Protein AF-0000000074094309 (afdb_homodimer)

Solvent-accessible surface area (backbone atoms only — not comparable to full-atom values): 36232 Å² total; per-residue (Å²): 137,91,76,73,76,73,61,61,65,62,52,57,57,56,58,54,55,51,51,51,50,52,46,51,53,46,45,59,59,38,58,72,70,40,79,80,66,37,79,61,59,54,54,52,77,59,43,34,93,46,64,33,45,68,77,71,44,46,65,44,41,51,51,48,36,52,51,35,40,74,20,26,23,41,66,65,62,28,48,53,36,41,49,42,30,47,62,68,45,46,67,38,68,33,75,40,55,70,54,47,52,49,50,44,52,49,26,42,42,54,39,47,52,56,45,58,50,40,82,54,87,85,54,65,72,64,49,34,54,53,26,49,76,71,66,37,44,28,31,36,36,44,41,36,42,69,54,37,45,58,70,61,49,50,50,23,50,48,48,53,40,44,74,70,72,39,35,37,35,37,23,52,30,27,26,76,53,65,25,44,55,49,20,51,51,45,47,40,53,53,48,24,71,77,39,72,87,30,49,46,80,44,74,86,60,71,78,52,62,40,42,62,49,46,46,51,41,49,51,50,28,41,76,66,69,29,44,30,34,42,32,42,46,54,55,39,57,68,84,38,59,71,57,45,48,50,50,26,47,28,45,65,77,56,59,54,78,38,33,34,38,34,33,36,33,67,34,18,61,57,38,38,51,43,52,53,40,44,39,48,48,22,48,72,52,32,60,88,94,48,84,53,72,55,68,55,26,29,33,37,20,57,47,62,74,39,79,46,43,58,18,22,63,51,33,37,19,53,74,69,38,30,24,66,66,35,30,28,51,61,88,54,60,76,31,61,39,65,77,51,67,67,59,51,46,52,33,64,63,87,138,88,78,75,77,78,64,64,67,63,55,58,58,55,58,55,53,52,53,52,52,52,45,53,54,45,46,58,58,39,60,72,69,41,79,81,68,38,78,60,59,54,54,51,76,60,42,34,93,47,62,33,44,70,76,70,44,47,64,42,40,51,50,48,38,52,51,36,40,75,20,28,22,41,68,65,62,29,48,52,37,40,49,42,30,47,64,67,45,47,66,38,67,32,75,40,56,69,55,48,51,50,52,45,52,50,27,44,44,52,38,47,51,57,46,58,50,42,82,54,87,85,56,66,73,62,47,34,54,52,26,49,74,71,67,37,44,28,31,37,36,44,41,37,42,68,53,36,45,59,70,63,49,50,48,23,50,50,48,55,39,42,75,70,71,39,34,36,36,36,23,51,30,27,24,75,55,66,27,44,54,50,21,52,50,46,49,40,53,55,49,24,71,76,40,72,86,30,48,46,79,44,72,84,59,71,77,53,61,40,43,60,49,47,45,52,41,51,52,50,29,40,75,66,69,29,43,28,34,41,34,42,47,52,55,38,56,66,83,38,59,72,58,44,48,51,51,25,47,29,44,66,76,58,59,53,77,38,32,33,36,33,34,37,34,66,35,19,60,56,39,40,52,44,53,53,41,46,38,48,47,21,48,73,52,33,59,89,95,48,86,50,73,55,69,55,28,30,33,37,20,56,46,63,75,38,79,48,42,58,19,22,63,51,34,37,18,51,74,69,37,28,24,66,66,36,29,28,51,60,88,54,59,77,31,61,39,65,75,53,65,70,60,50,45,55,33,64,63,89

Organism: Heligmosomoides polygyrus (NCBI:txid6339)

InterPro domains:
  IPR000897 Signal recognition particle, SRP54 subunit, GTPase domain [PF00448] (138-349)
  IPR000897 Signal recognition particle, SRP54 subunit, GTPase domain [PS00300] (323-336)
  IPR000897 Signal recognition particle, SRP54 subunit, GTPase domain [SM00962] (137-350)
  IPR003593 AAA+ ATPase domain [SM00382] (136-282)
  IPR013822 Signal recognition particle SRP54, helical bundle [PF02881] (39-110)
  IPR013822 Signal recognition particle SRP54, helical bundle [SM00963] (31-116)
  IPR027417 P-loop containing nucleoside triphosphate hydrolase [G3DSA:3.40.50.300] (121-350)
  IPR027417 P-loop containing nucleoside triphosphate hydrolase [SSF52540] (135-349)
  IPR036225 SRP/SRP receptor, N-terminal [SSF47364] (35-118)
  IPR042101 Signal recognition particle SRP54, N-terminal domain superfamily [G3DSA:1.20.120.140] (30-119)

pLDDT: mean 84.47, std 19.83, range [22.03, 98.94]

Structure (mmCIF, N/CA/C/O backbone):
data_AF-0000000074094309-model_v1
#
loop_
_entity.id
_entity.type
_entity.pdbx_description
1 polymer 'SRP54 domain-containing protein'
#
loop_
_atom_site.group_PDB
_atom_site.id
_atom_site.type_symbol
_atom_site.label_atom_id
_atom_site.label_alt_id
_atom_site.label_comp_id
_atom_site.label_asym_id
_atom_site.label_entity_id
_atom_site.label_seq_id
_atom_site.pdbx_PDB_ins_code
_atom_site.Cartn_x
_atom_site.Cartn_y
_atom_site.Cartn_z
_atom_site.occupancy
_atom_site.B_iso_or_equiv
_atom_site.auth_seq_id
_atom_site.auth_comp_id
_atom_site.auth_asym_id
_atom_site.auth_atom_id
_atom_site.pdbx_PDB_model_num
ATOM 1 N N . MET A 1 1 ? 67 35.375 8.25 1 23.03 1 MET A N 1
ATOM 2 C CA . MET A 1 1 ? 65.75 35.719 8.914 1 23.03 1 MET A CA 1
ATOM 3 C C . MET A 1 1 ? 64.562 35 8.281 1 23.03 1 MET A C 1
ATOM 5 O O . MET A 1 1 ? 63.906 35.531 7.387 1 23.03 1 MET A O 1
ATOM 9 N N . PRO A 1 2 ? 64.625 33.719 7.801 1 25.72 2 PRO A N 1
ATOM 10 C CA . PRO A 1 2 ? 63.938 32.938 6.773 1 25.72 2 PRO A CA 1
ATOM 11 C C . PRO A 1 2 ? 62.562 32.406 7.242 1 25.72 2 PRO A C 1
ATOM 13 O O . PRO A 1 2 ? 62.5 31.359 7.887 1 25.72 2 PRO A O 1
ATOM 16 N N . ARG A 1 3 ? 61.656 33.344 7.789 1 24.88 3 ARG A N 1
ATOM 17 C CA . ARG A 1 3 ? 60.469 33.062 8.562 1 24.88 3 ARG A CA 1
ATOM 18 C C . ARG A 1 3 ? 59.469 32.25 7.73 1 24.88 3 ARG A C 1
ATOM 20 O O . ARG A 1 3 ? 59 31.188 8.172 1 24.88 3 ARG A O 1
ATOM 27 N N . PHE A 1 4 ? 58.594 32.875 6.879 1 24.98 4 PHE A N 1
ATOM 28 C CA . PHE A 1 4 ? 57.125 32.906 6.82 1 24.98 4 PHE A CA 1
ATOM 29 C C . PHE A 1 4 ? 56.594 31.922 5.801 1 24.98 4 PHE A C 1
ATOM 31 O O . PHE A 1 4 ? 55.438 31.969 5.41 1 24.98 4 PHE A O 1
ATOM 38 N N . LYS A 1 5 ? 57.469 31.156 5.098 1 31.53 5 LYS A N 1
ATOM 39 C CA . LYS A 1 5 ? 56.906 30.609 3.861 1 31.53 5 LYS A CA 1
ATOM 40 C C . LYS A 1 5 ? 55.844 29.578 4.152 1 31.53 5 LYS A C 1
ATOM 42 O O . LYS A 1 5 ? 55.344 28.906 3.238 1 31.53 5 LYS A O 1
ATOM 47 N N . GLU A 1 6 ? 55.75 29.172 5.43 1 28.45 6 GLU A N 1
ATOM 48 C CA . GLU A 1 6 ? 55 27.938 5.621 1 28.45 6 GLU A CA 1
ATOM 49 C C . GLU A 1 6 ? 53.5 28.172 5.457 1 28.45 6 GLU A C 1
ATOM 51 O O . GLU A 1 6 ? 52.688 27.266 5.656 1 28.45 6 GLU A O 1
ATOM 56 N N . SER A 1 7 ? 53.094 29.547 5.316 1 29.59 7 SER A N 1
ATOM 57 C CA . SER A 1 7 ? 51.688 29.891 5.52 1 29.59 7 SER A CA 1
ATOM 58 C C . SER A 1 7 ? 50.844 29.469 4.332 1 29.59 7 SER A C 1
ATOM 60 O O . SER A 1 7 ? 49.594 29.469 4.41 1 29.59 7 SER A O 1
ATOM 62 N N . ARG A 1 8 ? 51.5 29.453 3.152 1 30.61 8 ARG A N 1
ATOM 63 C CA . ARG A 1 8 ? 50.688 29.422 1.953 1 30.61 8 ARG A CA 1
ATOM 64 C C . ARG A 1 8 ? 50.031 28.062 1.774 1 30.61 8 ARG A C 1
ATOM 66 O O . ARG A 1 8 ? 49.125 27.891 0.938 1 30.61 8 ARG A O 1
ATOM 73 N N . THR A 1 9 ? 50.75 27.078 2.373 1 28.11 9 THR A N 1
ATOM 74 C CA . THR A 1 9 ? 50.312 25.75 1.971 1 28.11 9 THR A CA 1
ATOM 75 C C . THR A 1 9 ? 48.969 25.406 2.578 1 28.11 9 THR A C 1
ATOM 77 O O . THR A 1 9 ? 48.25 24.531 2.08 1 28.11 9 THR A O 1
ATOM 80 N N . TRP A 1 10 ? 48.719 26.125 3.791 1 26.81 10 TRP A N 1
ATOM 81 C CA . TRP A 1 10 ? 47.469 25.781 4.488 1 26.81 10 TRP A CA 1
ATOM 82 C C . TRP A 1 10 ? 46.281 26.359 3.77 1 26.81 10 TRP A C 1
ATOM 84 O O . TRP A 1 10 ? 45.156 25.875 3.943 1 26.81 10 TRP A O 1
ATOM 94 N N . LEU A 1 11 ? 46.531 27.516 3.023 1 28.94 11 LEU A N 1
ATOM 95 C CA . LEU A 1 11 ? 45.406 28.203 2.365 1 28.94 11 LEU A CA 1
ATOM 96 C C . LEU A 1 11 ? 44.844 27.359 1.232 1 28.94 11 LEU A C 1
ATOM 98 O O . LEU A 1 11 ? 43.625 27.391 0.982 1 28.94 11 LEU A O 1
ATOM 102 N N . GLN A 1 12 ? 45.781 26.703 0.515 1 25.52 12 GLN A N 1
ATOM 103 C CA . GLN A 1 12 ? 45.312 26.016 -0.686 1 25.52 12 GLN A CA 1
ATOM 104 C C . GLN A 1 12 ? 44.406 24.859 -0.33 1 25.52 12 GLN A C 1
ATOM 106 O O . GLN A 1 12 ? 43.625 24.391 -1.165 1 25.52 12 GLN A O 1
ATOM 111 N N . ILE A 1 13 ? 44.688 24.281 0.863 1 27.73 13 ILE A N 1
ATOM 112 C CA . ILE A 1 13 ? 43.906 23.078 1.185 1 27.73 13 ILE A CA 1
ATOM 113 C C . ILE A 1 13 ? 42.469 23.484 1.535 1 27.73 13 ILE A C 1
ATOM 115 O O . ILE A 1 13 ? 41.531 22.719 1.317 1 27.73 13 ILE A O 1
ATOM 119 N N . ILE A 1 14 ? 42.312 24.734 2.104 1 28.55 14 ILE A N 1
ATOM 120 C CA . ILE A 1 14 ? 40.969 25.219 2.479 1 28.55 14 ILE A CA 1
ATOM 121 C C . ILE A 1 14 ? 40.156 25.516 1.221 1 28.55 14 ILE A C 1
ATOM 123 O O . ILE A 1 14 ? 38.938 25.312 1.209 1 28.55 14 ILE A O 1
ATOM 127 N N . LEU A 1 15 ? 40.844 26.078 0.176 1 29.69 15 LEU A N 1
ATOM 128 C CA . LEU A 1 15 ? 40.094 26.469 -1.008 1 29.69 15 LEU A CA 1
ATOM 129 C C . LEU A 1 15 ? 39.531 25.234 -1.733 1 29.69 15 LEU A C 1
ATOM 131 O O . LEU A 1 15 ? 38.594 25.328 -2.521 1 29.69 15 LEU A O 1
ATOM 135 N N . PHE A 1 16 ? 40.344 24.125 -1.685 1 28.86 16 PHE A N 1
ATOM 136 C CA . PHE A 1 16 ? 39.906 22.953 -2.424 1 28.86 16 PHE A CA 1
ATOM 137 C C . PHE A 1 16 ? 38.719 22.312 -1.753 1 28.86 16 PHE A C 1
ATOM 139 O O . PHE A 1 16 ? 37.875 21.688 -2.418 1 28.86 16 PHE A O 1
ATOM 146 N N . SER A 1 17 ? 38.594 22.391 -0.418 1 29.39 17 SER A N 1
ATOM 147 C CA . SER A 1 17 ? 37.5 21.75 0.289 1 29.39 17 SER A CA 1
ATOM 148 C C . SER A 1 17 ? 36.188 22.484 0.048 1 29.39 17 SER A C 1
ATOM 150 O O . SER A 1 17 ? 35.094 21.906 0.203 1 29.39 17 SER A O 1
ATOM 152 N N . ALA A 1 18 ? 36.25 23.812 -0.126 1 29.28 18 ALA A N 1
ATOM 153 C CA . ALA A 1 18 ? 35.062 24.594 -0.417 1 29.28 18 ALA A CA 1
ATOM 154 C C . ALA A 1 18 ? 34.5 24.25 -1.8 1 29.28 18 ALA A C 1
ATOM 156 O O . ALA A 1 18 ? 33.312 24.359 -2.037 1 29.28 18 ALA A O 1
ATOM 157 N N . ARG A 1 19 ? 35.406 24.047 -2.816 1 29.3 19 ARG A N 1
ATOM 158 C CA . ARG A 1 19 ? 34.906 23.734 -4.156 1 29.3 19 ARG A CA 1
ATOM 159 C C . ARG A 1 19 ? 34.219 22.375 -4.176 1 29.3 19 ARG A C 1
ATOM 161 O O . ARG A 1 19 ? 33.344 22.141 -5.008 1 29.3 19 ARG A O 1
ATOM 168 N N . PHE A 1 20 ? 34.75 21.453 -3.326 1 29.48 20 PHE A N 1
ATOM 169 C CA . PHE A 1 20 ? 34.094 20.141 -3.355 1 29.48 20 PHE A CA 1
ATOM 170 C C . PHE A 1 20 ? 32.75 20.188 -2.666 1 29.48 20 PHE A C 1
ATOM 172 O O . PHE A 1 20 ? 31.859 19.375 -2.969 1 29.48 20 PHE A O 1
ATOM 179 N N . ILE A 1 21 ? 32.594 21.062 -1.606 1 29.83 21 ILE A N 1
ATOM 180 C CA . ILE A 1 21 ? 31.281 21.156 -0.964 1 29.83 21 ILE A CA 1
ATOM 181 C C . ILE A 1 21 ? 30.281 21.812 -1.918 1 29.83 21 ILE A C 1
ATOM 183 O O . ILE A 1 21 ? 29.125 21.406 -1.993 1 29.83 21 ILE A O 1
ATOM 187 N N . TYR A 1 22 ? 30.719 22.969 -2.615 1 29 22 TYR A N 1
ATOM 188 C CA . TYR A 1 22 ? 29.859 23.578 -3.639 1 29 22 TYR A CA 1
ATOM 189 C C . TYR A 1 22 ? 29.609 22.594 -4.777 1 29 22 TYR A C 1
ATOM 191 O O . TYR A 1 22 ? 28.594 22.703 -5.477 1 29 22 TYR A O 1
ATOM 199 N N . PHE A 1 23 ? 30.656 21.781 -5.141 1 28.58 23 PHE A N 1
ATOM 200 C CA . PHE A 1 23 ? 30.453 20.797 -6.203 1 28.58 23 PHE A CA 1
ATOM 201 C C . PHE A 1 23 ? 29.469 19.719 -5.758 1 28.58 23 PHE A C 1
ATOM 203 O O . PHE A 1 23 ? 28.625 19.266 -6.539 1 28.58 23 PHE A O 1
ATOM 210 N N . TYR A 1 24 ? 29.531 19.266 -4.469 1 28.69 24 TYR A N 1
ATOM 211 C CA . TYR A 1 24 ? 28.578 18.219 -4.078 1 28.69 24 TYR A CA 1
ATOM 212 C C . TYR A 1 24 ? 27.188 18.797 -3.881 1 28.69 24 TYR A C 1
ATOM 214 O O . TYR A 1 24 ? 26.188 18.094 -4.047 1 28.69 24 TYR A O 1
ATOM 222 N N . CYS A 1 25 ? 27.016 20.031 -3.256 1 29.22 25 CYS A N 1
ATOM 223 C CA . CYS A 1 25 ? 25.734 20.703 -3.225 1 29.22 25 CYS A CA 1
ATOM 224 C C . CYS A 1 25 ? 25.234 21.016 -4.637 1 29.22 25 CYS A C 1
ATOM 226 O O . CYS A 1 25 ? 24.047 20.953 -4.906 1 29.22 25 CYS A O 1
ATOM 228 N N . PHE A 1 26 ? 26.094 21.609 -5.57 1 29.81 26 PHE A N 1
ATOM 229 C CA . PHE A 1 26 ? 25.781 21.781 -6.984 1 29.81 26 PHE A CA 1
ATOM 230 C C . PHE A 1 26 ? 25.453 20.438 -7.633 1 29.81 26 PHE A C 1
ATOM 232 O O . PHE A 1 26 ? 24.625 20.375 -8.547 1 29.81 26 PHE A O 1
ATOM 239 N N . LEU A 1 27 ? 26.078 19.359 -7.246 1 29.34 27 LEU A N 1
ATOM 240 C CA . LEU A 1 27 ? 25.688 18.062 -7.812 1 29.34 27 LEU A CA 1
ATOM 241 C C . LEU A 1 27 ? 24.297 17.672 -7.352 1 29.34 27 LEU A C 1
ATOM 243 O O . LEU A 1 27 ? 23.516 17.094 -8.117 1 29.34 27 LEU A O 1
ATOM 247 N N . ASN A 1 28 ? 23.875 17.891 -6.113 1 30 28 ASN A N 1
ATOM 248 C CA . ASN A 1 28 ? 22.516 17.562 -5.699 1 30 28 ASN A CA 1
ATOM 249 C C . ASN A 1 28 ? 21.5 18.469 -6.387 1 30 28 ASN A C 1
ATOM 251 O O . ASN A 1 28 ? 20.359 18.047 -6.645 1 30 28 ASN A O 1
ATOM 255 N N . LEU A 1 29 ? 21.625 19.844 -6.453 1 30.06 29 LEU A N 1
ATOM 256 C CA . LEU A 1 29 ? 20.828 20.734 -7.293 1 30.06 29 LEU A CA 1
ATOM 257 C C . LEU A 1 29 ? 20.938 20.328 -8.758 1 30.06 29 LEU A C 1
ATOM 259 O O . LEU A 1 29 ? 20.016 20.578 -9.539 1 30.06 29 LEU A O 1
ATOM 263 N N . ILE A 1 30 ? 22.156 20.078 -9.289 1 29.52 30 ILE A N 1
ATOM 264 C CA . ILE A 1 30 ? 22.375 19.547 -10.633 1 29.52 30 ILE A CA 1
ATOM 265 C C . ILE A 1 30 ? 21.656 18.219 -10.797 1 29.52 30 ILE A C 1
ATOM 267 O O . ILE A 1 30 ? 21.219 17.859 -11.891 1 29.52 30 ILE A O 1
ATOM 271 N N . VAL A 1 31 ? 21.406 17.469 -9.773 1 31.34 31 VAL A N 1
ATOM 272 C CA . VAL A 1 31 ? 20.672 16.234 -10.023 1 31.34 31 VAL A CA 1
ATOM 273 C C . VAL A 1 31 ? 19.219 16.578 -10.352 1 31.34 31 VAL A C 1
ATOM 275 O O . VAL A 1 31 ? 18.578 15.898 -11.172 1 31.34 31 VAL A O 1
ATOM 278 N N . ALA A 1 32 ? 18.578 17.609 -9.805 1 30.95 32 ALA A N 1
ATOM 279 C CA . ALA A 1 32 ? 17.219 17.828 -10.32 1 30.95 32 ALA A CA 1
ATOM 280 C C . ALA A 1 32 ? 17.281 18.375 -11.75 1 30.95 32 ALA A C 1
ATOM 282 O O . ALA A 1 32 ? 16.469 17.984 -12.594 1 30.95 32 ALA A O 1
ATOM 283 N N . ALA A 1 33 ? 17.766 19.703 -12.016 1 31.03 33 ALA A N 1
ATOM 284 C CA . ALA A 1 33 ? 17.703 20.359 -13.32 1 31.03 33 ALA A CA 1
ATOM 285 C C . ALA A 1 33 ? 18.719 19.75 -14.281 1 31.03 33 ALA A C 1
ATOM 287 O O . ALA A 1 33 ? 18.875 20.219 -15.414 1 31.03 33 ALA A O 1
ATOM 288 N N . GLN A 1 34 ? 19.969 19.484 -13.938 1 32.31 34 GLN A N 1
ATOM 289 C CA . GLN A 1 34 ? 20.766 19.078 -15.094 1 32.31 34 GLN A CA 1
ATOM 290 C C . GLN A 1 34 ? 20.016 18.047 -15.938 1 32.31 34 GLN A C 1
ATOM 292 O O . GLN A 1 34 ? 19.266 17.234 -15.398 1 32.31 34 GLN A O 1
ATOM 297 N N . ALA A 1 35 ? 20 18.109 -17.156 1 34.97 35 ALA A N 1
ATOM 298 C CA . ALA A 1 35 ? 19.641 17.109 -18.156 1 34.97 35 ALA A CA 1
ATOM 299 C C . ALA A 1 35 ? 19.859 15.695 -17.609 1 34.97 35 ALA A C 1
ATOM 301 O O . ALA A 1 35 ? 20.953 15.375 -17.109 1 34.97 35 ALA A O 1
ATOM 302 N N . LYS A 1 36 ? 18.906 14.898 -17.016 1 43.47 36 LYS A N 1
ATOM 303 C CA . LYS A 1 36 ? 18.812 13.523 -16.531 1 43.47 36 LYS A CA 1
ATOM 304 C C . LYS A 1 36 ? 19.953 12.672 -17.062 1 43.47 36 LYS A C 1
ATOM 306 O O . LYS A 1 36 ? 19.812 11.992 -18.078 1 43.47 36 LYS A O 1
ATOM 311 N N . SER A 1 37 ? 21.047 13.125 -17.172 1 48.12 37 SER A N 1
ATOM 312 C CA . SER A 1 37 ? 22.062 12.195 -17.609 1 48.12 37 SER A CA 1
ATOM 313 C C . SER A 1 37 ? 22.047 10.906 -16.797 1 48.12 37 SER A C 1
ATOM 315 O O . SER A 1 37 ? 22.094 10.953 -15.562 1 48.12 37 SER A O 1
ATOM 317 N N . SER A 1 38 ? 21.516 9.797 -17.328 1 63.38 38 SER A N 1
ATOM 318 C CA . SER A 1 38 ? 21.453 8.414 -16.875 1 63.38 38 SER A CA 1
ATOM 319 C C . SER A 1 38 ? 22.719 8 -16.156 1 63.38 38 SER A C 1
ATOM 321 O O . SER A 1 38 ? 23.828 8.375 -16.562 1 63.38 38 SER A O 1
ATOM 323 N N . TRP A 1 39 ? 22.625 7.777 -14.742 1 74.12 39 TRP A N 1
ATOM 324 C CA . TRP A 1 39 ? 23.766 7.18 -14.078 1 74.12 39 TRP A CA 1
ATOM 325 C C . TRP A 1 39 ? 24.594 6.344 -15.062 1 74.12 39 TRP A C 1
ATOM 327 O O . TRP A 1 39 ? 25.781 6.125 -14.859 1 74.12 39 TRP A O 1
ATOM 337 N N . PHE A 1 40 ? 24 6.117 -16.156 1 76.81 40 PHE A N 1
ATOM 338 C CA . PHE A 1 40 ? 24.656 5.312 -17.188 1 76.81 40 PHE A CA 1
ATOM 339 C C . PHE A 1 40 ? 25.75 6.109 -17.875 1 76.81 40 PHE A C 1
ATOM 341 O O . PHE A 1 40 ? 26.703 5.531 -18.391 1 76.81 40 PHE A O 1
ATOM 348 N N . GLY A 1 41 ? 25.656 7.414 -17.797 1 78.88 41 GLY A N 1
ATOM 349 C CA . GLY A 1 41 ? 26.688 8.273 -18.375 1 78.88 41 GLY A CA 1
ATOM 350 C C . GLY A 1 41 ? 28.031 8.148 -17.688 1 78.88 41 GLY A C 1
ATOM 351 O O . GLY A 1 41 ? 29.062 8.477 -18.266 1 78.88 41 GLY A O 1
ATOM 352 N N . ALA A 1 42 ? 28.031 7.645 -16.484 1 80.62 42 ALA A N 1
ATOM 353 C CA . ALA A 1 42 ? 29.266 7.461 -15.742 1 80.62 42 ALA A CA 1
ATOM 354 C C . ALA A 1 42 ? 30.188 6.461 -16.438 1 80.62 42 ALA A C 1
ATOM 356 O O . ALA A 1 42 ? 31.406 6.492 -16.25 1 80.62 42 ALA A O 1
ATOM 357 N N . PHE A 1 43 ? 29.703 5.652 -17.266 1 87.31 43 PHE A N 1
ATOM 358 C CA . PHE A 1 43 ? 30.484 4.629 -17.938 1 87.31 43 PHE A CA 1
ATOM 359 C C . PHE A 1 43 ? 31.281 5.23 -19.094 1 87.31 43 PHE A C 1
ATOM 361 O O . PHE A 1 43 ? 32.188 4.594 -19.625 1 87.31 43 PHE A O 1
ATOM 368 N N . LYS A 1 44 ? 30.969 6.422 -19.484 1 86.31 44 LYS A N 1
ATOM 369 C CA . LYS A 1 44 ? 31.719 7.109 -20.531 1 86.31 44 LYS A CA 1
ATOM 370 C C . LYS A 1 44 ? 33.188 7.246 -20.156 1 86.31 44 LYS A C 1
ATOM 372 O O . LYS A 1 44 ? 34.062 7.25 -21.031 1 86.31 44 LYS A O 1
ATOM 377 N N . ASN A 1 45 ? 33.438 7.242 -18.891 1 84.56 45 ASN A N 1
ATOM 378 C CA . ASN A 1 45 ? 34.781 7.422 -18.391 1 84.56 45 ASN A CA 1
ATOM 379 C C . ASN A 1 45 ? 35.656 6.18 -18.641 1 84.56 45 ASN A C 1
ATOM 381 O O . ASN A 1 45 ? 36.875 6.227 -18.5 1 84.56 45 ASN A O 1
ATOM 385 N N . LEU A 1 46 ? 35.062 5.133 -19.062 1 87.88 46 LEU A N 1
ATOM 386 C CA . LEU A 1 46 ? 35.781 3.885 -19.281 1 87.88 46 LEU A CA 1
ATOM 387 C C . LEU A 1 46 ? 36.188 3.729 -20.75 1 87.88 46 LEU A C 1
ATOM 389 O O . LEU A 1 46 ? 36.938 2.812 -21.094 1 87.88 46 LEU A O 1
ATOM 393 N N . VAL A 1 47 ? 35.656 4.613 -21.5 1 87.31 47 VAL A N 1
ATOM 394 C CA . VAL A 1 47 ? 35.938 4.543 -22.938 1 87.31 47 VAL A CA 1
ATOM 395 C C . VAL A 1 47 ? 37.406 4.922 -23.172 1 87.31 47 VAL A C 1
ATOM 397 O O . VAL A 1 47 ? 37.906 5.934 -22.656 1 87.31 47 VAL A O 1
ATOM 400 N N . GLY A 1 48 ? 38.094 4.148 -23.891 1 84.38 48 GLY A N 1
ATOM 401 C CA . GLY A 1 48 ? 39.469 4.414 -24.234 1 84.38 48 GLY A CA 1
ATOM 402 C C . GLY A 1 48 ? 40.156 3.254 -24.938 1 84.38 48 GLY A C 1
ATOM 403 O O . GLY A 1 48 ? 39.5 2.275 -25.297 1 84.38 48 GLY A O 1
ATOM 404 N N . ASN A 1 49 ? 41.469 3.443 -25.109 1 84.88 49 ASN A N 1
ATOM 405 C CA . ASN A 1 49 ? 42.25 2.438 -25.844 1 84.88 49 ASN A CA 1
ATOM 406 C C . ASN A 1 49 ? 43.031 1.538 -24.891 1 84.88 49 ASN A C 1
ATOM 408 O O . ASN A 1 49 ? 43.844 0.742 -25.328 1 84.88 49 ASN A O 1
ATOM 412 N N . LYS A 1 50 ? 42.719 1.682 -23.625 1 86.81 50 LYS A N 1
ATOM 413 C CA . LYS A 1 50 ? 43.406 0.862 -22.641 1 86.81 50 LYS A CA 1
ATOM 414 C C . LYS A 1 50 ? 42.438 -0.148 -22 1 86.81 50 LYS A C 1
ATOM 416 O O . LYS A 1 50 ? 41.219 0.031 -22.047 1 86.81 50 LYS A O 1
ATOM 421 N N . ARG A 1 51 ? 43.094 -1.192 -21.484 1 92 51 ARG A N 1
ATOM 422 C CA . ARG A 1 51 ? 42.312 -2.191 -20.75 1 92 51 ARG A CA 1
ATOM 423 C C . ARG A 1 51 ? 41.719 -1.6 -19.484 1 92 51 ARG A C 1
ATOM 425 O O . ARG A 1 51 ? 42.406 -0.894 -18.734 1 92 51 ARG A O 1
ATOM 432 N N . ILE A 1 52 ? 40.469 -1.816 -19.312 1 91.81 52 ILE A N 1
ATOM 433 C CA . ILE A 1 52 ? 39.781 -1.31 -18.141 1 91.81 52 ILE A CA 1
ATOM 434 C C . ILE A 1 52 ? 40.219 -2.061 -16.891 1 91.81 52 ILE A C 1
ATOM 436 O O . ILE A 1 52 ? 40.188 -3.291 -16.844 1 91.81 52 ILE A O 1
ATOM 440 N N . SER A 1 53 ? 40.688 -1.387 -15.883 1 91.94 53 SER A N 1
ATOM 441 C CA . SER A 1 53 ? 41.094 -2 -14.633 1 91.94 53 SER A CA 1
ATOM 442 C C . SER A 1 53 ? 39.969 -1.986 -13.602 1 91.94 53 SER A C 1
ATOM 444 O O . SER A 1 53 ? 38.969 -1.304 -13.789 1 91.94 53 SER A O 1
ATOM 446 N N . ALA A 1 54 ? 40.25 -2.697 -12.547 1 91.75 54 ALA A N 1
ATOM 447 C CA . ALA A 1 54 ? 39.281 -2.727 -11.438 1 91.75 54 ALA A CA 1
ATOM 448 C C . ALA A 1 54 ? 39.125 -1.344 -10.812 1 91.75 54 ALA A C 1
ATOM 450 O O . ALA A 1 54 ? 38.031 -0.958 -10.406 1 91.75 54 ALA A O 1
ATOM 451 N N . GLU A 1 55 ? 40.156 -0.674 -10.773 1 90.56 55 GLU A N 1
ATOM 452 C CA . GLU A 1 55 ? 40.156 0.66 -10.18 1 90.56 55 GLU A CA 1
ATOM 453 C C . GLU A 1 55 ? 39.344 1.639 -11.031 1 90.56 55 GLU A C 1
ATOM 455 O O . GLU A 1 55 ? 38.719 2.551 -10.5 1 90.56 55 GLU A O 1
ATOM 460 N N . ASP A 1 56 ? 39.406 1.431 -12.336 1 88.75 56 ASP A N 1
ATOM 461 C CA . ASP A 1 56 ? 38.656 2.289 -13.258 1 88.75 56 ASP A CA 1
ATOM 462 C C . ASP A 1 56 ? 37.156 2.1 -13.094 1 88.75 56 ASP A C 1
ATOM 464 O O . ASP A 1 56 ? 36.375 3.043 -13.281 1 88.75 56 ASP A O 1
ATOM 468 N N . ILE A 1 57 ? 36.75 0.911 -12.758 1 91.75 57 ILE A N 1
ATOM 469 C CA . ILE A 1 57 ? 35.344 0.536 -12.789 1 91.75 57 ILE A CA 1
ATOM 470 C C . ILE A 1 57 ? 34.688 0.872 -11.453 1 91.75 57 ILE A C 1
ATOM 472 O O . ILE A 1 57 ? 33.469 1.126 -11.398 1 91.75 57 ILE A O 1
ATOM 476 N N . GLU A 1 58 ? 35.406 0.919 -10.414 1 90.62 58 GLU A N 1
ATOM 477 C CA . GLU A 1 58 ? 34.875 0.98 -9.047 1 90.62 58 GLU A CA 1
ATOM 478 C C . GLU A 1 58 ? 33.969 2.182 -8.852 1 90.62 58 GLU A C 1
ATOM 480 O O . GLU A 1 58 ? 32.844 2.041 -8.344 1 90.62 58 GLU A O 1
ATOM 485 N N . PRO A 1 59 ? 34.406 3.348 -9.289 1 87.06 59 PRO A N 1
ATOM 486 C CA . PRO A 1 59 ? 33.531 4.492 -9.078 1 87.06 59 PRO A CA 1
ATOM 487 C C . PRO A 1 59 ? 32.188 4.367 -9.852 1 87.06 59 PRO A C 1
ATOM 489 O O . PRO A 1 59 ? 31.156 4.824 -9.375 1 87.06 59 PRO A O 1
ATOM 492 N N . VAL A 1 60 ? 32.281 3.83 -10.984 1 88.44 60 VAL A N 1
ATOM 493 C CA . VAL A 1 60 ? 31.094 3.668 -11.82 1 88.44 60 VAL A CA 1
ATOM 494 C C . VAL A 1 60 ? 30.141 2.641 -11.195 1 88.44 60 VAL A C 1
ATOM 496 O O . VAL A 1 60 ? 28.922 2.832 -11.18 1 88.44 60 VAL A O 1
ATOM 499 N N . LEU A 1 61 ? 30.75 1.648 -10.648 1 92 61 LEU A N 1
ATOM 500 C CA . LEU A 1 61 ? 29.953 0.612 -10 1 92 61 LEU A CA 1
ATOM 501 C C . LEU A 1 61 ? 29.281 1.146 -8.734 1 92 61 LEU A C 1
ATOM 503 O O . LEU A 1 61 ? 28.172 0.754 -8.406 1 92 61 LEU A O 1
ATOM 507 N N . GLU A 1 62 ? 29.938 1.968 -8.094 1 87.25 62 GLU A N 1
ATOM 508 C CA . GLU A 1 62 ? 29.359 2.586 -6.91 1 87.25 62 GLU A CA 1
ATOM 509 C C . GLU A 1 62 ? 28.141 3.438 -7.273 1 87.25 62 GLU A C 1
ATOM 511 O O . GLU A 1 62 ? 27.125 3.406 -6.578 1 87.25 62 GLU A O 1
ATOM 516 N N . THR A 1 63 ? 28.297 4.125 -8.297 1 85.94 63 THR A N 1
ATOM 517 C CA . THR A 1 63 ? 27.188 4.926 -8.797 1 85.94 63 THR A CA 1
ATOM 518 C C . THR A 1 63 ? 26.031 4.039 -9.227 1 85.94 63 THR A C 1
ATOM 520 O O . THR A 1 63 ? 24.875 4.336 -8.938 1 85.94 63 THR A O 1
ATOM 523 N N . MET A 1 64 ? 26.391 3.01 -9.867 1 89.81 64 MET A N 1
ATOM 524 C CA . MET A 1 64 ? 25.375 2.051 -10.297 1 89.81 64 MET A CA 1
ATOM 525 C C . MET A 1 64 ? 24.656 1.442 -9.094 1 89.81 64 MET A C 1
ATOM 527 O O . MET A 1 64 ? 23.422 1.357 -9.078 1 89.81 64 MET A O 1
ATOM 531 N N . ARG A 1 65 ? 25.391 1.077 -8.164 1 89.88 65 ARG A N 1
ATOM 532 C CA . ARG A 1 65 ? 24.828 0.472 -6.957 1 89.88 65 ARG A CA 1
ATOM 533 C C . ARG A 1 65 ? 23.844 1.415 -6.27 1 89.88 65 ARG A C 1
ATOM 535 O O . ARG A 1 65 ? 22.766 1.003 -5.875 1 89.88 65 ARG A O 1
ATOM 542 N N . GLU A 1 66 ? 24.234 2.6 -6.164 1 83.88 66 GLU A N 1
ATOM 543 C CA . GLU A 1 66 ? 23.375 3.607 -5.551 1 83.88 66 GLU A CA 1
ATOM 544 C C . GLU A 1 66 ? 22.078 3.773 -6.332 1 83.88 66 GLU A C 1
ATOM 546 O O . GLU A 1 66 ? 21 3.895 -5.742 1 83.88 66 GLU A O 1
ATOM 551 N N . ASN A 1 67 ? 22.234 3.746 -7.574 1 85.5 67 ASN A N 1
ATOM 552 C CA . ASN A 1 67 ? 21.047 3.902 -8.414 1 85.5 67 ASN A CA 1
ATOM 553 C C . ASN A 1 67 ? 20.125 2.691 -8.305 1 85.5 67 ASN A C 1
ATOM 555 O O . ASN A 1 67 ? 18.906 2.834 -8.32 1 85.5 67 ASN A O 1
ATOM 559 N N . LEU A 1 68 ? 20.719 1.563 -8.25 1 88.69 68 LEU A N 1
ATOM 560 C CA . LEU A 1 68 ? 19.922 0.355 -8.07 1 88.69 68 LEU A CA 1
ATOM 561 C C . LEU A 1 68 ? 19.156 0.401 -6.758 1 88.69 68 LEU A C 1
ATOM 563 O O . LEU A 1 68 ? 17.969 0.051 -6.719 1 88.69 68 LEU A O 1
ATOM 567 N N . ILE A 1 69 ? 19.781 0.902 -5.773 1 82.88 69 ILE A N 1
ATOM 568 C CA . ILE A 1 69 ? 19.156 0.988 -4.457 1 82.88 69 ILE A CA 1
ATOM 569 C C . ILE A 1 69 ? 18.031 2.029 -4.484 1 82.88 69 ILE A C 1
ATOM 571 O O . ILE A 1 69 ? 16.953 1.804 -3.932 1 82.88 69 ILE A O 1
ATOM 575 N N . LEU A 1 70 ? 18.281 3.07 -5.168 1 77.44 70 LEU A N 1
ATOM 576 C CA . LEU A 1 70 ? 17.266 4.105 -5.324 1 77.44 70 LEU A CA 1
ATOM 577 C C . LEU A 1 70 ? 16.047 3.561 -6.043 1 77.44 70 LEU A C 1
ATOM 579 O O . LEU A 1 70 ? 14.922 4.047 -5.84 1 77.44 70 LEU A O 1
ATOM 583 N N . LYS A 1 71 ? 16.297 2.559 -6.816 1 83.25 71 LYS A N 1
ATOM 584 C CA . LYS A 1 71 ? 15.195 1.934 -7.555 1 83.25 71 LYS A CA 1
ATOM 585 C C . LYS A 1 71 ? 14.656 0.715 -6.809 1 83.25 71 LYS A C 1
ATOM 587 O O . LYS A 1 71 ? 14.07 -0.182 -7.418 1 83.25 71 LYS A O 1
ATOM 592 N N . ASN A 1 72 ? 14.969 0.547 -5.562 1 81.5 72 ASN A N 1
ATOM 593 C CA . ASN A 1 72 ? 14.406 -0.394 -4.602 1 81.5 72 ASN A CA 1
ATOM 594 C C . ASN A 1 72 ? 15.031 -1.779 -4.742 1 81.5 72 ASN A C 1
ATOM 596 O O . ASN A 1 72 ? 14.391 -2.787 -4.422 1 81.5 72 ASN A O 1
ATOM 600 N N . VAL A 1 73 ? 16.188 -1.777 -5.316 1 88.19 73 VAL A N 1
ATOM 601 C CA . VAL A 1 73 ? 16.953 -3.023 -5.234 1 88.19 73 VAL A CA 1
ATOM 602 C C . VAL A 1 73 ? 17.656 -3.113 -3.881 1 88.19 73 VAL A C 1
ATOM 604 O O . VAL A 1 73 ? 18.312 -2.164 -3.455 1 88.19 73 VAL A O 1
ATOM 607 N N . ALA A 1 74 ? 17.391 -4.242 -3.268 1 84.19 74 ALA A N 1
ATOM 608 C CA . ALA A 1 74 ? 18.062 -4.438 -1.983 1 84.19 74 ALA A CA 1
ATOM 609 C C . ALA A 1 74 ? 19.578 -4.469 -2.154 1 84.19 74 ALA A C 1
ATOM 611 O O . ALA A 1 74 ? 20.078 -4.703 -3.256 1 84.19 74 ALA A O 1
ATOM 612 N N . ALA A 1 75 ? 20.25 -4.273 -1.099 1 83.12 75 ALA A N 1
ATOM 613 C CA . ALA A 1 75 ? 21.703 -4.086 -1.122 1 83.12 75 ALA A CA 1
ATOM 614 C C . ALA A 1 75 ? 22.406 -5.316 -1.678 1 83.12 75 ALA A C 1
ATOM 616 O O . ALA A 1 75 ? 23.25 -5.211 -2.572 1 83.12 75 ALA A O 1
ATOM 617 N N . GLU A 1 76 ? 22.078 -6.398 -1.243 1 87 76 GLU A N 1
ATOM 618 C CA . GLU A 1 76 ? 22.781 -7.609 -1.628 1 87 76 GLU A CA 1
ATOM 619 C C . GLU A 1 76 ? 22.594 -7.922 -3.109 1 87 76 GLU A C 1
ATOM 621 O O . GLU A 1 76 ? 23.562 -8.086 -3.848 1 87 76 GLU A O 1
ATOM 626 N N . PRO A 1 77 ? 21.344 -7.98 -3.533 1 91.31 77 PRO A N 1
ATOM 627 C CA . PRO A 1 77 ? 21.219 -8.188 -4.977 1 91.31 77 PRO A CA 1
ATOM 628 C C . PRO A 1 77 ? 21.844 -7.062 -5.793 1 91.31 77 PRO A C 1
ATOM 630 O O . PRO A 1 77 ? 22.359 -7.301 -6.895 1 91.31 77 PRO A O 1
ATOM 633 N N . ALA A 1 78 ? 21.797 -5.895 -5.332 1 92.44 78 ALA A N 1
ATOM 634 C CA . ALA A 1 78 ? 22.469 -4.797 -6.023 1 92.44 78 ALA A CA 1
ATOM 635 C C . ALA A 1 78 ? 23.953 -5.078 -6.172 1 92.44 78 ALA A C 1
ATOM 637 O O . ALA A 1 78 ? 24.531 -4.875 -7.246 1 92.44 78 ALA A O 1
ATOM 638 N N . ASP A 1 79 ? 24.531 -5.535 -5.172 1 92.44 79 ASP A N 1
ATOM 639 C CA . ASP A 1 79 ? 25.953 -5.883 -5.191 1 92.44 79 ASP A CA 1
ATOM 640 C C . ASP A 1 79 ? 26.234 -6.977 -6.219 1 92.44 79 ASP A C 1
ATOM 642 O O . ASP A 1 79 ? 27.219 -6.906 -6.957 1 92.44 79 ASP A O 1
ATOM 646 N N . LYS A 1 80 ? 25.453 -7.906 -6.234 1 91.81 80 LYS A N 1
ATOM 647 C CA . LYS A 1 80 ? 25.625 -9.008 -7.172 1 91.81 80 LYS A CA 1
ATOM 648 C C . LYS A 1 80 ? 25.562 -8.523 -8.617 1 91.81 80 LYS A C 1
ATOM 650 O O . LYS A 1 80 ? 26.359 -8.945 -9.461 1 91.81 80 LYS A O 1
ATOM 655 N N . ILE A 1 81 ? 24.625 -7.707 -8.844 1 93.19 81 ILE A N 1
ATOM 656 C CA . ILE A 1 81 ? 24.484 -7.148 -10.18 1 93.19 81 ILE A CA 1
ATOM 657 C C . ILE A 1 81 ? 25.75 -6.363 -10.539 1 93.19 81 ILE A C 1
ATOM 659 O O . ILE A 1 81 ? 26.297 -6.539 -11.625 1 93.19 81 ILE A O 1
ATOM 663 N N . CYS A 1 82 ? 26.172 -5.543 -9.664 1 94.19 82 CYS A N 1
ATOM 664 C CA . CYS A 1 82 ? 27.359 -4.723 -9.906 1 94.19 82 CYS A CA 1
ATOM 665 C C . CYS A 1 82 ? 28.594 -5.594 -10.117 1 94.19 82 CYS A C 1
ATOM 667 O O . CYS A 1 82 ? 29.406 -5.312 -10.992 1 94.19 82 CYS A O 1
ATOM 669 N N . GLN A 1 83 ? 28.703 -6.582 -9.305 1 93.5 83 GLN A N 1
ATOM 670 C CA . GLN A 1 83 ? 29.828 -7.504 -9.453 1 93.5 83 GLN A CA 1
ATOM 671 C C . GLN A 1 83 ? 29.828 -8.148 -10.836 1 93.5 83 GLN A C 1
ATOM 673 O O . GLN A 1 83 ? 30.891 -8.289 -11.453 1 93.5 83 GLN A O 1
ATOM 678 N N . SER A 1 84 ? 28.719 -8.562 -11.227 1 92.25 84 SER A N 1
ATOM 679 C CA . SER A 1 84 ? 28.609 -9.164 -12.555 1 92.25 84 SER A CA 1
ATOM 680 C C . SER A 1 84 ? 29.047 -8.188 -13.641 1 92.25 84 SER A C 1
ATOM 682 O O . SER A 1 84 ? 29.766 -8.57 -14.57 1 92.25 84 SER A O 1
ATOM 684 N N . VAL A 1 85 ? 28.641 -7.008 -13.555 1 92 85 VAL A N 1
ATOM 685 C CA . VAL A 1 85 ? 29.016 -5.977 -14.516 1 92 85 VAL A CA 1
ATOM 686 C C . VAL A 1 85 ? 30.516 -5.738 -14.461 1 92 85 VAL A C 1
ATOM 688 O O . VAL A 1 85 ? 31.172 -5.656 -15.492 1 92 85 VAL A O 1
ATOM 691 N N . GLY A 1 86 ? 31.047 -5.59 -13.305 1 93.25 86 GLY A N 1
ATOM 692 C CA . GLY A 1 86 ? 32.5 -5.402 -13.148 1 93.25 86 GLY A CA 1
ATOM 693 C C . GLY A 1 86 ? 33.312 -6.508 -13.789 1 93.25 86 GLY A C 1
ATOM 694 O O . GLY A 1 86 ? 34.281 -6.238 -14.5 1 93.25 86 GLY A O 1
ATOM 695 N N . ARG A 1 87 ? 32.906 -7.672 -13.492 1 92.69 87 ARG A N 1
ATOM 696 C CA . ARG A 1 87 ? 33.594 -8.828 -14.055 1 92.69 87 ARG A CA 1
ATOM 697 C C . ARG A 1 87 ? 33.562 -8.812 -15.578 1 92.69 87 ARG A C 1
ATOM 699 O O . ARG A 1 87 ? 34.531 -9.18 -16.234 1 92.69 87 ARG A O 1
ATOM 706 N N . LYS A 1 88 ? 32.469 -8.445 -16.125 1 90.25 88 LYS A N 1
ATOM 707 C CA . LYS A 1 88 ? 32.281 -8.414 -17.578 1 90.25 88 LYS A CA 1
ATOM 708 C C . LYS A 1 88 ? 33.156 -7.348 -18.219 1 90.25 88 LYS A C 1
ATOM 710 O O . LYS A 1 88 ? 33.625 -7.52 -19.344 1 90.25 88 LYS A O 1
ATOM 715 N N . LEU A 1 89 ? 33.375 -6.293 -17.547 1 90.94 89 LEU A N 1
ATOM 716 C CA . LEU A 1 89 ? 34.062 -5.148 -18.141 1 90.94 89 LEU A CA 1
ATOM 717 C C . LEU A 1 89 ? 35.562 -5.234 -17.875 1 90.94 89 LEU A C 1
ATOM 719 O O . LEU A 1 89 ? 36.375 -4.746 -18.672 1 90.94 89 LEU A O 1
ATOM 723 N N . GLU A 1 90 ? 35.875 -5.762 -16.766 1 93.38 90 GLU A N 1
ATOM 724 C CA . GLU A 1 90 ? 37.281 -5.777 -16.375 1 93.38 90 GLU A CA 1
ATOM 725 C C . GLU A 1 90 ? 38.156 -6.477 -17.422 1 93.38 90 GLU A C 1
ATOM 727 O O . GLU A 1 90 ? 37.812 -7.57 -17.875 1 93.38 90 GLU A O 1
ATOM 732 N N . GLY A 1 91 ? 39.25 -5.793 -17.812 1 91.62 91 GLY A N 1
ATOM 733 C CA . GLY A 1 91 ? 40.219 -6.359 -18.75 1 91.62 91 GLY A CA 1
ATOM 734 C C . GLY A 1 91 ? 39.844 -6.113 -20.203 1 91.62 91 GLY A C 1
ATOM 735 O O . GLY A 1 91 ? 40.625 -6.391 -21.109 1 91.62 91 GLY A O 1
ATOM 736 N N . LYS A 1 92 ? 38.688 -5.602 -20.469 1 91.06 92 LYS A N 1
ATOM 737 C CA . LYS A 1 92 ? 38.25 -5.348 -21.844 1 91.06 92 LYS A CA 1
ATOM 738 C C . LYS A 1 92 ? 38.75 -3.992 -22.328 1 91.06 92 LYS A C 1
ATOM 740 O O . LYS A 1 92 ? 39.031 -3.104 -21.531 1 91.06 92 LYS A O 1
ATOM 745 N N . VAL A 1 93 ? 39 -3.918 -23.578 1 89.44 93 VAL A N 1
ATOM 746 C CA . VAL A 1 93 ? 39.219 -2.654 -24.266 1 89.44 93 VAL A CA 1
ATOM 747 C C . VAL A 1 93 ? 37.969 -2.225 -25 1 89.44 93 VAL A C 1
ATOM 749 O O . VAL A 1 93 ? 37.469 -2.941 -25.875 1 89.44 93 VAL A O 1
ATOM 752 N N . VAL A 1 94 ? 37.438 -1.152 -24.547 1 85.44 94 VAL A N 1
ATOM 753 C CA . VAL A 1 94 ? 36.188 -0.676 -25.156 1 85.44 94 VAL A CA 1
ATOM 754 C C . VAL A 1 94 ? 36.406 0.72 -25.75 1 85.44 94 VAL A C 1
ATOM 756 O O . VAL A 1 94 ? 36.531 1.698 -25 1 85.44 94 VAL A O 1
ATOM 759 N N . GLY A 1 95 ? 36.312 0.864 -27 1 85.62 95 GLY A N 1
ATOM 760 C CA . GLY A 1 95 ? 36.719 2.082 -27.688 1 85.62 95 GLY A CA 1
ATOM 761 C C . GLY A 1 95 ? 35.594 3.082 -27.828 1 85.62 95 GLY A C 1
ATOM 762 O O . GLY A 1 95 ? 35.812 4.242 -28.188 1 85.62 95 GLY A O 1
ATOM 763 N N . THR A 1 96 ? 34.375 2.602 -27.719 1 89.06 96 THR A N 1
ATOM 764 C CA . THR A 1 96 ? 33.25 3.518 -27.875 1 89.06 96 THR A CA 1
ATOM 765 C C . THR A 1 96 ? 32.281 3.387 -26.688 1 89.06 96 THR A C 1
ATOM 767 O O . THR A 1 96 ? 32.219 2.34 -26.047 1 89.06 96 THR A O 1
ATOM 770 N N . PHE A 1 97 ? 31.531 4.395 -26.5 1 87 97 PHE A N 1
ATOM 771 C CA . PHE A 1 97 ? 30.531 4.383 -25.453 1 87 97 PHE A CA 1
ATOM 772 C C . PHE A 1 97 ? 29.406 3.406 -25.781 1 87 97 PHE A C 1
ATOM 774 O O . PHE A 1 97 ? 28.859 2.756 -24.891 1 87 97 PHE A O 1
ATOM 781 N N . SER A 1 98 ? 29.125 3.336 -27.047 1 88 98 SER A N 1
ATOM 782 C CA . SER A 1 98 ? 28.094 2.404 -27.469 1 88 98 SER A CA 1
ATOM 783 C C . SER A 1 98 ? 28.438 0.968 -27.109 1 88 98 SER A C 1
ATOM 785 O O . SER A 1 98 ? 27.578 0.191 -26.703 1 88 98 SER A O 1
ATOM 787 N N . ARG A 1 99 ? 29.656 0.643 -27.219 1 86.75 99 ARG A N 1
ATOM 788 C CA . ARG A 1 99 ? 30.109 -0.703 -26.875 1 86.75 99 ARG A CA 1
ATOM 789 C C . ARG A 1 99 ? 30.078 -0.923 -25.359 1 86.75 99 ARG A C 1
ATOM 791 O O . ARG A 1 99 ? 29.672 -1.991 -24.891 1 86.75 99 ARG A O 1
ATOM 798 N N . VAL A 1 100 ? 30.484 0.038 -24.594 1 86.38 100 VAL A N 1
ATOM 799 C CA . VAL A 1 100 ? 30.422 -0.061 -23.141 1 86.38 100 VAL A CA 1
ATOM 800 C C . VAL A 1 100 ? 28.969 -0.235 -22.688 1 86.38 100 VAL A C 1
ATOM 802 O O . VAL A 1 100 ? 28.672 -1.099 -21.859 1 86.38 100 VAL A O 1
ATOM 805 N N . SER A 1 101 ? 28.125 0.568 -23.266 1 87.31 101 SER A N 1
ATOM 806 C CA . SER A 1 101 ? 26.703 0.512 -22.938 1 87.31 101 SER A CA 1
ATOM 807 C C . SER A 1 101 ? 26.125 -0.871 -23.219 1 87.31 101 SER A C 1
ATOM 809 O O . SER A 1 101 ? 25.391 -1.418 -22.406 1 87.31 101 SER A O 1
ATOM 811 N N . SER A 1 102 ? 26.516 -1.365 -24.359 1 90 102 SER A N 1
ATOM 812 C CA . SER A 1 102 ? 26.016 -2.684 -24.734 1 90 102 SER A CA 1
ATOM 813 C C . SER A 1 102 ? 26.516 -3.76 -23.766 1 90 102 SER A C 1
ATOM 815 O O . SER A 1 102 ? 25.75 -4.648 -23.375 1 90 102 SER A O 1
ATOM 817 N N . GLU A 1 103 ? 27.75 -3.684 -23.438 1 87.94 103 GLU A N 1
ATOM 818 C CA . GLU A 1 103 ? 28.328 -4.664 -22.516 1 87.94 103 GLU A CA 1
ATOM 819 C C . GLU A 1 103 ? 27.688 -4.586 -21.141 1 87.94 103 GLU A C 1
ATOM 821 O O . GLU A 1 103 ? 27.422 -5.613 -20.516 1 87.94 103 GLU A O 1
ATOM 826 N N . VAL A 1 104 ? 27.469 -3.428 -20.672 1 88.31 104 VAL A N 1
ATOM 827 C CA . VAL A 1 104 ? 26.844 -3.221 -19.375 1 88.31 104 VAL A CA 1
ATOM 828 C C . VAL A 1 104 ? 25.422 -3.768 -19.406 1 88.31 104 VAL A C 1
ATOM 830 O O . VAL A 1 104 ? 25.016 -4.5 -18.5 1 88.31 104 VAL A O 1
ATOM 833 N N . LYS A 1 105 ? 24.688 -3.414 -20.438 1 89.31 105 LYS A N 1
ATOM 834 C CA . LYS A 1 105 ? 23.312 -3.896 -20.562 1 89.31 105 LYS A CA 1
ATOM 835 C C . LYS A 1 105 ? 23.266 -5.422 -20.594 1 89.31 105 LYS A C 1
ATOM 837 O O . LYS A 1 105 ? 22.406 -6.027 -19.938 1 89.31 105 LYS A O 1
ATOM 842 N N . GLU A 1 106 ? 24.172 -5.977 -21.312 1 90.5 106 GLU A N 1
ATOM 843 C CA . GLU A 1 106 ? 24.234 -7.43 -21.391 1 90.5 106 GLU A CA 1
ATOM 844 C C . GLU A 1 106 ? 24.578 -8.047 -20.031 1 90.5 106 GLU A C 1
ATOM 846 O O . GLU A 1 106 ? 24.016 -9.07 -19.656 1 90.5 106 GLU A O 1
ATOM 851 N N . ALA A 1 107 ? 25.531 -7.465 -19.391 1 89.94 107 ALA A N 1
ATOM 852 C CA . ALA A 1 107 ? 25.922 -7.973 -18.078 1 89.94 107 ALA A CA 1
ATOM 853 C C . ALA A 1 107 ? 24.781 -7.875 -17.078 1 89.94 107 ALA A C 1
ATOM 855 O O . ALA A 1 107 ? 24.547 -8.805 -16.297 1 89.94 107 ALA A O 1
ATOM 856 N N . VAL A 1 108 ? 24.109 -6.762 -17.078 1 89.81 108 VAL A N 1
ATOM 857 C CA . VAL A 1 108 ? 22.969 -6.57 -16.203 1 89.81 108 VAL A CA 1
ATOM 858 C C . VAL A 1 108 ? 21.875 -7.586 -16.531 1 89.81 108 VAL A C 1
ATOM 860 O O . VAL A 1 108 ? 21.312 -8.211 -15.633 1 89.81 108 VAL A O 1
ATOM 863 N N . ARG A 1 109 ? 21.594 -7.773 -17.781 1 90.5 109 ARG A N 1
ATOM 864 C CA . ARG A 1 109 ? 20.594 -8.734 -18.219 1 90.5 109 ARG A CA 1
ATOM 865 C C . ARG A 1 109 ? 20.938 -10.141 -17.75 1 90.5 109 ARG A C 1
ATOM 867 O O . ARG A 1 109 ? 20.078 -10.852 -17.203 1 90.5 109 ARG A O 1
ATOM 874 N N . GLU A 1 110 ? 22.141 -10.508 -17.938 1 90.75 110 GLU A N 1
ATOM 875 C CA . GLU A 1 110 ? 22.578 -11.836 -17.531 1 90.75 110 GLU A CA 1
ATOM 876 C C . GLU A 1 110 ? 22.438 -12.016 -16.016 1 90.75 110 GLU A C 1
ATOM 878 O O . GLU A 1 110 ? 21.953 -13.055 -15.547 1 90.75 110 GLU A O 1
ATOM 883 N N . SER A 1 111 ? 22.859 -11.023 -15.336 1 90.12 111 SER A N 1
ATOM 884 C CA . SER A 1 111 ? 22.781 -11.086 -13.875 1 90.12 111 SER A CA 1
ATOM 885 C C . SER A 1 111 ? 21.328 -11.164 -13.406 1 90.12 111 SER A C 1
ATOM 887 O O . SER A 1 111 ? 21 -11.984 -12.539 1 90.12 111 SER A O 1
ATOM 889 N N . LEU A 1 112 ? 20.5 -10.344 -14.008 1 89.38 112 LEU A N 1
ATOM 890 C CA . LEU A 1 112 ? 19.094 -10.312 -13.633 1 89.38 112 LEU A CA 1
ATOM 891 C C . LEU A 1 112 ? 18.406 -11.633 -13.984 1 89.38 112 LEU A C 1
ATOM 893 O O . LEU A 1 112 ? 17.547 -12.109 -13.234 1 89.38 112 LEU A O 1
ATOM 897 N N . THR A 1 113 ? 18.75 -12.172 -15.125 1 87.56 113 THR A N 1
ATOM 898 C CA . THR A 1 113 ? 18.203 -13.469 -15.516 1 87.56 113 THR A CA 1
ATOM 899 C C . THR A 1 113 ? 18.531 -14.531 -14.469 1 87.56 113 THR A C 1
ATOM 901 O O . THR A 1 113 ? 17.672 -15.32 -14.086 1 87.56 113 THR A O 1
ATOM 904 N N . GLN A 1 114 ? 19.719 -14.477 -14.023 1 86.75 114 GLN A N 1
ATOM 905 C CA . GLN A 1 114 ? 20.141 -15.438 -13 1 86.75 114 GLN A CA 1
ATOM 906 C C . GLN A 1 114 ? 19.406 -15.188 -11.688 1 86.75 114 GLN A C 1
ATOM 908 O O . GLN A 1 114 ? 18.938 -16.141 -11.039 1 86.75 114 GLN A O 1
ATOM 913 N N . LEU A 1 115 ? 19.375 -13.984 -11.328 1 86.25 115 LEU A N 1
ATOM 914 C CA . LEU A 1 115 ? 18.766 -13.617 -10.047 1 86.25 115 LEU A CA 1
ATOM 915 C C . LEU A 1 115 ? 17.266 -13.906 -10.055 1 86.25 115 LEU A C 1
ATOM 917 O O . LEU A 1 115 ? 16.688 -14.219 -9.008 1 86.25 115 LEU A O 1
ATOM 921 N N . LEU A 1 116 ? 16.625 -13.789 -11.242 1 85.19 116 LEU A N 1
ATOM 922 C CA . LEU A 1 116 ? 15.18 -13.938 -11.344 1 85.19 116 LEU A CA 1
ATOM 923 C C . LEU A 1 116 ? 14.797 -15.367 -11.703 1 85.19 116 LEU A C 1
ATOM 925 O O . LEU A 1 116 ? 13.617 -15.695 -11.781 1 85.19 116 LEU A O 1
ATOM 929 N N . THR A 1 117 ? 15.836 -16.125 -12 1 81.88 117 THR A N 1
ATOM 930 C CA . THR A 1 117 ? 15.562 -17.531 -12.219 1 81.88 117 THR A CA 1
ATOM 931 C C . THR A 1 117 ? 15.273 -18.25 -10.898 1 81.88 117 THR A C 1
ATOM 933 O O . THR A 1 117 ? 16.141 -18.328 -10.039 1 81.88 117 THR A O 1
ATOM 936 N N . PRO A 1 118 ? 14.094 -18.625 -10.781 1 77.5 118 PRO A N 1
ATOM 937 C CA . PRO A 1 118 ? 13.742 -19.234 -9.5 1 77.5 118 PRO A CA 1
ATOM 938 C C . PRO A 1 118 ? 14.359 -20.625 -9.32 1 77.5 118 PRO A C 1
ATOM 940 O O . PRO A 1 118 ? 14.734 -21.266 -10.305 1 77.5 118 PRO A O 1
ATOM 943 N N . LYS A 1 119 ? 14.586 -20.953 -8.086 1 77.94 119 LYS A N 1
ATOM 944 C CA . LYS A 1 119 ? 15.055 -22.281 -7.75 1 77.94 119 LYS A CA 1
ATOM 945 C C . LYS A 1 119 ? 14.008 -23.344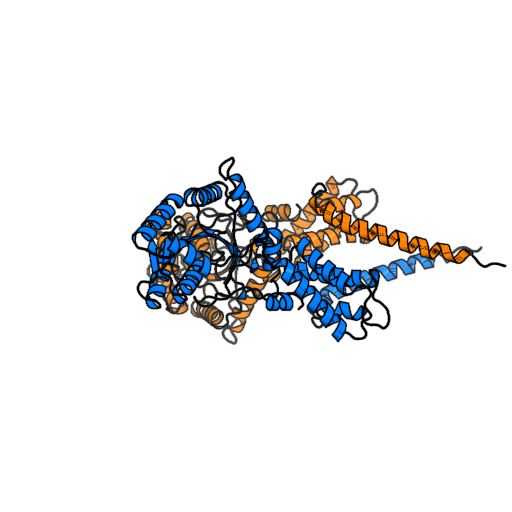 -8.094 1 77.94 119 LYS A C 1
ATOM 947 O O . LYS A 1 119 ? 14.352 -24.453 -8.5 1 77.94 119 LYS A O 1
ATOM 952 N N . ARG A 1 120 ? 12.781 -22.984 -7.922 1 78.44 120 ARG A N 1
ATOM 953 C CA . ARG A 1 120 ? 11.664 -23.859 -8.227 1 78.44 120 ARG A CA 1
ATOM 954 C C . ARG A 1 120 ? 10.742 -23.234 -9.273 1 78.44 120 ARG A C 1
ATOM 956 O O . ARG A 1 120 ? 10.469 -22.031 -9.234 1 78.44 120 ARG A O 1
ATOM 963 N N . ARG A 1 121 ? 10.438 -24.109 -10.25 1 81.62 121 ARG A N 1
ATOM 964 C CA . ARG A 1 121 ? 9.531 -23.641 -11.289 1 81.62 121 ARG A CA 1
ATOM 965 C C . ARG A 1 121 ? 8.078 -23.906 -10.906 1 81.62 121 ARG A C 1
ATOM 967 O O . ARG A 1 121 ? 7.75 -24.969 -10.383 1 81.62 121 ARG A O 1
ATOM 974 N N . VAL A 1 122 ? 7.297 -22.922 -10.984 1 90.31 122 VAL A N 1
ATOM 975 C CA . VAL A 1 122 ? 5.859 -23.047 -10.766 1 90.31 122 VAL A CA 1
ATOM 976 C C . VAL A 1 122 ? 5.133 -23.047 -12.109 1 90.31 122 VAL A C 1
ATOM 978 O O . VAL A 1 122 ? 5.211 -22.078 -12.867 1 90.31 122 VAL A O 1
ATOM 981 N N . ASP A 1 123 ? 4.602 -24.172 -12.477 1 94.06 123 ASP A N 1
ATOM 982 C CA . ASP A 1 123 ? 3.75 -24.297 -13.656 1 94.06 123 ASP A CA 1
ATOM 983 C C . ASP A 1 123 ? 2.326 -24.688 -13.266 1 94.06 123 ASP A C 1
ATOM 985 O O . ASP A 1 123 ? 1.999 -25.875 -13.188 1 94.06 123 ASP A O 1
ATOM 989 N N . ILE A 1 124 ? 1.508 -23.734 -13.164 1 97.31 124 ILE A N 1
ATOM 990 C CA . ILE A 1 124 ? 0.185 -23.906 -12.57 1 97.31 124 ILE A CA 1
ATOM 991 C C . ILE A 1 124 ? -0.682 -24.781 -13.469 1 97.31 124 ILE A C 1
ATOM 993 O O . ILE A 1 124 ? -1.32 -25.719 -13 1 97.31 124 ILE A O 1
ATOM 997 N N . LEU A 1 125 ? -0.725 -24.562 -14.773 1 97.44 125 LEU A N 1
ATOM 998 C CA . LEU A 1 125 ? -1.588 -25.297 -15.695 1 97.44 125 LEU A CA 1
ATOM 999 C C . LEU A 1 125 ? -1.213 -26.781 -15.734 1 97.44 125 LEU A C 1
ATOM 1001 O O . LEU A 1 125 ? -2.09 -27.641 -15.711 1 97.44 125 LEU A O 1
ATOM 1005 N N . ARG A 1 126 ? 0.097 -27 -15.766 1 96.75 126 ARG A N 1
ATOM 1006 C CA . ARG A 1 126 ? 0.561 -28.375 -15.734 1 96.75 126 ARG A CA 1
ATOM 1007 C C . ARG A 1 126 ? 0.187 -29.047 -14.414 1 96.75 126 ARG A C 1
ATOM 1009 O O . ARG A 1 126 ? -0.249 -30.203 -14.406 1 96.75 126 ARG A O 1
ATOM 1016 N N . ASP A 1 127 ? 0.344 -28.344 -13.352 1 97.88 127 ASP A N 1
ATOM 1017 C CA . ASP A 1 127 ? 0.087 -28.906 -12.023 1 97.88 127 ASP A CA 1
ATOM 1018 C C . ASP A 1 127 ? -1.4 -29.188 -11.828 1 97.88 127 ASP A C 1
ATOM 1020 O O . ASP A 1 127 ? -1.771 -30.141 -11.133 1 97.88 127 ASP A O 1
ATOM 1024 N N . ILE A 1 128 ? -2.223 -28.391 -12.414 1 98.56 128 ILE A N 1
ATOM 1025 C CA . ILE A 1 128 ? -3.662 -28.609 -12.344 1 98.56 128 ILE A CA 1
ATOM 1026 C C . ILE A 1 128 ? -4.016 -29.953 -13.008 1 98.56 128 ILE A C 1
ATOM 1028 O O . ILE A 1 128 ? -4.816 -30.719 -12.477 1 98.56 128 ILE A O 1
ATOM 1032 N N . VAL A 1 129 ? -3.414 -30.234 -14.141 1 97.75 129 VAL A N 1
ATOM 1033 C CA . VAL A 1 129 ? -3.643 -31.5 -14.844 1 97.75 129 VAL A CA 1
ATOM 1034 C C . VAL A 1 129 ? -3.225 -32.656 -13.953 1 97.75 129 VAL A C 1
ATOM 1036 O O . VAL A 1 129 ? -3.922 -33.688 -13.883 1 97.75 129 VAL A O 1
ATOM 1039 N N . GLY A 1 130 ? -2.113 -32.469 -13.328 1 97.69 130 GLY A N 1
ATOM 1040 C CA . GLY A 1 130 ? -1.663 -33.5 -12.406 1 97.69 130 GLY A CA 1
ATOM 1041 C C . GLY A 1 130 ? -2.645 -33.75 -11.281 1 97.69 130 GLY A C 1
ATOM 1042 O O . GLY A 1 130 ? -2.949 -34.906 -10.969 1 97.69 130 GLY A O 1
ATOM 1043 N N . ALA A 1 131 ? -3.131 -32.75 -10.656 1 98.31 131 ALA A N 1
ATOM 1044 C CA . ALA A 1 131 ? -4.105 -32.875 -9.578 1 98.31 131 ALA A CA 1
ATOM 1045 C C . ALA A 1 131 ? -5.379 -33.531 -10.062 1 98.31 131 ALA A C 1
ATOM 1047 O O . ALA A 1 131 ? -5.945 -34.406 -9.367 1 98.31 131 ALA A O 1
ATOM 1048 N N . LYS A 1 132 ? -5.816 -33.219 -11.195 1 96.88 132 LYS A N 1
ATOM 1049 C CA . LYS A 1 132 ? -7.008 -33.812 -11.789 1 96.88 132 LYS A CA 1
ATOM 1050 C C . LYS A 1 132 ? -6.828 -35.312 -11.984 1 96.88 132 LYS A C 1
ATOM 1052 O O . LYS A 1 132 ? -7.758 -36.094 -11.742 1 96.88 132 LYS A O 1
ATOM 1057 N N . GLN A 1 133 ? -5.641 -35.688 -12.43 1 97.31 133 GLN A N 1
ATOM 1058 C CA . GLN A 1 133 ? -5.34 -37.094 -12.625 1 97.31 133 GLN A CA 1
ATOM 1059 C C . GLN A 1 133 ? -5.383 -37.875 -11.305 1 97.31 133 GLN A C 1
ATOM 1061 O O . GLN A 1 133 ? -5.699 -39.062 -11.273 1 97.31 133 GLN A O 1
ATOM 1066 N N . GLU A 1 134 ? -5.125 -37.125 -10.242 1 97.62 134 GLU A N 1
ATOM 1067 C CA . GLU A 1 134 ? -5.18 -37.719 -8.914 1 97.62 134 GLU A CA 1
ATOM 1068 C C . GLU A 1 134 ? -6.602 -37.719 -8.352 1 97.62 134 GLU A C 1
ATOM 1070 O O . GLU A 1 134 ? -6.852 -38.188 -7.254 1 97.62 134 GLU A O 1
ATOM 1075 N N . GLY A 1 135 ? -7.496 -37.125 -9.039 1 96.62 135 GLY A N 1
ATOM 1076 C CA . GLY A 1 135 ? -8.891 -37.062 -8.633 1 96.62 135 GLY A CA 1
ATOM 1077 C C . GLY A 1 135 ? -9.172 -36.031 -7.57 1 96.62 135 GLY A C 1
ATOM 1078 O O . GLY A 1 135 ? -10.094 -36.188 -6.762 1 96.62 135 GLY A O 1
ATOM 1079 N N . ARG A 1 136 ? -8.391 -35 -7.586 1 98.06 136 ARG A N 1
ATOM 1080 C CA . ARG A 1 136 ? -8.562 -33.938 -6.594 1 98.06 136 ARG A CA 1
ATOM 1081 C C . ARG A 1 136 ? -8.414 -32.562 -7.234 1 98.06 136 ARG A C 1
ATOM 1083 O O . ARG A 1 136 ? -7.816 -32.438 -8.305 1 98.06 136 ARG A O 1
ATOM 1090 N N . PRO A 1 137 ? -8.938 -31.547 -6.59 1 98.81 137 PRO A N 1
ATOM 1091 C CA . PRO A 1 137 ? -8.711 -30.188 -7.098 1 98.81 137 PRO A CA 1
ATOM 1092 C C . PRO A 1 137 ? -7.305 -29.672 -6.785 1 98.81 137 PRO A C 1
ATOM 1094 O O . PRO A 1 137 ? -6.668 -30.125 -5.836 1 98.81 137 PRO A O 1
ATOM 1097 N N . TYR A 1 138 ? -6.816 -28.812 -7.664 1 98.88 138 TYR A N 1
ATOM 1098 C CA . TYR A 1 138 ? -5.613 -28.031 -7.387 1 98.88 138 TYR A CA 1
ATOM 1099 C C . TYR A 1 138 ? -5.922 -26.859 -6.457 1 98.88 138 TYR A C 1
ATOM 1101 O O . TYR A 1 138 ? -6.801 -26.047 -6.746 1 98.88 138 TYR A O 1
ATOM 1109 N N . VAL A 1 139 ? -5.23 -26.75 -5.289 1 98.94 139 VAL A N 1
ATOM 1110 C CA . VAL A 1 139 ? -5.594 -25.797 -4.25 1 98.94 139 VAL A CA 1
ATOM 1111 C C . VAL A 1 139 ? -4.516 -24.719 -4.141 1 98.94 139 VAL A C 1
ATOM 1113 O O . VAL A 1 139 ? -3.338 -25.031 -3.953 1 98.94 139 VAL A O 1
ATOM 1116 N N . VAL A 1 140 ? -4.926 -23.453 -4.238 1 98.88 140 VAL A N 1
ATOM 1117 C CA . VAL A 1 140 ? -4.027 -22.297 -4.113 1 98.88 140 VAL A CA 1
ATOM 1118 C C . VAL A 1 140 ? -4.48 -21.406 -2.959 1 98.88 140 VAL A C 1
ATOM 1120 O O . VAL A 1 140 ? -5.656 -21.047 -2.869 1 98.88 140 VAL A O 1
ATOM 1123 N N . VAL A 1 141 ? -3.568 -21.047 -2.123 1 98.69 141 VAL A N 1
ATOM 1124 C CA . VAL A 1 141 ? -3.846 -20.109 -1.037 1 98.69 141 VAL A CA 1
ATOM 1125 C C . VAL A 1 141 ? -3.172 -18.766 -1.322 1 98.69 141 VAL A C 1
ATOM 1127 O O . VAL A 1 141 ? -1.993 -18.719 -1.681 1 98.69 141 VAL A O 1
ATOM 1130 N N . PHE A 1 142 ? -3.971 -17.734 -1.174 1 98.44 142 PHE A N 1
ATOM 1131 C CA . PHE A 1 142 ? -3.455 -16.391 -1.313 1 98.44 142 PHE A CA 1
ATOM 1132 C C . PHE A 1 142 ? -3.248 -15.742 0.052 1 98.44 142 PHE A C 1
ATOM 1134 O O . PHE A 1 142 ? -4.168 -15.703 0.874 1 98.44 142 PHE A O 1
ATOM 1141 N N . CYS A 1 143 ? -2.041 -15.234 0.292 1 97.25 143 CYS A N 1
ATOM 1142 C CA . CYS A 1 143 ? -1.784 -14.531 1.546 1 97.25 143 CYS A CA 1
ATOM 1143 C C . CYS A 1 143 ? -0.997 -13.25 1.304 1 97.25 143 CYS A C 1
ATOM 1145 O O . CYS A 1 143 ? -0.472 -13.031 0.209 1 97.25 143 CYS A O 1
ATOM 1147 N N . GLY A 1 144 ? -0.976 -12.359 2.252 1 94.81 144 GLY A N 1
ATOM 1148 C CA . GLY A 1 144 ? -0.344 -11.047 2.182 1 94.81 144 GLY A CA 1
ATOM 1149 C C . GLY A 1 144 ? -0.962 -10.039 3.129 1 94.81 144 GLY A C 1
ATOM 1150 O O . GLY A 1 144 ? -1.918 -10.352 3.842 1 94.81 144 GLY A O 1
ATOM 1151 N N . VAL A 1 145 ? -0.455 -8.852 3.055 1 89.81 145 VAL A N 1
ATOM 1152 C CA . VAL A 1 145 ? -0.887 -7.828 4.004 1 89.81 145 VAL A CA 1
ATOM 1153 C C . VAL A 1 145 ? -2.16 -7.156 3.494 1 89.81 145 VAL A C 1
ATOM 1155 O O . VAL A 1 145 ? -2.594 -7.406 2.367 1 89.81 145 VAL A O 1
ATOM 1158 N N . ASN A 1 146 ? -2.766 -6.336 4.324 1 86 146 ASN A N 1
ATOM 1159 C CA . ASN A 1 146 ? -3.996 -5.641 3.967 1 86 146 ASN A CA 1
ATOM 1160 C C . ASN A 1 146 ? -3.771 -4.66 2.816 1 86 146 ASN A C 1
ATOM 1162 O O . ASN A 1 146 ? -2.746 -3.982 2.768 1 86 146 ASN A O 1
ATOM 1166 N N . GLY A 1 147 ? -4.684 -4.691 1.831 1 86 147 GLY A N 1
ATOM 1167 C CA . GLY A 1 147 ? -4.742 -3.641 0.828 1 86 147 GLY A CA 1
ATOM 1168 C C . GLY A 1 147 ? -3.791 -3.871 -0.333 1 86 147 GLY A C 1
ATOM 1169 O O . GLY A 1 147 ? -3.701 -3.043 -1.241 1 86 147 GLY A O 1
ATOM 1170 N N . VAL A 1 148 ? -3.146 -5.008 -0.427 1 90.38 148 VAL A N 1
ATOM 1171 C CA . VAL A 1 148 ? -2.129 -5.211 -1.453 1 90.38 148 VAL A CA 1
ATOM 1172 C C . VAL A 1 148 ? -2.783 -5.723 -2.734 1 90.38 148 VAL A C 1
ATOM 1174 O O . VAL A 1 148 ? -2.131 -5.82 -3.775 1 90.38 148 VAL A O 1
ATOM 1177 N N . GLY A 1 149 ? -4.086 -6.098 -2.664 1 92 149 GLY A N 1
ATOM 1178 C CA . GLY A 1 149 ? -4.793 -6.512 -3.867 1 92 149 GLY A CA 1
ATOM 1179 C C . GLY A 1 149 ? -5.016 -8.008 -3.941 1 92 149 GLY A C 1
ATOM 1180 O O . GLY A 1 149 ? -5.113 -8.578 -5.031 1 92 149 GLY A O 1
ATOM 1181 N N . LYS A 1 150 ? -5.098 -8.703 -2.846 1 95.5 150 LYS A N 1
ATOM 1182 C CA . LYS A 1 150 ? -5.266 -10.148 -2.814 1 95.5 150 LYS A CA 1
ATOM 1183 C C . LYS A 1 150 ? -6.523 -10.57 -3.568 1 95.5 150 LYS A C 1
ATOM 1185 O O . LYS A 1 150 ? -6.445 -11.312 -4.551 1 95.5 150 LYS A O 1
ATOM 1190 N N . SER A 1 151 ? -7.672 -10.039 -3.195 1 96.06 151 SER A N 1
ATOM 1191 C CA . SER A 1 151 ? -8.93 -10.461 -3.795 1 96.06 151 SER A CA 1
ATOM 1192 C C . SER A 1 151 ? -9.016 -10.047 -5.262 1 96.06 151 SER A C 1
ATOM 1194 O O . SER A 1 151 ? -9.531 -10.797 -6.094 1 96.06 151 SER A O 1
ATOM 1196 N N . THR A 1 152 ? -8.508 -8.891 -5.574 1 94.12 152 THR A N 1
ATOM 1197 C CA . THR A 1 152 ? -8.531 -8.398 -6.949 1 94.12 152 THR A CA 1
ATOM 1198 C C . THR A 1 152 ? -7.68 -9.281 -7.855 1 94.12 152 THR A C 1
ATOM 1200 O O . THR A 1 152 ? -8.109 -9.656 -8.945 1 94.12 152 THR A O 1
ATOM 1203 N N . ASN A 1 153 ? -6.527 -9.609 -7.414 1 97 153 ASN A N 1
ATOM 1204 C CA . ASN A 1 153 ? -5.652 -10.414 -8.266 1 97 153 ASN A CA 1
ATOM 1205 C C . ASN A 1 153 ? -6.051 -11.891 -8.25 1 97 153 ASN A C 1
ATOM 1207 O O . ASN A 1 153 ? -5.855 -12.602 -9.234 1 97 153 ASN A O 1
ATOM 1211 N N . LEU A 1 154 ? -6.629 -12.32 -7.125 1 98.5 154 LEU A N 1
ATOM 1212 C CA . LEU A 1 154 ? -7.262 -13.641 -7.152 1 98.5 154 LEU A CA 1
ATOM 1213 C C . LEU A 1 154 ? -8.312 -13.711 -8.258 1 98.5 154 LEU A C 1
ATOM 1215 O O . LEU A 1 154 ? -8.375 -14.695 -8.992 1 98.5 154 LEU A O 1
ATOM 1219 N N . ALA A 1 155 ? -9.117 -12.711 -8.438 1 98.25 155 ALA A N 1
ATOM 1220 C CA . ALA A 1 155 ? -10.133 -12.664 -9.492 1 98.25 155 ALA A CA 1
ATOM 1221 C C . ALA A 1 155 ? -9.492 -12.672 -10.875 1 98.25 155 ALA A C 1
ATOM 1223 O O . ALA A 1 155 ? -9.992 -13.328 -11.789 1 98.25 155 ALA A O 1
ATOM 1224 N N . LYS A 1 156 ? -8.406 -11.922 -11.039 1 98.25 156 LYS A N 1
ATOM 1225 C CA . LYS A 1 156 ? -7.695 -11.922 -12.312 1 98.25 156 LYS A CA 1
ATOM 1226 C C . LYS A 1 156 ? -7.18 -13.32 -12.648 1 98.25 156 LYS A C 1
ATOM 1228 O O . LYS A 1 156 ? -7.266 -13.766 -13.797 1 98.25 156 LYS A O 1
ATOM 1233 N N . ILE A 1 157 ? -6.637 -13.953 -11.656 1 98.69 157 ILE A N 1
ATOM 1234 C CA . ILE A 1 157 ? -6.105 -15.297 -11.859 1 98.69 157 ILE A CA 1
ATOM 1235 C C . ILE A 1 157 ? -7.246 -16.266 -12.148 1 98.69 157 ILE A C 1
ATOM 1237 O O . ILE A 1 157 ? -7.102 -17.172 -12.969 1 98.69 157 ILE A O 1
ATOM 1241 N N . THR A 1 158 ? -8.406 -16.094 -11.5 1 98.88 158 THR A N 1
ATOM 1242 C CA . THR A 1 158 ? -9.594 -16.891 -11.82 1 98.88 158 THR A CA 1
ATOM 1243 C C . THR A 1 158 ? -9.961 -16.734 -13.289 1 98.88 158 THR A C 1
ATOM 1245 O O . THR A 1 158 ? -10.203 -17.719 -13.984 1 98.88 158 THR A O 1
ATOM 1248 N N . PHE A 1 159 ? -9.977 -15.508 -13.812 1 98.75 159 PHE A N 1
ATOM 1249 C CA . PHE A 1 159 ? -10.258 -15.234 -15.211 1 98.75 159 PHE A CA 1
ATOM 1250 C C . PHE A 1 159 ? -9.273 -15.961 -16.125 1 98.75 159 PHE A C 1
ATOM 1252 O O . PHE A 1 159 ? -9.672 -16.594 -17.094 1 98.75 159 PHE A O 1
ATOM 1259 N N . TRP A 1 160 ? -7.992 -15.875 -15.773 1 98.62 160 TRP A N 1
ATOM 1260 C CA . TRP A 1 160 ? -6.934 -16.547 -16.531 1 98.62 160 TRP A CA 1
ATOM 1261 C C . TRP A 1 160 ? -7.156 -18.047 -16.562 1 98.62 160 TRP A C 1
ATOM 1263 O O . TRP A 1 160 ? -7 -18.688 -17.609 1 98.62 160 TRP A O 1
ATOM 1273 N N . LEU A 1 161 ? -7.531 -18.594 -15.453 1 98.75 161 LEU A N 1
ATOM 1274 C CA . LEU A 1 161 ? -7.816 -20.031 -15.383 1 98.75 161 LEU A CA 1
ATOM 1275 C C . LEU A 1 161 ? -9.023 -20.391 -16.25 1 98.75 161 LEU A C 1
ATOM 1277 O O . LEU A 1 161 ? -9.016 -21.406 -16.938 1 98.75 161 LEU A O 1
ATOM 1281 N N . ASN A 1 162 ? -10.086 -19.547 -16.156 1 98.69 162 ASN A N 1
ATOM 1282 C CA . ASN A 1 162 ? -11.266 -19.766 -17 1 98.69 162 ASN A CA 1
ATOM 1283 C C . ASN A 1 162 ? -10.914 -19.703 -18.484 1 98.69 162 ASN A C 1
ATOM 1285 O O . ASN A 1 162 ? -11.406 -20.516 -19.266 1 98.69 162 ASN A O 1
ATOM 1289 N N . GLU A 1 163 ? -10.086 -18.766 -18.812 1 98.12 163 GLU A N 1
ATOM 1290 C CA . GLU A 1 163 ? -9.641 -18.641 -20.203 1 98.12 163 GLU A CA 1
ATOM 1291 C C . GLU A 1 163 ? -8.891 -19.875 -20.656 1 98.12 163 GLU A C 1
ATOM 1293 O O . GLU A 1 163 ? -8.828 -20.172 -21.859 1 98.12 163 GLU A O 1
ATOM 1298 N N . ASN A 1 164 ? -8.375 -20.594 -19.75 1 97.88 164 ASN A N 1
ATOM 1299 C CA . ASN A 1 164 ? -7.641 -21.812 -20.062 1 97.88 164 ASN A CA 1
ATOM 1300 C C . ASN A 1 164 ? -8.5 -23.047 -19.844 1 97.88 164 ASN A C 1
ATOM 1302 O O . ASN A 1 164 ? -7.988 -24.172 -19.781 1 97.88 164 ASN A O 1
ATOM 1306 N N . GLY A 1 165 ? -9.758 -22.875 -19.531 1 97.75 165 GLY A N 1
ATOM 1307 C CA . GLY A 1 165 ? -10.727 -23.953 -19.594 1 97.75 165 GLY A CA 1
ATOM 1308 C C . GLY A 1 165 ? -10.922 -24.641 -18.25 1 97.75 165 GLY A C 1
ATOM 1309 O O . GLY A 1 165 ? -11.438 -25.766 -18.188 1 97.75 165 GLY A O 1
ATOM 1310 N N . HIS A 1 166 ? -10.562 -23.984 -17.203 1 98.62 166 HIS A N 1
ATOM 1311 C CA . HIS A 1 166 ? -10.688 -24.625 -15.891 1 98.62 166 HIS A CA 1
ATOM 1312 C C . HIS A 1 166 ? -11.844 -24.031 -15.094 1 98.62 166 HIS A C 1
ATOM 1314 O O . HIS A 1 166 ? -12.055 -22.812 -15.125 1 98.62 166 HIS A O 1
ATOM 1320 N N . ARG A 1 167 ? -12.539 -24.906 -14.438 1 98.69 167 ARG A N 1
ATOM 1321 C CA . ARG A 1 167 ? -13.555 -24.469 -13.477 1 98.69 167 ARG A CA 1
ATOM 1322 C C . ARG A 1 167 ? -12.93 -24.172 -12.117 1 98.69 167 ARG A C 1
ATOM 1324 O O . ARG A 1 167 ? -12.031 -24.891 -11.672 1 98.69 167 ARG A O 1
ATOM 1331 N N . VAL A 1 168 ? -13.461 -23.094 -11.461 1 98.94 168 VAL A N 1
ATOM 1332 C CA . VAL A 1 168 ? -12.805 -22.609 -10.25 1 98.94 168 VAL A CA 1
ATOM 1333 C C . VAL A 1 168 ? -13.836 -22.453 -9.133 1 98.94 168 VAL A C 1
ATOM 1335 O O . VAL A 1 168 ? -14.945 -21.984 -9.367 1 98.94 168 VAL A O 1
ATOM 1338 N N . LEU A 1 169 ? -13.492 -22.938 -7.977 1 98.94 169 LEU A N 1
ATOM 1339 C CA . LEU A 1 169 ? -14.211 -22.609 -6.75 1 98.94 169 LEU A CA 1
ATOM 1340 C C . LEU A 1 169 ? -13.391 -21.641 -5.891 1 98.94 169 LEU A C 1
ATOM 1342 O O . LEU A 1 169 ? -12.242 -21.922 -5.547 1 98.94 169 LEU A O 1
ATOM 1346 N N . ILE A 1 170 ? -13.992 -20.469 -5.566 1 98.88 170 ILE A N 1
ATOM 1347 C CA . ILE A 1 170 ? -13.352 -19.484 -4.695 1 98.88 170 ILE A CA 1
ATOM 1348 C C . ILE A 1 170 ? -13.836 -19.688 -3.262 1 98.88 170 ILE A C 1
ATOM 1350 O O . ILE A 1 170 ? -15.047 -19.734 -3.01 1 98.88 170 ILE A O 1
ATOM 1354 N N . ALA A 1 171 ? -12.922 -19.891 -2.375 1 98.69 171 ALA A N 1
ATOM 1355 C CA . ALA A 1 171 ? -13.227 -19.938 -0.947 1 98.69 171 ALA A CA 1
ATOM 1356 C C . ALA A 1 171 ? -13 -18.578 -0.287 1 98.69 171 ALA A C 1
ATOM 1358 O O . ALA A 1 171 ? -11.867 -18.094 -0.24 1 98.69 171 ALA A O 1
ATOM 1359 N N . ALA A 1 172 ? -14.023 -17.969 0.242 1 97.5 172 ALA A N 1
ATOM 1360 C CA . ALA A 1 172 ? -13.953 -16.641 0.854 1 97.5 172 ALA A CA 1
ATOM 1361 C C . ALA A 1 172 ? -13.445 -16.734 2.289 1 97.5 172 ALA A C 1
ATOM 1363 O O . ALA A 1 172 ? -14.219 -16.609 3.24 1 97.5 172 ALA A O 1
ATOM 1364 N N . GLY A 1 173 ? -12.148 -16.812 2.404 1 95.75 173 GLY A N 1
ATOM 1365 C CA . GLY A 1 173 ? -11.555 -17.047 3.711 1 95.75 173 GLY A CA 1
ATOM 1366 C C . GLY A 1 173 ? -11.234 -15.766 4.457 1 95.75 173 GLY A C 1
ATOM 1367 O O . GLY A 1 173 ? -10.742 -15.797 5.586 1 95.75 173 GLY A O 1
ATOM 1368 N N . ASP A 1 174 ? -11.398 -14.609 3.822 1 93.31 174 ASP A N 1
ATOM 1369 C CA . ASP A 1 174 ? -11.383 -13.359 4.57 1 93.31 174 ASP A CA 1
ATOM 1370 C C . ASP A 1 174 ? -12.719 -13.109 5.266 1 93.31 174 ASP A C 1
ATOM 1372 O O . ASP A 1 174 ? -13.602 -12.461 4.711 1 93.31 174 ASP A O 1
ATOM 1376 N N . THR A 1 175 ? -12.781 -13.492 6.48 1 88.88 175 THR A N 1
ATOM 1377 C CA . THR A 1 175 ? -14.062 -13.5 7.18 1 88.88 175 THR A CA 1
ATOM 1378 C C . THR A 1 175 ? -14.141 -12.344 8.172 1 88.88 175 THR A C 1
ATOM 1380 O O . THR A 1 175 ? -15.031 -12.305 9.023 1 88.88 175 THR A O 1
ATOM 1383 N N . PHE A 1 176 ? -13.195 -11.406 8.039 1 82.19 176 PHE A N 1
ATOM 1384 C CA . PHE A 1 176 ? -13.172 -10.336 9.023 1 82.19 176 PHE A CA 1
ATOM 1385 C C . PHE A 1 176 ? -13.391 -8.977 8.359 1 82.19 176 PHE A C 1
ATOM 1387 O O . PHE A 1 176 ? -13.992 -8.078 8.953 1 82.19 176 PHE A O 1
ATOM 1394 N N . ARG A 1 177 ? -12.93 -8.867 7.23 1 83.94 177 ARG A N 1
ATOM 1395 C CA . ARG A 1 177 ? -13.016 -7.574 6.559 1 83.94 177 ARG A CA 1
ATOM 1396 C C . ARG A 1 177 ? -14.422 -7.32 6.031 1 83.94 177 ARG A C 1
ATOM 1398 O O . ARG A 1 177 ? -14.969 -8.141 5.293 1 83.94 177 ARG A O 1
ATOM 1405 N N . ALA A 1 178 ? -14.859 -6.172 6.359 1 84.56 178 ALA A N 1
ATOM 1406 C CA . ALA A 1 178 ? -16.156 -5.746 5.848 1 84.56 178 ALA A CA 1
ATOM 1407 C C . ALA A 1 178 ? -16.156 -5.699 4.324 1 84.56 178 ALA A C 1
ATOM 1409 O O . ALA A 1 178 ? -15.242 -5.152 3.711 1 84.56 178 ALA A O 1
ATOM 1410 N N . GLY A 1 179 ? -17.172 -6.352 3.705 1 88.25 179 GLY A N 1
ATOM 1411 C CA . GLY A 1 179 ? -17.359 -6.281 2.264 1 88.25 179 GLY A CA 1
ATOM 1412 C C . GLY A 1 179 ? -16.5 -7.277 1.505 1 88.25 179 GLY A C 1
ATOM 1413 O O . GLY A 1 179 ? -16.625 -7.402 0.284 1 88.25 179 GLY A O 1
ATOM 1414 N N . ALA A 1 180 ? -15.648 -7.992 2.236 1 91.5 180 ALA A N 1
ATOM 1415 C CA . ALA A 1 180 ? -14.711 -8.891 1.562 1 91.5 180 ALA A CA 1
ATOM 1416 C C . ALA A 1 180 ? -15.453 -9.984 0.806 1 91.5 180 ALA A C 1
ATOM 1418 O O . ALA A 1 180 ? -15.164 -10.258 -0.362 1 91.5 180 ALA A O 1
ATOM 1419 N N . VAL A 1 181 ? -16.469 -10.594 1.439 1 93.88 181 VAL A N 1
ATOM 1420 C CA . VAL A 1 181 ? -17.234 -11.672 0.82 1 93.88 181 VAL A CA 1
ATOM 1421 C C . VAL A 1 181 ? -18.047 -11.125 -0.354 1 93.88 181 VAL A C 1
ATOM 1423 O O . VAL A 1 181 ? -18.094 -11.734 -1.423 1 93.88 181 VAL A O 1
ATOM 1426 N N . GLU A 1 182 ? -18.594 -9.984 -0.181 1 92.69 182 GLU A N 1
ATOM 1427 C CA . GLU A 1 182 ? -19.391 -9.359 -1.23 1 92.69 182 GLU A CA 1
ATOM 1428 C C . GLU A 1 182 ? -18.531 -8.992 -2.434 1 92.69 182 GLU A C 1
ATOM 1430 O O . GLU A 1 182 ? -19 -9.062 -3.576 1 92.69 182 GLU A O 1
ATOM 1435 N N . GLN A 1 183 ? -17.375 -8.562 -2.148 1 93.75 183 GLN A N 1
ATOM 1436 C CA . GLN A 1 183 ? -16.453 -8.281 -3.244 1 93.75 183 GLN A CA 1
ATOM 1437 C C . GLN A 1 183 ? -16.219 -9.516 -4.109 1 93.75 183 GLN A C 1
ATOM 1439 O O . GLN A 1 183 ? -16.328 -9.453 -5.336 1 93.75 183 GLN A O 1
ATOM 1444 N N . LEU A 1 184 ? -15.977 -10.617 -3.473 1 97.06 184 LEU A N 1
ATOM 1445 C CA . LEU A 1 184 ? -15.766 -11.867 -4.203 1 97.06 184 LEU A CA 1
ATOM 1446 C C . LEU A 1 184 ? -17.047 -12.297 -4.918 1 97.06 184 LEU A C 1
ATOM 1448 O O . LEU A 1 184 ? -16.984 -12.828 -6.027 1 97.06 184 LEU A O 1
ATOM 1452 N N . ARG A 1 185 ? -18.172 -12.109 -4.305 1 95.62 185 ARG A N 1
ATOM 1453 C CA . ARG A 1 185 ? -19.453 -12.422 -4.938 1 95.62 185 ARG A CA 1
ATOM 1454 C C . ARG A 1 185 ? -19.641 -11.633 -6.23 1 95.62 185 ARG A C 1
ATOM 1456 O O . ARG A 1 185 ? -20.078 -12.18 -7.238 1 95.62 185 ARG A O 1
ATOM 1463 N N . THR A 1 186 ? -19.312 -10.422 -6.172 1 93.81 186 THR A N 1
ATOM 1464 C CA . THR A 1 186 ? -19.406 -9.578 -7.355 1 93.81 186 THR A CA 1
ATOM 1465 C C . THR A 1 186 ? -18.469 -10.07 -8.453 1 93.81 186 THR A C 1
ATOM 1467 O O . THR A 1 186 ? -18.859 -10.148 -9.617 1 93.81 186 THR A O 1
ATOM 1470 N N . HIS A 1 187 ? -17.25 -10.367 -8.109 1 96.5 187 HIS A N 1
ATOM 1471 C CA . HIS A 1 187 ? -16.312 -10.914 -9.086 1 96.5 187 HIS A CA 1
ATOM 1472 C C . HIS A 1 187 ? -16.844 -12.211 -9.688 1 96.5 187 HIS A C 1
ATOM 1474 O O . HIS A 1 187 ? -16.75 -12.414 -10.906 1 96.5 187 HIS A O 1
ATOM 1480 N N . THR A 1 188 ? -17.359 -13.055 -8.828 1 98.25 188 THR A N 1
ATOM 1481 C CA . THR A 1 188 ? -17.891 -14.328 -9.297 1 98.25 188 THR A CA 1
ATOM 1482 C C . THR A 1 188 ? -19 -14.102 -10.328 1 98.25 188 THR A C 1
ATOM 1484 O O . THR A 1 188 ? -19.016 -14.742 -11.383 1 98.25 188 THR A O 1
ATOM 1487 N N . LYS A 1 189 ? -19.875 -13.18 -10.031 1 96.62 189 LYS A N 1
ATOM 1488 C CA . LYS A 1 189 ? -20.953 -12.852 -10.953 1 96.62 189 LYS A CA 1
ATOM 1489 C C . LYS A 1 189 ? -20.406 -12.352 -12.289 1 96.62 189 LYS A C 1
ATOM 1491 O O . LYS A 1 189 ? -20.844 -12.805 -13.344 1 96.62 189 LYS A O 1
ATOM 1496 N N . HIS A 1 190 ? -19.484 -11.5 -12.25 1 95.44 190 HIS A N 1
ATOM 1497 C CA . HIS A 1 190 ? -18.922 -10.93 -13.469 1 95.44 190 HIS A CA 1
ATOM 1498 C C . HIS A 1 190 ? -18.156 -11.984 -14.273 1 95.44 190 HIS A C 1
ATOM 1500 O O . HIS A 1 190 ? -18.266 -12.016 -15.5 1 95.44 190 HIS A O 1
ATOM 1506 N N . LEU A 1 191 ? -17.406 -12.75 -13.602 1 97.88 191 LEU A N 1
ATOM 1507 C CA . LEU A 1 191 ? -16.641 -13.789 -14.273 1 97.88 191 LEU A CA 1
ATOM 1508 C C . LEU A 1 191 ? -17.547 -14.812 -14.938 1 97.88 191 LEU A C 1
ATOM 1510 O O . LEU A 1 191 ? -17.281 -15.266 -16.047 1 97.88 191 LEU A O 1
ATOM 1514 N N . ASN A 1 192 ? -18.656 -15.18 -14.273 1 98.19 192 ASN A N 1
ATOM 1515 C CA . ASN A 1 192 ? -19.609 -16.109 -14.852 1 98.19 192 ASN A CA 1
ATOM 1516 C C . ASN A 1 192 ? -20.359 -15.5 -16.031 1 98.19 192 ASN A C 1
ATOM 1518 O O . ASN A 1 192 ? -20.859 -16.219 -16.906 1 98.19 192 ASN A O 1
ATOM 1522 N N . ALA A 1 193 ? -20.469 -14.172 -16.031 1 96.75 193 ALA A N 1
ATOM 1523 C CA . ALA A 1 193 ? -21.031 -13.516 -17.203 1 96.75 193 ALA A CA 1
ATOM 1524 C C . ALA A 1 193 ? -20.109 -13.672 -18.406 1 96.75 193 ALA A C 1
ATOM 1526 O O . ALA A 1 193 ? -20.594 -13.766 -19.547 1 96.75 193 ALA A O 1
ATOM 1527 N N . LEU A 1 194 ? -18.875 -13.727 -18.234 1 96.31 194 LEU A N 1
ATOM 1528 C CA . LEU A 1 194 ? -17.875 -13.891 -19.297 1 96.31 194 LEU A CA 1
ATOM 1529 C C . LEU A 1 194 ? -17.719 -15.359 -19.672 1 96.31 194 LEU A C 1
ATOM 1531 O O . LEU A 1 194 ? -17.562 -15.695 -20.844 1 96.31 194 LEU A O 1
ATOM 1535 N N . HIS A 1 195 ? -17.703 -16.234 -18.688 1 97.38 195 HIS A N 1
ATOM 1536 C CA . HIS A 1 195 ? -17.594 -17.688 -18.828 1 97.38 195 HIS A CA 1
ATOM 1537 C C . HIS A 1 195 ? -18.672 -18.406 -18.016 1 97.38 195 HIS A C 1
ATOM 1539 O O . HIS A 1 195 ? -18.453 -18.734 -16.859 1 97.38 195 HIS A O 1
ATOM 1545 N N . PRO A 1 196 ? -19.734 -18.75 -18.562 1 96.94 196 PRO A N 1
ATOM 1546 C CA . PRO A 1 196 ? -20.875 -19.297 -17.828 1 96.94 196 PRO A CA 1
ATOM 1547 C C . PRO A 1 196 ? -20.531 -20.547 -17.047 1 96.94 196 PRO A C 1
ATOM 1549 O O . PRO A 1 196 ? -19.875 -21.453 -17.562 1 96.94 196 PRO A O 1
ATOM 1552 N N . ASN A 1 197 ? -20.906 -20.562 -15.758 1 95.56 197 ASN A N 1
ATOM 1553 C CA . ASN A 1 197 ? -20.812 -21.703 -14.844 1 95.56 197 ASN A CA 1
ATOM 1554 C C . ASN A 1 197 ? -19.359 -22.109 -14.617 1 95.56 197 ASN A C 1
ATOM 1556 O O . ASN A 1 197 ? -19.062 -23.281 -14.406 1 95.56 197 ASN A O 1
ATOM 1560 N N . SER A 1 198 ? -18.484 -21.172 -14.711 1 98.19 198 SER A N 1
ATOM 1561 C CA . SER A 1 198 ? -17.078 -21.5 -14.617 1 98.19 198 SER A CA 1
ATOM 1562 C C . SER A 1 198 ? -16.516 -21.188 -13.234 1 98.19 198 SER A C 1
ATOM 1564 O O . SER A 1 198 ? -15.43 -21.656 -12.875 1 98.19 198 SER A O 1
ATOM 1566 N N . VAL A 1 199 ? -17.25 -20.375 -12.492 1 98.75 199 VAL A N 1
ATOM 1567 C CA . VAL A 1 199 ? -16.75 -19.953 -11.188 1 98.75 199 VAL A CA 1
ATOM 1568 C C . VAL A 1 199 ? -17.859 -20.109 -10.141 1 98.75 199 VAL A C 1
ATOM 1570 O O . VAL A 1 199 ? -19.016 -19.766 -10.391 1 98.75 199 VAL A O 1
ATOM 1573 N N . GLN A 1 200 ? -17.562 -20.672 -9.031 1 98.69 200 GLN A N 1
ATOM 1574 C CA . GLN A 1 200 ? -18.438 -20.766 -7.867 1 98.69 200 GLN A CA 1
ATOM 1575 C C . GLN A 1 200 ? -17.781 -20.125 -6.645 1 98.69 200 GLN A C 1
ATOM 1577 O O . GLN A 1 200 ? -16.562 -20.047 -6.551 1 98.69 200 GLN A O 1
ATOM 1582 N N . LEU A 1 201 ? -18.625 -19.609 -5.77 1 98.44 201 LEU A N 1
ATOM 1583 C CA . LEU A 1 201 ? -18.172 -19.016 -4.516 1 98.44 201 LEU A CA 1
ATOM 1584 C C . LEU A 1 201 ? -18.656 -19.828 -3.32 1 98.44 201 LEU A C 1
ATOM 1586 O O . LEU A 1 201 ? -19.828 -20.219 -3.254 1 98.44 201 LEU A O 1
ATOM 1590 N N . PHE A 1 202 ? -17.75 -20.234 -2.465 1 98.31 202 PHE A N 1
ATOM 1591 C CA . PHE A 1 202 ? -18.109 -20.812 -1.178 1 98.31 202 PHE A CA 1
ATOM 1592 C C . PHE A 1 202 ? -17.844 -19.844 -0.041 1 98.31 202 PHE A C 1
ATOM 1594 O O . PHE A 1 202 ? -16.719 -19.344 0.101 1 98.31 202 PHE A O 1
ATOM 1601 N N . GLU A 1 203 ? -18.766 -19.5 0.725 1 96 203 GLU A N 1
ATOM 1602 C CA . GLU A 1 203 ? -18.688 -18.594 1.861 1 96 203 GLU A CA 1
ATOM 1603 C C . GLU A 1 203 ? -19.531 -19.109 3.037 1 96 203 GLU A C 1
ATOM 1605 O O . GLU A 1 203 ? -20.531 -19.797 2.842 1 96 203 GLU A O 1
ATOM 1610 N N . GLN A 1 204 ? -19.109 -18.859 4.254 1 91.25 204 GLN A N 1
ATOM 1611 C CA . GLN A 1 204 ? -19.828 -19.281 5.453 1 91.25 204 GLN A CA 1
ATOM 1612 C C . GLN A 1 204 ? -20.141 -18.078 6.352 1 91.25 204 GLN A C 1
ATOM 1614 O O . GLN A 1 204 ? -20.547 -18.25 7.5 1 91.25 204 GLN A O 1
ATOM 1619 N N . GLY A 1 205 ? -19.938 -16.938 5.883 1 81 205 GLY A N 1
ATOM 1620 C CA . GLY A 1 205 ? -20.219 -15.758 6.688 1 81 205 GLY A CA 1
ATOM 1621 C C . GLY A 1 205 ? -19.016 -15.227 7.43 1 81 205 GLY A C 1
ATOM 1622 O O . GLY A 1 205 ? -17.922 -15.797 7.336 1 81 205 GLY A O 1
ATOM 1623 N N . TYR A 1 206 ? -19.188 -14.188 8.219 1 80.06 206 TYR A N 1
ATOM 1624 C CA . TYR A 1 206 ? -18.109 -13.5 8.906 1 80.06 206 TYR A CA 1
ATOM 1625 C C . TYR A 1 206 ? -17.844 -14.125 10.273 1 80.06 206 TYR A C 1
ATOM 1627 O O . TYR A 1 206 ? -18.734 -14.703 10.891 1 80.06 206 TYR A O 1
ATOM 1635 N N . GLY A 1 207 ? -16.531 -14.094 10.711 1 80.94 207 GLY A N 1
ATOM 1636 C CA . GLY A 1 207 ? -16.125 -14.555 12.023 1 80.94 207 GLY A CA 1
ATOM 1637 C C . GLY A 1 207 ? -15.82 -16.047 12.062 1 80.94 207 GLY A C 1
ATOM 1638 O O . GLY A 1 207 ? -15.43 -16.578 13.102 1 80.94 207 GLY A O 1
ATOM 1639 N N . LYS A 1 208 ? -15.945 -16.734 10.977 1 83.94 208 LYS A N 1
ATOM 1640 C CA . LYS A 1 208 ? -15.711 -18.172 10.922 1 83.94 208 LYS A CA 1
ATOM 1641 C C . LYS A 1 208 ? -14.227 -18.469 10.727 1 83.94 208 LYS A C 1
ATOM 1643 O O . LYS A 1 208 ? -13.477 -17.625 10.234 1 83.94 208 LYS A O 1
ATOM 1648 N N . ASP A 1 209 ? -13.922 -19.656 11.141 1 91.12 209 ASP A N 1
ATOM 1649 C CA . ASP A 1 209 ? -12.555 -20.172 11 1 91.12 209 ASP A CA 1
ATOM 1650 C C . ASP A 1 209 ? -12.211 -20.406 9.539 1 91.12 209 ASP A C 1
ATOM 1652 O O . ASP A 1 209 ? -12.82 -21.25 8.875 1 91.12 209 ASP A O 1
ATOM 1656 N N . SER A 1 210 ? -11.18 -19.75 9.109 1 94.56 210 SER A N 1
ATOM 1657 C CA . SER A 1 210 ? -10.852 -19.797 7.684 1 94.56 210 SER A CA 1
ATOM 1658 C C . SER A 1 210 ? -10.297 -21.156 7.289 1 94.56 210 SER A C 1
ATOM 1660 O O . SER A 1 210 ? -10.469 -21.594 6.148 1 94.56 210 SER A O 1
ATOM 1662 N N . ALA A 1 211 ? -9.633 -21.875 8.234 1 96.38 211 ALA A N 1
ATOM 1663 C CA . ALA A 1 211 ? -9.094 -23.203 7.934 1 96.38 211 ALA A CA 1
ATOM 1664 C C . ALA A 1 211 ? -10.211 -24.203 7.641 1 96.38 211 ALA A C 1
ATOM 1666 O O . ALA A 1 211 ? -10.141 -24.953 6.668 1 96.38 211 ALA A O 1
ATOM 1667 N N . SER A 1 212 ? -11.18 -24.188 8.461 1 97.12 212 SER A N 1
ATOM 1668 C CA . SER A 1 212 ? -12.32 -25.078 8.266 1 97.12 212 SER A CA 1
ATOM 1669 C C . SER A 1 212 ? -13.102 -24.719 7.012 1 97.12 212 SER A C 1
ATOM 1671 O O . SER A 1 212 ? -13.609 -25.594 6.316 1 97.12 212 SER A O 1
ATOM 1673 N N . LEU A 1 213 ? -13.234 -23.484 6.797 1 97.25 213 LEU A N 1
ATOM 1674 C CA . LEU A 1 213 ? -13.898 -23.016 5.586 1 97.25 213 LEU A CA 1
ATOM 1675 C C . LEU A 1 213 ? -13.18 -23.516 4.34 1 97.25 213 LEU A C 1
ATOM 1677 O O . LEU A 1 213 ? -13.82 -24.016 3.408 1 97.25 213 LEU A O 1
ATOM 1681 N N . ALA A 1 214 ? -11.875 -23.391 4.312 1 98.19 214 ALA A N 1
ATOM 1682 C CA . ALA A 1 214 ? -11.078 -23.875 3.186 1 98.19 214 ALA A CA 1
ATOM 1683 C C . ALA A 1 214 ? -11.242 -25.391 3.008 1 98.19 214 ALA A C 1
ATOM 1685 O O . ALA A 1 214 ? -11.398 -25.875 1.886 1 98.19 214 ALA A O 1
ATOM 1686 N N . ALA A 1 215 ? -11.242 -26.062 4.113 1 98.38 215 ALA A N 1
ATOM 1687 C CA . ALA A 1 215 ? -11.422 -27.516 4.062 1 98.38 215 ALA A CA 1
ATOM 1688 C C . ALA A 1 215 ? -12.766 -27.875 3.439 1 98.38 215 ALA A C 1
ATOM 1690 O O . ALA A 1 215 ? -12.852 -28.781 2.602 1 98.38 215 ALA A O 1
ATOM 1691 N N . ALA A 1 216 ? -13.75 -27.219 3.891 1 98.19 216 ALA A N 1
ATOM 1692 C CA . ALA A 1 216 ? -15.086 -27.469 3.354 1 98.19 216 ALA A CA 1
ATOM 1693 C C . ALA A 1 216 ? -15.141 -27.172 1.859 1 98.19 216 ALA A C 1
ATOM 1695 O O . ALA A 1 216 ? -15.742 -27.922 1.09 1 98.19 216 ALA A O 1
ATOM 1696 N N . ALA A 1 217 ? -14.523 -26.094 1.455 1 98.62 217 ALA A N 1
ATOM 1697 C CA . ALA A 1 217 ? -14.492 -25.719 0.047 1 98.62 217 ALA A CA 1
ATOM 1698 C C . ALA A 1 217 ? -13.789 -26.766 -0.798 1 98.62 217 ALA A C 1
ATOM 1700 O O . ALA A 1 217 ? -14.242 -27.109 -1.894 1 98.62 217 ALA A O 1
ATOM 1701 N N . ILE A 1 218 ? -12.719 -27.281 -0.309 1 98.75 218 ILE A N 1
ATOM 1702 C CA . ILE A 1 218 ? -11.961 -28.312 -1.011 1 98.75 218 ILE A CA 1
ATOM 1703 C C . ILE A 1 218 ? -12.812 -29.578 -1.151 1 98.75 218 ILE A C 1
ATOM 1705 O O . ILE A 1 218 ? -12.844 -30.188 -2.217 1 98.75 218 ILE A O 1
ATOM 1709 N N . GLY A 1 219 ? -13.484 -29.938 -0.083 1 98.44 219 GLY A N 1
ATOM 1710 C CA . GLY A 1 219 ? -14.398 -31.062 -0.148 1 98.44 219 GLY A CA 1
ATOM 1711 C C . GLY A 1 219 ? -15.477 -30.891 -1.203 1 98.44 219 GLY A C 1
ATOM 1712 O O . GLY A 1 219 ? -15.727 -31.812 -1.99 1 98.44 219 GLY A O 1
ATOM 1713 N N . ILE A 1 220 ? -16.047 -29.766 -1.278 1 98.5 220 ILE A N 1
ATOM 1714 C CA . ILE A 1 220 ? -17.109 -29.453 -2.238 1 98.5 220 ILE A CA 1
ATOM 1715 C C . ILE A 1 220 ? -16.547 -29.516 -3.658 1 98.5 220 ILE A C 1
ATOM 1717 O O . ILE A 1 220 ? -17.188 -30.062 -4.559 1 98.5 220 ILE A O 1
ATOM 1721 N N . ALA A 1 221 ? -15.414 -28.984 -3.842 1 98.75 221 ALA A N 1
ATOM 1722 C CA . ALA A 1 221 ? -14.781 -29 -5.16 1 98.75 221 ALA A CA 1
ATOM 1723 C C . ALA A 1 221 ? -14.523 -30.422 -5.629 1 98.75 221 ALA A C 1
ATOM 1725 O O . ALA A 1 221 ? -14.711 -30.75 -6.805 1 98.75 221 ALA A O 1
ATOM 1726 N N . SER A 1 222 ? -14.039 -31.188 -4.754 1 98.31 222 SER A N 1
ATOM 1727 C CA . SER A 1 222 ? -13.82 -32.594 -5.074 1 98.31 222 SER A CA 1
ATOM 1728 C C . SER A 1 222 ? -15.125 -33.281 -5.469 1 98.31 222 SER A C 1
ATOM 1730 O O . SER A 1 222 ? -15.18 -34 -6.469 1 98.31 222 SER A O 1
ATOM 1732 N N . GLU A 1 223 ? -16.141 -33.062 -4.715 1 97.94 223 GLU A N 1
ATOM 1733 C CA . GLU A 1 223 ? -17.438 -33.656 -4.953 1 97.94 223 GLU A CA 1
ATOM 1734 C C . GLU A 1 223 ? -18.016 -33.219 -6.301 1 97.94 223 GLU A C 1
ATOM 1736 O O . GLU A 1 223 ? -18.641 -34 -7 1 97.94 223 GLU A O 1
ATOM 1741 N N . ARG A 1 224 ? -17.75 -32.031 -6.625 1 97.56 224 ARG A N 1
ATOM 1742 C CA . ARG A 1 224 ? -18.359 -31.453 -7.812 1 97.56 224 ARG A CA 1
ATOM 1743 C C . ARG A 1 224 ? -17.406 -31.5 -9 1 97.56 224 ARG A C 1
ATOM 1745 O O . ARG A 1 224 ? -17.688 -30.906 -10.047 1 97.56 224 ARG A O 1
ATOM 1752 N N . ALA A 1 225 ? -16.25 -32.062 -8.828 1 97.25 225 ALA A N 1
ATOM 1753 C CA . ALA A 1 225 ? -15.234 -32.219 -9.875 1 97.25 225 ALA A CA 1
ATOM 1754 C C . ALA A 1 225 ? -14.805 -30.844 -10.406 1 97.25 225 ALA A C 1
ATOM 1756 O O . ALA A 1 225 ? -14.75 -30.641 -11.625 1 97.25 225 ALA A O 1
ATOM 1757 N N . ILE A 1 226 ? -14.68 -29.938 -9.523 1 98.69 226 ILE A N 1
ATOM 1758 C CA . ILE A 1 226 ? -14.125 -28.641 -9.859 1 98.69 226 ILE A CA 1
ATOM 1759 C C . ILE A 1 226 ? -12.602 -28.719 -9.898 1 98.69 226 ILE A C 1
ATOM 1761 O O . ILE A 1 226 ? -11.984 -29.375 -9.047 1 98.69 226 ILE A O 1
ATOM 1765 N N . ASP A 1 227 ? -12 -28.031 -10.812 1 98.75 227 ASP A N 1
ATOM 1766 C CA . ASP A 1 227 ? -10.594 -28.234 -11.125 1 98.75 227 ASP A CA 1
ATOM 1767 C C . ASP A 1 227 ? -9.695 -27.547 -10.102 1 98.75 227 ASP A C 1
ATOM 1769 O O . ASP A 1 227 ? -8.641 -28.078 -9.734 1 98.75 227 ASP A O 1
ATOM 1773 N N . VAL A 1 228 ? -10.07 -26.344 -9.703 1 98.94 228 VAL A N 1
ATOM 1774 C CA . VAL A 1 228 ? -9.172 -25.516 -8.906 1 98.94 228 VAL A CA 1
ATOM 1775 C C . VAL A 1 228 ? -9.945 -24.875 -7.75 1 98.94 228 VAL A C 1
ATOM 1777 O O . VAL A 1 228 ? -11.086 -24.453 -7.922 1 98.94 228 VAL A O 1
ATOM 1780 N N . VAL A 1 229 ? -9.359 -24.828 -6.566 1 98.94 229 VAL A N 1
ATOM 1781 C CA . VAL A 1 229 ? -9.852 -24.062 -5.43 1 98.94 229 VAL A CA 1
ATOM 1782 C C . VAL A 1 229 ? -8.883 -22.922 -5.117 1 98.94 229 VAL A C 1
ATOM 1784 O O . VAL A 1 229 ? -7.691 -23.141 -4.914 1 98.94 229 VAL A O 1
ATOM 1787 N N . LEU A 1 230 ? -9.352 -21.734 -5.172 1 98.94 230 LEU A N 1
ATOM 1788 C CA . LEU A 1 230 ? -8.594 -20.562 -4.75 1 98.94 230 LEU A CA 1
ATOM 1789 C C . LEU A 1 230 ? -9.07 -20.062 -3.391 1 98.94 230 LEU A C 1
ATOM 1791 O O . LEU A 1 230 ? -10.234 -19.688 -3.238 1 98.94 230 LEU A O 1
ATOM 1795 N N . VAL A 1 231 ? -8.188 -20.016 -2.443 1 98.75 231 VAL A N 1
ATOM 1796 C CA . VAL A 1 231 ? -8.531 -19.625 -1.082 1 98.75 231 VAL A CA 1
ATOM 1797 C C . VAL A 1 231 ? -8.047 -18.203 -0.813 1 98.75 231 VAL A C 1
ATOM 1799 O O . VAL A 1 231 ? -6.84 -17.953 -0.746 1 98.75 231 VAL A O 1
ATOM 1802 N N . ASP A 1 232 ? -8.984 -17.312 -0.662 1 97.94 232 ASP A N 1
ATOM 1803 C CA . ASP A 1 232 ? -8.68 -15.961 -0.214 1 97.94 232 ASP A CA 1
ATOM 1804 C C . ASP A 1 232 ? -8.516 -15.906 1.303 1 97.94 232 ASP A C 1
ATOM 1806 O O . ASP A 1 232 ? -9.219 -16.609 2.033 1 97.94 232 ASP A O 1
ATOM 1810 N N . THR A 1 233 ? -7.574 -15.164 1.762 1 96.44 233 THR A N 1
ATOM 1811 C CA . THR A 1 233 ? -7.398 -15.047 3.205 1 96.44 233 THR A CA 1
ATOM 1812 C C . THR A 1 233 ? -7.43 -13.578 3.631 1 96.44 233 THR A C 1
ATOM 1814 O O . THR A 1 233 ? -7.258 -12.68 2.801 1 96.44 233 THR A O 1
ATOM 1817 N N . ALA A 1 234 ? -7.598 -13.414 4.898 1 91.94 234 ALA A N 1
ATOM 1818 C CA . ALA A 1 234 ? -7.516 -12.07 5.465 1 91.94 234 ALA A CA 1
ATOM 1819 C C . ALA A 1 234 ? -6.102 -11.508 5.34 1 91.94 234 ALA A C 1
ATOM 1821 O O . ALA A 1 234 ? -5.121 -12.25 5.469 1 91.94 234 ALA A O 1
ATOM 1822 N N . GLY A 1 235 ? -6.113 -10.203 5.09 1 86.88 235 GLY A N 1
ATOM 1823 C CA . GLY A 1 235 ? -4.82 -9.547 5.176 1 86.88 235 GLY A CA 1
ATOM 1824 C C . GLY A 1 235 ? -4.23 -9.57 6.574 1 86.88 235 GLY A C 1
ATOM 1825 O O . GLY A 1 235 ? -4.953 -9.422 7.562 1 86.88 235 GLY A O 1
ATOM 1826 N N . ARG A 1 236 ? -2.898 -9.742 6.637 1 77.88 236 ARG A N 1
ATOM 1827 C CA . ARG A 1 236 ? -2.219 -9.898 7.918 1 77.88 236 ARG A CA 1
ATOM 1828 C C . ARG A 1 236 ? -0.894 -9.148 7.934 1 77.88 236 ARG A C 1
ATOM 1830 O O . ARG A 1 236 ? -0.038 -9.367 7.074 1 77.88 236 ARG A O 1
ATOM 1837 N N . MET A 1 237 ? -0.883 -8.375 9.023 1 75.38 237 MET A N 1
ATOM 1838 C CA . MET A 1 237 ? 0.455 -7.832 9.242 1 75.38 237 MET A CA 1
ATOM 1839 C C . MET A 1 237 ? 1.403 -8.914 9.742 1 75.38 237 MET A C 1
ATOM 1841 O O . MET A 1 237 ? 1.019 -9.758 10.555 1 75.38 237 MET A O 1
ATOM 1845 N N . GLN A 1 238 ? 2.555 -8.836 9.266 1 73.75 238 GLN A N 1
ATOM 1846 C CA . GLN A 1 238 ? 3.523 -9.883 9.562 1 73.75 238 GLN A CA 1
ATOM 1847 C C . GLN A 1 238 ? 3.791 -9.977 11.055 1 73.75 238 GLN A C 1
ATOM 1849 O O . GLN A 1 238 ? 4.145 -11.047 11.562 1 73.75 238 GLN A O 1
ATOM 1854 N N . ASP A 1 239 ? 3.529 -8.945 11.742 1 74.38 239 ASP A N 1
ATOM 1855 C CA . ASP A 1 239 ? 3.846 -8.922 13.164 1 74.38 239 ASP A CA 1
ATOM 1856 C C . ASP A 1 239 ? 2.619 -9.273 14 1 74.38 239 ASP A C 1
ATOM 1858 O O . ASP A 1 239 ? 2.699 -9.344 15.234 1 74.38 239 ASP A O 1
ATOM 1862 N N . ASN A 1 240 ? 1.572 -9.555 13.258 1 81.56 240 ASN A N 1
ATOM 1863 C CA . ASN A 1 240 ? 0.372 -9.984 13.961 1 81.56 240 ASN A CA 1
ATOM 1864 C C . ASN A 1 240 ? 0.376 -11.492 14.211 1 81.56 240 ASN A C 1
ATOM 1866 O O . ASN A 1 240 ? -0.13 -12.258 13.391 1 81.56 240 ASN A O 1
ATOM 1870 N N . GLU A 1 241 ? 0.781 -11.93 15.352 1 86.12 241 GLU A N 1
ATOM 1871 C CA . GLU A 1 241 ? 1.063 -13.336 15.641 1 86.12 241 GLU A CA 1
ATOM 1872 C C . GLU A 1 241 ? -0.204 -14.18 15.562 1 86.12 241 GLU A C 1
ATOM 1874 O O . GLU A 1 241 ? -0.216 -15.234 14.93 1 86.12 241 GLU A O 1
ATOM 1879 N N . PRO A 1 242 ? -1.31 -13.742 16.156 1 85.5 242 PRO A N 1
ATOM 1880 C CA . PRO A 1 242 ? -2.525 -14.555 16.062 1 85.5 242 PRO A CA 1
ATOM 1881 C C . PRO A 1 242 ? -2.977 -14.789 14.625 1 85.5 242 PRO A C 1
ATOM 1883 O O . PRO A 1 242 ? -3.35 -15.914 14.273 1 85.5 242 PRO A O 1
ATOM 1886 N N . LEU A 1 243 ? -2.902 -13.836 13.828 1 85.62 243 LEU A N 1
ATOM 1887 C CA . LEU A 1 243 ? -3.344 -13.977 12.438 1 85.62 243 LEU A CA 1
ATOM 1888 C C . LEU A 1 243 ? -2.377 -14.844 11.648 1 85.62 243 LEU A C 1
ATOM 1890 O O . LEU A 1 243 ? -2.797 -15.609 10.773 1 85.62 243 LEU A O 1
ATOM 1894 N N . MET A 1 244 ? -1.153 -14.758 12.008 1 91.56 244 MET A N 1
ATOM 1895 C CA . MET A 1 244 ? -0.168 -15.586 11.32 1 91.56 244 MET A CA 1
ATOM 1896 C C . MET A 1 244 ? -0.315 -17.047 11.727 1 91.56 244 MET A C 1
ATOM 1898 O O . MET A 1 244 ? -0.13 -17.953 10.898 1 91.56 244 MET A O 1
ATOM 1902 N N . ARG A 1 245 ? -0.598 -17.266 12.945 1 92.44 245 ARG A N 1
ATOM 1903 C CA . ARG A 1 245 ? -0.858 -18.625 13.406 1 92.44 245 ARG A CA 1
ATOM 1904 C C . ARG A 1 245 ? -2.062 -19.219 12.688 1 92.44 245 ARG A C 1
ATOM 1906 O O . ARG A 1 245 ? -2.055 -20.406 12.328 1 92.44 245 ARG A O 1
ATOM 1913 N N . GLU A 1 246 ? -3.066 -18.406 12.516 1 92.88 246 GLU A N 1
ATOM 1914 C CA . GLU A 1 246 ? -4.25 -18.859 11.789 1 92.88 246 GLU A CA 1
ATOM 1915 C C . GLU A 1 246 ? -3.91 -19.219 10.344 1 92.88 246 GLU A C 1
ATOM 1917 O O . GLU A 1 246 ? -4.41 -20.219 9.82 1 92.88 246 GLU A O 1
ATOM 1922 N N . LEU A 1 247 ? -3.105 -18.422 9.766 1 95.06 247 LEU A N 1
ATOM 1923 C CA . LEU A 1 247 ? -2.672 -18.703 8.398 1 95.06 247 LEU A CA 1
ATOM 1924 C C . LEU A 1 247 ? -1.874 -20 8.328 1 95.06 247 LEU A C 1
ATOM 1926 O O . LEU A 1 247 ? -2.096 -20.828 7.441 1 95.06 247 LEU A O 1
ATOM 1930 N N . ALA A 1 248 ? -0.982 -20.156 9.234 1 95 248 ALA A N 1
ATOM 1931 C CA . ALA A 1 248 ? -0.175 -21.375 9.281 1 95 248 ALA A CA 1
ATOM 1932 C C . ALA A 1 248 ? -1.052 -22.609 9.477 1 95 248 ALA A C 1
ATOM 1934 O O . ALA A 1 248 ? -0.839 -23.641 8.828 1 95 248 ALA A O 1
ATOM 1935 N N . LYS A 1 249 ? -1.969 -22.469 10.344 1 94.81 249 LYS A N 1
ATOM 1936 C CA . LYS A 1 249 ? -2.918 -23.547 10.578 1 94.81 249 LYS A CA 1
ATOM 1937 C C . LYS A 1 249 ? -3.686 -23.891 9.305 1 94.81 249 LYS A C 1
ATOM 1939 O O . LYS A 1 249 ? -3.85 -25.062 8.969 1 94.81 249 LYS A O 1
ATOM 1944 N N . LEU A 1 250 ? -4.184 -22.906 8.617 1 96.75 250 LEU A N 1
ATOM 1945 C CA . LEU A 1 250 ? -4.914 -23.094 7.371 1 96.75 250 LEU A CA 1
ATOM 1946 C C . LEU A 1 250 ? -4.078 -23.875 6.363 1 96.75 250 LEU A C 1
ATOM 1948 O O . LEU A 1 250 ? -4.57 -24.812 5.73 1 96.75 250 LEU A O 1
ATOM 1952 N N . ILE A 1 251 ? -2.855 -23.516 6.273 1 97 251 ILE A N 1
ATOM 1953 C CA . ILE A 1 251 ? -1.952 -24.141 5.312 1 97 251 ILE A CA 1
ATOM 1954 C C . ILE A 1 251 ? -1.62 -25.562 5.754 1 97 251 ILE A C 1
ATOM 1956 O O . ILE A 1 251 ? -1.633 -26.484 4.941 1 97 251 ILE A O 1
ATOM 1960 N N . ARG A 1 252 ? -1.394 -25.719 6.988 1 94.81 252 ARG A N 1
ATOM 1961 C CA . ARG A 1 252 ? -1.032 -27.031 7.523 1 94.81 252 ARG A CA 1
ATOM 1962 C C . ARG A 1 252 ? -2.178 -28.016 7.355 1 94.81 252 ARG A C 1
ATOM 1964 O O . ARG A 1 252 ? -1.967 -29.141 6.906 1 94.81 252 ARG A O 1
ATOM 1971 N N . ILE A 1 253 ? -3.316 -27.609 7.672 1 94.69 253 ILE A N 1
ATOM 1972 C CA . ILE A 1 253 ? -4.477 -28.484 7.715 1 94.69 253 ILE A CA 1
ATOM 1973 C C . ILE A 1 253 ? -4.918 -28.828 6.297 1 94.69 253 ILE A C 1
ATOM 1975 O O . ILE A 1 253 ? -5.332 -29.969 6.027 1 94.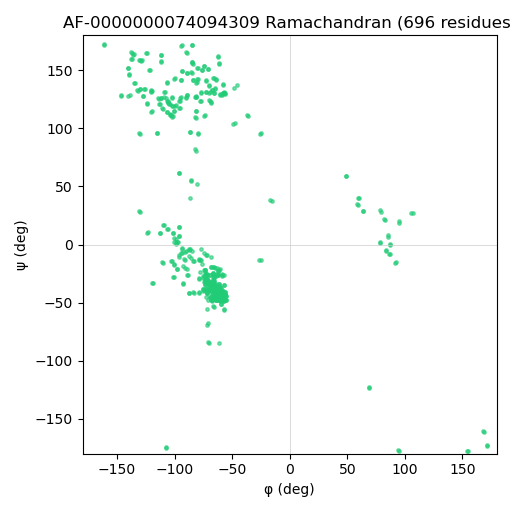69 253 ILE A O 1
ATOM 1979 N N . ASN A 1 254 ? -4.766 -27.906 5.398 1 97.62 254 ASN A N 1
ATOM 1980 C CA . ASN A 1 254 ? -5.375 -28.094 4.086 1 97.62 254 ASN A CA 1
ATOM 1981 C C . ASN A 1 254 ? -4.34 -28.5 3.043 1 97.62 254 ASN A C 1
ATOM 1983 O O . ASN A 1 254 ? -4.695 -28.891 1.927 1 97.62 254 ASN A O 1
ATOM 1987 N N . GLU A 1 255 ? -3.068 -28.359 3.332 1 96.06 255 GLU A N 1
ATOM 1988 C CA . GLU A 1 255 ? -1.97 -28.797 2.477 1 96.06 255 GLU A CA 1
ATOM 1989 C C . GLU A 1 255 ? -2.168 -28.328 1.04 1 96.06 255 GLU A C 1
ATOM 1991 O O . GLU A 1 255 ? -2.176 -29.141 0.11 1 96.06 255 GLU A O 1
ATOM 1996 N N . PRO A 1 256 ? -2.271 -27.062 0.844 1 98.31 256 PRO A N 1
ATOM 1997 C CA . PRO A 1 256 ? -2.477 -26.562 -0.514 1 98.31 256 PRO A CA 1
ATOM 1998 C C . PRO A 1 256 ? -1.335 -26.922 -1.46 1 98.31 256 PRO A C 1
ATOM 2000 O O . PRO A 1 256 ? -0.219 -27.203 -1.01 1 98.31 256 PRO A O 1
ATOM 2003 N N . ASP A 1 257 ? -1.666 -26.953 -2.744 1 98.25 257 ASP A N 1
ATOM 2004 C CA . ASP A 1 257 ? -0.67 -27.25 -3.773 1 98.25 257 ASP A CA 1
ATOM 2005 C C . ASP A 1 257 ? 0.261 -26.062 -3.982 1 98.25 257 ASP A C 1
ATOM 2007 O O . ASP A 1 257 ? 1.421 -26.219 -4.363 1 98.25 257 ASP A O 1
ATOM 2011 N N . LEU A 1 258 ? -0.243 -24.891 -3.779 1 98.31 258 LEU A N 1
ATOM 2012 C CA . LEU A 1 258 ? 0.486 -23.656 -4.043 1 98.31 258 LEU A CA 1
ATOM 2013 C C . LEU A 1 258 ? 0.104 -22.562 -3.039 1 98.31 258 LEU A C 1
ATOM 2015 O O . LEU A 1 258 ? -1.081 -22.344 -2.783 1 98.31 258 LEU A O 1
ATOM 2019 N N . VAL A 1 259 ? 1.086 -21.969 -2.42 1 98.06 259 VAL A N 1
ATOM 2020 C CA . VAL A 1 259 ? 0.896 -20.797 -1.557 1 98.06 259 VAL A CA 1
ATOM 2021 C C . VAL A 1 259 ? 1.495 -19.562 -2.219 1 98.06 259 VAL A C 1
ATOM 2023 O O . VAL A 1 259 ? 2.709 -19.484 -2.416 1 98.06 259 VAL A O 1
ATOM 2026 N N . LEU A 1 260 ? 0.618 -18.594 -2.531 1 98.06 260 LEU A N 1
ATOM 2027 C CA . LEU A 1 260 ? 1.045 -17.375 -3.207 1 98.06 260 LEU A CA 1
ATOM 2028 C C . LEU A 1 260 ? 1.024 -16.188 -2.248 1 98.06 260 LEU A C 1
ATOM 2030 O O . LEU A 1 260 ? 0.007 -15.922 -1.604 1 98.06 260 LEU A O 1
ATOM 2034 N N . PHE A 1 261 ? 2.137 -15.547 -2.195 1 97.62 261 PHE A N 1
ATOM 2035 C CA . PHE A 1 261 ? 2.213 -14.273 -1.488 1 97.62 261 PHE A CA 1
ATOM 2036 C C . PHE A 1 261 ? 1.915 -13.109 -2.43 1 97.62 261 PHE A C 1
ATOM 2038 O O . PHE A 1 261 ? 2.547 -12.977 -3.479 1 97.62 261 PHE A O 1
ATOM 2045 N N . VAL A 1 262 ? 0.959 -12.305 -2.016 1 96.94 262 VAL A N 1
ATOM 2046 C CA . VAL A 1 262 ? 0.614 -11.117 -2.801 1 96.94 262 VAL A CA 1
ATOM 2047 C C . VAL A 1 262 ? 1.243 -9.883 -2.174 1 96.94 262 VAL A C 1
ATOM 2049 O O . VAL A 1 262 ? 0.977 -9.562 -1.013 1 96.94 262 VAL A O 1
ATOM 2052 N N . GLY A 1 263 ? 2.117 -9.211 -2.939 1 92.75 263 GLY A N 1
ATOM 2053 C CA . GLY A 1 263 ? 2.762 -7.984 -2.498 1 92.75 263 GLY A CA 1
ATOM 2054 C C . GLY A 1 263 ? 2.672 -6.863 -3.518 1 92.75 263 GLY A C 1
ATOM 2055 O O . GLY A 1 263 ? 2.49 -7.117 -4.711 1 92.75 263 GLY A O 1
ATOM 2056 N N . GLU A 1 264 ? 2.838 -5.688 -2.973 1 89.06 264 GLU A N 1
ATOM 2057 C CA . GLU A 1 264 ? 2.783 -4.523 -3.852 1 89.06 264 GLU A CA 1
ATOM 2058 C C . GLU A 1 264 ? 4.18 -4.113 -4.312 1 89.06 264 GLU A C 1
ATOM 2060 O O . GLU A 1 264 ? 5.125 -4.113 -3.52 1 89.06 264 GLU A O 1
ATOM 2065 N N . ALA A 1 265 ? 4.234 -3.711 -5.547 1 84.44 265 ALA A N 1
ATOM 2066 C CA . ALA A 1 265 ? 5.516 -3.309 -6.117 1 84.44 265 ALA A CA 1
ATOM 2067 C C . ALA A 1 265 ? 5.973 -1.965 -5.555 1 84.44 265 ALA A C 1
ATOM 2069 O O . ALA A 1 265 ? 7.164 -1.753 -5.324 1 84.44 265 ALA A O 1
ATOM 2070 N N . LEU A 1 266 ? 5.047 -1.131 -5.211 1 76.56 266 LEU A N 1
ATOM 2071 C CA . LEU A 1 266 ? 5.312 0.26 -4.859 1 76.56 266 LEU A CA 1
ATOM 2072 C C . LEU A 1 266 ? 5.969 0.357 -3.484 1 76.56 266 LEU A C 1
ATOM 2074 O O . LEU A 1 266 ? 6.645 1.344 -3.184 1 76.56 266 LEU A O 1
ATOM 2078 N N . VAL A 1 267 ? 5.773 -0.671 -2.697 1 77.56 267 VAL A N 1
ATOM 2079 C CA . VAL A 1 267 ? 6.242 -0.558 -1.32 1 77.56 267 VAL A CA 1
ATOM 2080 C C . VAL A 1 267 ? 7.73 -0.896 -1.253 1 77.56 267 VAL A C 1
ATOM 2082 O O . VAL A 1 267 ? 8.383 -0.663 -0.231 1 77.56 267 VAL A O 1
ATOM 2085 N N . GLY A 1 268 ? 8.328 -1.471 -2.213 1 76.62 268 GLY A N 1
ATOM 2086 C CA . GLY A 1 268 ? 9.766 -1.663 -2.311 1 76.62 268 GLY A CA 1
ATOM 2087 C C . GLY A 1 268 ? 10.305 -2.658 -1.298 1 76.62 268 GLY A C 1
ATOM 2088 O O . GLY A 1 268 ? 9.805 -3.779 -1.194 1 76.62 268 GLY A O 1
ATOM 2089 N N . ASN A 1 269 ? 11.273 -2.207 -0.487 1 76.62 269 ASN A N 1
ATOM 2090 C CA . ASN A 1 269 ? 11.977 -3.07 0.457 1 76.62 269 ASN A CA 1
ATOM 2091 C C . ASN A 1 269 ? 11.047 -3.58 1.552 1 76.62 269 ASN A C 1
ATOM 2093 O O . ASN A 1 269 ? 11.25 -4.668 2.09 1 76.62 269 ASN A O 1
ATOM 2097 N N . GLU A 1 270 ? 10.125 -2.863 1.811 1 79.06 270 GLU A N 1
ATOM 2098 C CA . GLU A 1 270 ? 9.164 -3.311 2.814 1 79.06 270 GLU A CA 1
ATOM 2099 C C . GLU A 1 270 ? 8.438 -4.57 2.357 1 79.06 270 GLU A C 1
ATOM 2101 O O . GLU A 1 270 ? 8.086 -5.426 3.174 1 79.06 270 GLU A O 1
ATOM 2106 N N . ALA A 1 271 ? 8.148 -4.602 1.086 1 84.44 271 ALA A N 1
ATOM 2107 C CA . ALA A 1 271 ? 7.516 -5.812 0.563 1 84.44 271 ALA A CA 1
ATOM 2108 C C . ALA A 1 271 ? 8.414 -7.031 0.766 1 84.44 271 ALA A C 1
ATOM 2110 O O . ALA A 1 271 ? 7.93 -8.125 1.065 1 84.44 271 ALA A O 1
ATOM 2111 N N . VAL A 1 272 ? 9.656 -6.836 0.601 1 85 272 VAL A N 1
ATOM 2112 C CA . VAL A 1 272 ? 10.633 -7.902 0.81 1 85 272 VAL A CA 1
ATOM 2113 C C . VAL A 1 272 ? 10.625 -8.336 2.273 1 85 272 VAL A C 1
ATOM 2115 O O . VAL A 1 272 ? 10.578 -9.531 2.572 1 85 272 VAL A O 1
ATOM 2118 N N . ASP A 1 273 ? 10.656 -7.414 3.129 1 85.5 273 ASP A N 1
ATOM 2119 C CA . ASP A 1 273 ? 10.617 -7.695 4.562 1 85.5 273 ASP A CA 1
ATOM 2120 C C . ASP A 1 273 ? 9.352 -8.453 4.941 1 85.5 273 ASP A C 1
ATOM 2122 O O . ASP A 1 273 ? 9.391 -9.383 5.75 1 85.5 273 ASP A O 1
ATOM 2126 N N . GLN A 1 274 ? 8.273 -8.039 4.391 1 88.12 274 GLN A N 1
ATOM 2127 C CA . GLN A 1 274 ? 7 -8.711 4.637 1 88.12 274 GLN A CA 1
ATOM 2128 C C . GLN A 1 274 ? 7.07 -10.18 4.223 1 88.12 274 GLN A C 1
ATOM 2130 O O . GLN A 1 274 ? 6.695 -11.062 4.996 1 88.12 274 GLN A O 1
ATOM 2135 N N . LEU A 1 275 ? 7.566 -10.391 3.08 1 92.06 275 LEU A N 1
ATOM 2136 C CA . LEU A 1 275 ? 7.672 -11.742 2.545 1 92.06 275 LEU A CA 1
ATOM 2137 C C . LEU A 1 275 ? 8.539 -12.617 3.443 1 92.06 275 LEU A C 1
ATOM 2139 O O . LEU A 1 275 ? 8.18 -13.75 3.752 1 92.06 275 LEU A O 1
ATOM 2143 N N . VAL A 1 276 ? 9.617 -12.109 3.863 1 91.25 276 VAL A N 1
ATOM 2144 C CA . VAL A 1 276 ? 10.539 -12.836 4.73 1 91.25 276 VAL A CA 1
ATOM 2145 C C . VAL A 1 276 ? 9.852 -13.164 6.059 1 91.25 276 VAL A C 1
ATOM 2147 O O . VAL A 1 276 ? 9.93 -14.289 6.547 1 91.25 276 VAL A O 1
ATOM 2150 N N . LYS A 1 277 ? 9.227 -12.219 6.559 1 91.12 277 LYS A N 1
ATOM 2151 C CA . LYS A 1 277 ? 8.562 -12.391 7.844 1 91.12 277 LYS A CA 1
ATOM 2152 C C . LYS A 1 277 ? 7.402 -13.375 7.73 1 91.12 277 LYS A C 1
ATOM 2154 O O . LYS A 1 277 ? 7.125 -14.133 8.664 1 91.12 277 LYS A O 1
ATOM 2159 N N . PHE A 1 278 ? 6.68 -13.344 6.652 1 94.81 278 PHE A N 1
ATOM 2160 C CA . PHE A 1 278 ? 5.633 -14.328 6.426 1 94.81 278 PHE A CA 1
ATOM 2161 C C . PHE A 1 278 ? 6.211 -15.734 6.402 1 94.81 278 PHE A C 1
ATOM 2163 O O . PHE A 1 278 ? 5.684 -16.641 7.047 1 94.81 278 PHE A O 1
ATOM 2170 N N . ASN A 1 279 ? 7.309 -15.898 5.695 1 94.19 279 ASN A N 1
ATOM 2171 C CA . ASN A 1 279 ? 7.969 -17.203 5.641 1 94.19 279 ASN A CA 1
ATOM 2172 C C . ASN A 1 279 ? 8.422 -17.656 7.023 1 94.19 279 ASN A C 1
ATOM 2174 O O . ASN A 1 279 ? 8.258 -18.828 7.383 1 94.19 279 ASN A O 1
ATOM 2178 N N . GLN A 1 280 ? 8.953 -16.766 7.711 1 93.38 280 GLN A N 1
ATOM 2179 C CA . GLN A 1 280 ? 9.414 -17.078 9.055 1 93.38 280 GLN A CA 1
ATOM 2180 C C . GLN A 1 280 ? 8.258 -17.5 9.961 1 93.38 280 GLN A C 1
ATOM 2182 O O . GLN A 1 280 ? 8.375 -18.469 10.719 1 93.38 280 GLN A O 1
ATOM 2187 N N . ALA A 1 281 ? 7.227 -16.75 9.836 1 93.06 281 ALA A N 1
ATOM 2188 C CA . ALA A 1 281 ? 6.059 -17.062 10.656 1 93.06 281 ALA A CA 1
ATOM 2189 C C . ALA A 1 281 ? 5.496 -18.438 10.305 1 93.06 281 ALA A C 1
ATOM 2191 O O . ALA A 1 281 ? 5.086 -19.188 11.188 1 93.06 281 ALA A O 1
ATOM 2192 N N . LEU A 1 282 ? 5.438 -18.766 9.055 1 94.56 282 LEU A N 1
ATOM 2193 C CA . LEU A 1 282 ? 4.973 -20.078 8.617 1 94.56 282 LEU A CA 1
ATOM 2194 C C . LEU A 1 282 ? 5.898 -21.172 9.125 1 94.56 282 LEU A C 1
ATOM 2196 O O . LEU A 1 282 ? 5.434 -22.219 9.586 1 94.56 282 LEU A O 1
ATOM 2200 N N . ALA A 1 283 ? 7.148 -20.938 9.094 1 94 283 ALA A N 1
ATOM 2201 C CA . ALA A 1 283 ? 8.125 -21.922 9.578 1 94 283 ALA A CA 1
ATOM 2202 C C . ALA A 1 283 ? 7.984 -22.125 11.086 1 94 283 ALA A C 1
ATOM 2204 O O . ALA A 1 283 ? 8.016 -23.266 11.562 1 94 283 ALA A O 1
ATOM 2205 N N . ASP A 1 284 ? 7.805 -21.047 11.773 1 93.12 284 ASP A N 1
ATOM 2206 C CA . ASP A 1 284 ? 7.727 -21.078 13.227 1 93.12 284 ASP A CA 1
ATOM 2207 C C . ASP A 1 284 ? 6.469 -21.812 13.695 1 93.12 284 ASP A C 1
ATOM 2209 O O . ASP A 1 284 ? 6.43 -22.328 14.812 1 93.12 284 ASP A O 1
ATOM 2213 N N . ASN A 1 285 ? 5.484 -21.828 12.844 1 92.12 285 ASN A N 1
ATOM 2214 C CA . ASN A 1 285 ? 4.215 -22.422 13.242 1 92.12 285 ASN A CA 1
ATOM 2215 C C . ASN A 1 285 ? 3.967 -23.734 12.516 1 92.12 285 ASN A C 1
ATOM 2217 O O . ASN A 1 285 ? 2.826 -24.203 12.422 1 92.12 285 ASN A O 1
ATOM 2221 N N . ALA A 1 286 ? 5.016 -24.203 11.992 1 89.94 286 ALA A N 1
ATOM 2222 C CA . ALA A 1 286 ? 4.93 -25.516 11.359 1 89.94 286 ALA A CA 1
ATOM 2223 C C . ALA A 1 286 ? 4.848 -26.625 12.406 1 89.94 286 ALA A C 1
ATOM 2225 O O . ALA A 1 286 ? 5.18 -26.406 13.57 1 89.94 286 ALA A O 1
ATOM 2226 N N . THR A 1 287 ? 4.266 -27.703 12.047 1 86.94 287 THR A N 1
ATOM 2227 C CA . THR A 1 287 ? 4.273 -28.875 12.914 1 86.94 287 THR A CA 1
ATOM 2228 C C . THR A 1 287 ? 5.707 -29.312 13.211 1 86.94 287 THR A C 1
ATOM 2230 O O . THR A 1 287 ? 6.516 -29.469 12.297 1 86.94 287 THR A O 1
ATOM 2233 N N . PRO A 1 288 ? 5.965 -29.484 14.57 1 85.12 288 PRO A N 1
ATOM 2234 C CA . PRO A 1 288 ? 7.32 -29.922 14.898 1 85.12 288 PRO A CA 1
ATOM 2235 C C . PRO A 1 288 ? 7.719 -31.219 14.188 1 85.12 288 PRO A C 1
ATOM 2237 O O . PRO A 1 288 ? 6.945 -32.188 14.172 1 85.12 288 PRO A O 1
ATOM 2240 N N . GLY A 1 289 ? 8.883 -31.25 13.539 1 85.88 289 GLY A N 1
ATOM 2241 C CA . GLY A 1 289 ? 9.383 -32.438 12.867 1 85.88 289 GLY A CA 1
ATOM 2242 C C . GLY A 1 289 ? 8.977 -32.531 11.406 1 85.88 289 GLY A C 1
ATOM 2243 O O . GLY A 1 289 ? 9.492 -33.344 10.656 1 85.88 289 GLY A O 1
ATOM 2244 N N . ALA A 1 290 ? 7.992 -31.734 11.023 1 85.19 290 ALA A N 1
ATOM 2245 C CA . ALA A 1 290 ? 7.555 -31.719 9.633 1 85.19 290 ALA A CA 1
ATOM 2246 C C . ALA A 1 290 ? 8.156 -30.547 8.875 1 85.19 290 ALA A C 1
ATOM 2248 O O . ALA A 1 290 ? 8.422 -29.5 9.461 1 85.19 290 ALA A O 1
ATOM 2249 N N . PRO A 1 291 ? 8.484 -30.859 7.578 1 88.25 291 PRO A N 1
ATOM 2250 C CA . PRO A 1 291 ? 8.953 -29.719 6.809 1 88.25 291 PRO A CA 1
ATOM 2251 C C . PRO A 1 291 ? 7.93 -28.578 6.754 1 88.25 291 PRO A C 1
ATOM 2253 O O . PRO A 1 291 ? 6.73 -28.844 6.613 1 88.25 291 PRO A O 1
ATOM 2256 N N . ALA A 1 292 ? 8.344 -27.422 6.895 1 89.56 292 ALA A N 1
ATOM 2257 C CA . ALA A 1 292 ? 7.453 -26.266 6.887 1 89.56 292 ALA A CA 1
ATOM 2258 C C . ALA A 1 292 ? 6.941 -25.969 5.48 1 89.56 292 ALA A C 1
ATOM 2260 O O . ALA A 1 292 ? 7.695 -26.047 4.508 1 89.56 292 ALA A O 1
ATOM 2261 N N . ARG A 1 293 ? 5.691 -25.812 5.449 1 93.75 293 ARG A N 1
ATOM 2262 C CA . ARG A 1 293 ? 5.098 -25.344 4.199 1 93.75 293 ARG A CA 1
ATOM 2263 C C . ARG A 1 293 ? 5.211 -23.828 4.07 1 93.75 293 ARG A C 1
ATOM 2265 O O . ARG A 1 293 ? 4.52 -23.078 4.773 1 93.75 293 ARG A O 1
ATOM 2272 N N . LEU A 1 294 ? 6.074 -23.375 3.141 1 94.44 294 LEU A N 1
ATOM 2273 C CA . LEU A 1 294 ? 6.359 -21.953 3.002 1 94.44 294 LEU A CA 1
ATOM 2274 C C . LEU A 1 294 ? 5.719 -21.391 1.735 1 94.44 294 LEU A C 1
ATOM 2276 O O . LEU A 1 294 ? 4.922 -22.078 1.085 1 94.44 294 LEU A O 1
ATOM 2280 N N . ILE A 1 295 ? 5.992 -20.203 1.474 1 95.94 295 ILE A N 1
ATOM 2281 C CA . ILE A 1 295 ? 5.484 -19.531 0.279 1 95.94 295 ILE A CA 1
ATOM 2282 C C . ILE A 1 295 ? 6.16 -20.109 -0.961 1 95.94 295 ILE A C 1
ATOM 2284 O O . ILE A 1 295 ? 7.375 -20.312 -0.975 1 95.94 295 ILE A O 1
ATOM 2288 N N . ASP A 1 296 ? 5.332 -20.328 -1.978 1 95.94 296 ASP A N 1
ATOM 2289 C CA . ASP A 1 296 ? 5.832 -20.984 -3.18 1 95.94 296 ASP A CA 1
ATOM 2290 C C . ASP A 1 296 ? 6.105 -19.984 -4.289 1 95.94 296 ASP A C 1
ATOM 2292 O O . ASP A 1 296 ? 6.895 -20.234 -5.195 1 95.94 296 ASP A O 1
ATOM 2296 N N . GLY A 1 297 ? 5.387 -18.922 -4.258 1 96.12 297 GLY A N 1
ATOM 2297 C CA . GLY A 1 297 ? 5.473 -17.938 -5.324 1 96.12 297 GLY A CA 1
ATOM 2298 C C . GLY A 1 297 ? 4.934 -16.578 -4.926 1 96.12 297 GLY A C 1
ATOM 2299 O O . GLY A 1 297 ? 4.316 -16.438 -3.869 1 96.12 297 GLY A O 1
ATOM 2300 N N . ILE A 1 298 ? 5.176 -15.656 -5.84 1 95.94 298 ILE A N 1
ATOM 2301 C CA . ILE A 1 298 ? 4.855 -14.266 -5.539 1 95.94 298 ILE A CA 1
ATOM 2302 C C . ILE A 1 298 ? 3.947 -13.695 -6.629 1 95.94 298 ILE A C 1
ATOM 2304 O O . 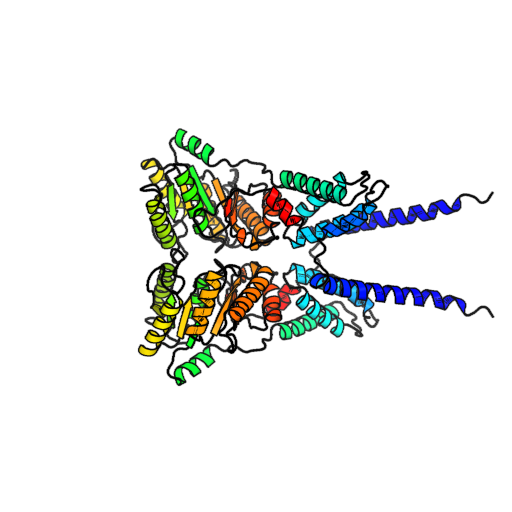ILE A 1 298 ? 4.168 -13.945 -7.816 1 95.94 298 ILE A O 1
ATOM 2308 N N . VAL A 1 299 ? 2.904 -13.023 -6.219 1 97.06 299 VAL A N 1
ATOM 2309 C CA . VAL A 1 299 ? 2.117 -12.164 -7.094 1 97.06 299 VAL A CA 1
ATOM 2310 C C . VAL A 1 299 ? 2.408 -10.703 -6.777 1 97.06 299 VAL A C 1
ATOM 2312 O O . VAL A 1 299 ? 2.131 -10.227 -5.672 1 97.06 299 VAL A O 1
ATOM 2315 N N . LEU A 1 300 ? 3.01 -10.055 -7.727 1 94.62 300 LEU A N 1
ATOM 2316 C CA . LEU A 1 300 ? 3.307 -8.633 -7.547 1 94.62 300 LEU A CA 1
ATOM 2317 C C . LEU A 1 300 ? 2.209 -7.77 -8.156 1 94.62 300 LEU A C 1
ATOM 2319 O O . LEU A 1 300 ? 1.884 -7.91 -9.336 1 94.62 300 LEU A O 1
ATOM 2323 N N . THR A 1 301 ? 1.679 -6.855 -7.309 1 93.62 301 THR A N 1
ATOM 2324 C CA . THR A 1 301 ? 0.525 -6.086 -7.762 1 93.62 301 THR A CA 1
ATOM 2325 C C . THR A 1 301 ? 0.899 -4.621 -7.965 1 93.62 301 THR A C 1
ATOM 2327 O O . THR A 1 301 ? 1.97 -4.184 -7.539 1 93.62 301 THR A O 1
ATOM 2330 N N . LYS A 1 302 ? 0.017 -3.855 -8.734 1 87.38 302 LYS A N 1
ATOM 2331 C CA . LYS A 1 302 ? 0.136 -2.426 -9 1 87.38 302 LYS A CA 1
ATOM 2332 C C . LYS A 1 302 ? 1.454 -2.105 -9.703 1 87.38 302 LYS A C 1
ATOM 2334 O O . LYS A 1 302 ? 2.088 -1.091 -9.406 1 87.38 302 LYS A O 1
ATOM 2339 N N . PHE A 1 303 ? 1.837 -3.02 -10.508 1 86.69 303 PHE A N 1
ATOM 2340 C CA . PHE A 1 303 ? 3.109 -2.895 -11.211 1 86.69 303 PHE A CA 1
ATOM 2341 C C . PHE A 1 303 ? 3.061 -1.763 -12.227 1 86.69 303 PHE A C 1
ATOM 2343 O O . PHE A 1 303 ? 4.098 -1.235 -12.625 1 86.69 303 PHE A O 1
ATOM 2350 N N . ASP A 1 304 ? 1.935 -1.381 -12.578 1 80.06 304 ASP A N 1
ATOM 2351 C CA . ASP A 1 304 ? 1.729 -0.31 -13.547 1 80.06 304 ASP A CA 1
ATOM 2352 C C . ASP A 1 304 ? 1.931 1.061 -12.898 1 80.06 304 ASP A C 1
ATOM 2354 O O . ASP A 1 304 ? 2.033 2.07 -13.602 1 80.06 304 ASP A O 1
ATOM 2358 N N . THR A 1 305 ? 1.958 1.009 -11.68 1 76.12 305 THR A N 1
ATOM 2359 C CA . THR A 1 305 ? 2.061 2.293 -10.992 1 76.12 305 THR A CA 1
ATOM 2360 C C . THR A 1 305 ? 3.521 2.664 -10.758 1 76.12 305 THR A C 1
ATOM 2362 O O . THR A 1 305 ? 3.822 3.791 -10.352 1 76.12 305 THR A O 1
ATOM 2365 N N . ILE A 1 306 ? 4.312 1.651 -10.961 1 76.56 306 ILE A N 1
ATOM 2366 C CA . ILE A 1 306 ? 5.719 1.912 -10.664 1 76.56 306 ILE A CA 1
ATOM 2367 C C . ILE A 1 306 ? 6.473 2.217 -11.953 1 76.56 306 ILE A C 1
ATOM 2369 O O . ILE A 1 306 ? 6.176 1.641 -13.008 1 76.56 306 ILE A O 1
ATOM 2373 N N . ASP A 1 307 ? 7.047 3.262 -12.148 1 73.44 307 ASP A N 1
ATOM 2374 C CA . ASP A 1 307 ? 7.82 3.619 -13.328 1 73.44 307 ASP A CA 1
ATOM 2375 C C . ASP A 1 307 ? 9.133 2.836 -13.391 1 73.44 307 ASP A C 1
ATOM 2377 O O . ASP A 1 307 ? 9.172 1.717 -13.898 1 73.44 307 ASP A O 1
ATOM 2381 N N . ASP A 1 308 ? 10.062 3.258 -12.773 1 77.62 308 ASP A N 1
ATOM 2382 C CA . ASP A 1 308 ? 11.383 2.633 -12.859 1 77.62 308 ASP A CA 1
ATOM 2383 C C . ASP A 1 308 ? 11.773 1.989 -11.531 1 77.62 308 ASP A C 1
ATOM 2385 O O . ASP A 1 308 ? 12.859 1.415 -11.414 1 77.62 308 ASP A O 1
ATOM 2389 N N . LYS A 1 309 ? 10.875 1.883 -10.602 1 80.44 309 LYS A N 1
ATOM 2390 C CA . LYS A 1 309 ? 11.18 1.324 -9.289 1 80.44 309 LYS A CA 1
ATOM 2391 C C . LYS A 1 309 ? 10.82 -0.156 -9.219 1 80.44 309 LYS A C 1
ATOM 2393 O O . LYS A 1 309 ? 10.047 -0.571 -8.352 1 80.44 309 LYS A O 1
ATOM 2398 N N . VAL A 1 310 ? 11.453 -0.935 -10.047 1 84.06 310 VAL A N 1
ATOM 2399 C CA . VAL A 1 310 ? 11.094 -2.336 -10.234 1 84.06 310 VAL A CA 1
ATOM 2400 C C . VAL A 1 310 ? 11.977 -3.219 -9.359 1 84.06 310 VAL A C 1
ATOM 2402 O O . VAL A 1 310 ? 11.914 -4.449 -9.445 1 84.06 310 VAL A O 1
ATOM 2405 N N . GLY A 1 311 ? 12.781 -2.691 -8.508 1 88.12 311 GLY A N 1
ATOM 2406 C CA . GLY A 1 311 ? 13.789 -3.422 -7.754 1 88.12 311 GLY A CA 1
ATOM 2407 C C . GLY A 1 311 ? 13.188 -4.402 -6.762 1 88.12 311 GLY A C 1
ATOM 2408 O O . GLY A 1 311 ? 13.812 -5.414 -6.434 1 88.12 311 GLY A O 1
ATOM 2409 N N . ALA A 1 312 ? 11.977 -4.102 -6.344 1 86.38 312 ALA A N 1
ATOM 2410 C CA . ALA A 1 312 ? 11.312 -5.004 -5.406 1 86.38 312 ALA A CA 1
ATOM 2411 C C . ALA A 1 312 ? 11.188 -6.406 -5.996 1 86.38 312 ALA A C 1
ATOM 2413 O O . ALA A 1 312 ? 11.352 -7.402 -5.285 1 86.38 312 ALA A O 1
ATOM 2414 N N . ALA A 1 313 ? 10.891 -6.461 -7.25 1 89.5 313 ALA A N 1
ATOM 2415 C CA . ALA A 1 313 ? 10.758 -7.754 -7.918 1 89.5 313 ALA A CA 1
ATOM 2416 C C . ALA A 1 313 ? 12.07 -8.539 -7.852 1 89.5 313 ALA A C 1
ATOM 2418 O O . ALA A 1 313 ? 12.07 -9.734 -7.551 1 89.5 313 ALA A O 1
ATOM 2419 N N . VAL A 1 314 ? 13.109 -7.891 -8.062 1 90.19 314 VAL A N 1
ATOM 2420 C CA . VAL A 1 314 ? 14.43 -8.516 -8.055 1 90.19 314 VAL A CA 1
ATOM 2421 C C . VAL A 1 314 ? 14.773 -8.961 -6.633 1 90.19 314 VAL A C 1
ATOM 2423 O O . VAL A 1 314 ? 15.219 -10.094 -6.426 1 90.19 314 VAL A O 1
ATOM 2426 N N . SER A 1 315 ? 14.578 -8.133 -5.754 1 90.12 315 SER A N 1
ATOM 2427 C CA . SER A 1 315 ? 14.945 -8.375 -4.363 1 90.12 315 SER A CA 1
ATOM 2428 C C . SER A 1 315 ? 14.125 -9.523 -3.771 1 90.12 315 SER A C 1
ATOM 2430 O O . SER A 1 315 ? 14.656 -10.367 -3.055 1 90.12 315 SER A O 1
ATOM 2432 N N . MET A 1 316 ? 12.852 -9.555 -4.074 1 89.5 316 MET A N 1
ATOM 2433 C CA . MET A 1 316 ? 11.977 -10.586 -3.521 1 89.5 316 MET A CA 1
ATOM 2434 C C . MET A 1 316 ? 12.383 -11.969 -4.023 1 89.5 316 MET A C 1
ATOM 2436 O O . MET A 1 316 ? 12.461 -12.922 -3.246 1 89.5 316 MET A O 1
ATOM 2440 N N . THR A 1 317 ? 12.609 -12.055 -5.285 1 89.75 317 THR A N 1
ATOM 2441 C CA . THR A 1 317 ? 12.992 -13.336 -5.871 1 89.75 317 THR A CA 1
ATOM 2442 C C . THR A 1 317 ? 14.352 -13.781 -5.348 1 89.75 317 THR A C 1
ATOM 2444 O O . THR A 1 317 ? 14.539 -14.945 -5 1 89.75 317 THR A O 1
ATOM 2447 N N . TYR A 1 318 ? 15.266 -12.875 -5.293 1 87.5 318 TYR A N 1
ATOM 2448 C CA . TYR A 1 318 ? 16.609 -13.195 -4.848 1 87.5 318 TYR A CA 1
ATOM 2449 C C . TYR A 1 318 ? 16.609 -13.648 -3.393 1 87.5 318 TYR A C 1
ATOM 2451 O O . TYR A 1 318 ? 17.234 -14.664 -3.055 1 87.5 318 TYR A O 1
ATOM 2459 N N . ILE A 1 319 ? 15.984 -12.977 -2.58 1 84.81 319 ILE A N 1
ATOM 2460 C CA . ILE A 1 319 ? 16.062 -13.188 -1.139 1 84.81 319 ILE A CA 1
ATOM 2461 C C . ILE A 1 319 ? 15.273 -14.438 -0.755 1 84.81 319 ILE A C 1
ATOM 2463 O O . ILE A 1 319 ? 15.695 -15.203 0.111 1 84.81 319 ILE A O 1
ATOM 2467 N N . THR A 1 320 ? 14.18 -14.68 -1.344 1 86.25 320 THR A N 1
ATOM 2468 C CA . THR A 1 320 ? 13.328 -15.781 -0.916 1 86.25 320 THR A CA 1
ATOM 2469 C C . THR A 1 320 ? 13.555 -17.016 -1.791 1 86.25 320 THR A C 1
ATOM 2471 O O . THR A 1 320 ? 13.195 -18.125 -1.41 1 86.25 320 THR A O 1
ATOM 2474 N N . GLY A 1 321 ? 14.086 -16.766 -2.967 1 87.81 321 GLY A N 1
ATOM 2475 C CA . GLY A 1 321 ? 14.266 -17.844 -3.918 1 87.81 321 GLY A CA 1
ATOM 2476 C C . GLY A 1 321 ? 12.984 -18.234 -4.633 1 87.81 321 GLY A C 1
ATOM 2477 O O . GLY A 1 321 ? 12.984 -19.141 -5.465 1 87.81 321 GLY A O 1
ATOM 2478 N N . GLN A 1 322 ? 11.945 -17.594 -4.355 1 90.69 322 GLN A N 1
ATOM 2479 C CA . GLN A 1 322 ? 10.664 -17.953 -4.949 1 90.69 322 GLN A CA 1
ATOM 2480 C C . GLN A 1 322 ? 10.398 -17.141 -6.215 1 90.69 322 GLN A C 1
ATOM 2482 O O . GLN A 1 322 ? 10.805 -15.977 -6.309 1 90.69 322 GLN A O 1
ATOM 2487 N N . PRO A 1 323 ? 9.695 -17.703 -7.16 1 92.94 323 PRO A N 1
ATOM 2488 C CA . PRO A 1 323 ? 9.422 -17 -8.422 1 92.94 323 PRO A CA 1
ATOM 2489 C C . PRO A 1 323 ? 8.289 -15.992 -8.305 1 92.94 323 PRO A C 1
ATOM 2491 O O . PRO A 1 323 ? 7.383 -16.172 -7.48 1 92.94 323 PRO A O 1
ATOM 2494 N N . ILE A 1 324 ? 8.414 -15.016 -9.133 1 93.5 324 ILE A N 1
ATOM 2495 C CA . ILE A 1 324 ? 7.246 -14.195 -9.414 1 93.5 324 ILE A CA 1
ATOM 2496 C C . ILE A 1 324 ? 6.359 -14.891 -10.445 1 93.5 324 ILE A C 1
ATOM 2498 O O . ILE A 1 324 ? 6.738 -15.031 -11.609 1 93.5 324 ILE A O 1
ATOM 2502 N N . VAL A 1 325 ? 5.195 -15.25 -10.008 1 95.06 325 VAL A N 1
ATOM 2503 C CA . VAL A 1 325 ? 4.316 -16.062 -10.836 1 95.06 325 VAL A CA 1
ATOM 2504 C C . VAL A 1 325 ? 3.475 -15.164 -11.734 1 95.06 325 VAL A C 1
ATOM 2506 O O . VAL A 1 325 ? 3.227 -15.492 -12.898 1 95.06 325 VAL A O 1
ATOM 2509 N N . PHE A 1 326 ? 2.99 -14.07 -11.148 1 96.31 326 PHE A N 1
ATOM 2510 C CA . PHE A 1 326 ? 2.156 -13.125 -11.875 1 96.31 326 PHE A CA 1
ATOM 2511 C C . PHE A 1 326 ? 2.498 -11.695 -11.484 1 96.31 326 PHE A C 1
ATOM 2513 O O . PHE A 1 326 ? 2.975 -11.445 -10.375 1 96.31 326 PHE A O 1
ATOM 2520 N N . VAL A 1 327 ? 2.258 -10.867 -12.422 1 94.94 327 VAL A N 1
ATOM 2521 C CA . VAL A 1 327 ? 2.328 -9.43 -12.195 1 94.94 327 VAL A CA 1
ATOM 2522 C C . VAL A 1 327 ? 1.003 -8.773 -12.586 1 94.94 327 VAL A C 1
ATOM 2524 O O . VAL A 1 327 ? 0.542 -8.922 -13.719 1 94.94 327 VAL A O 1
ATOM 2527 N N . GLY A 1 328 ? 0.37 -8.086 -11.594 1 94.25 328 GLY A N 1
ATOM 2528 C CA . GLY A 1 328 ? -0.806 -7.281 -11.891 1 94.25 328 GLY A CA 1
ATOM 2529 C C . GLY A 1 328 ? -0.469 -5.91 -12.445 1 94.25 328 GLY A C 1
ATOM 2530 O O . GLY A 1 328 ? 0.233 -5.129 -11.797 1 94.25 328 GLY A O 1
ATOM 2531 N N . CYS A 1 329 ? -1.018 -5.496 -13.594 1 90.62 329 CYS A N 1
ATOM 2532 C CA . CYS A 1 329 ? -0.573 -4.285 -14.281 1 90.62 329 CYS A CA 1
ATOM 2533 C C . CYS A 1 329 ? -1.757 -3.398 -14.641 1 90.62 329 CYS A C 1
ATOM 2535 O O . CYS A 1 329 ? -1.71 -2.67 -15.633 1 90.62 329 CYS A O 1
ATOM 2537 N N . GLY A 1 330 ? -2.787 -3.451 -13.938 1 85.88 330 GLY A N 1
ATOM 2538 C CA . GLY A 1 330 ? -3.959 -2.635 -14.219 1 85.88 330 GLY A CA 1
ATOM 2539 C C . GLY A 1 330 ? -5.176 -3.045 -13.414 1 85.88 330 GLY A C 1
ATOM 2540 O O . GLY A 1 330 ? -5.062 -3.785 -12.43 1 85.88 330 GLY A O 1
ATOM 2541 N N . GLN A 1 331 ? -6.359 -2.617 -13.898 1 82.25 331 GLN A N 1
ATOM 2542 C CA . GLN A 1 331 ? -7.559 -2.771 -13.078 1 82.25 331 GLN A CA 1
ATOM 2543 C C . GLN A 1 331 ? -8.492 -3.822 -13.672 1 82.25 331 GLN A C 1
ATOM 2545 O O . GLN A 1 331 ? -9.406 -4.297 -13 1 82.25 331 GLN A O 1
ATOM 2550 N N . THR A 1 332 ? -8.32 -4.199 -14.883 1 90.44 332 THR A N 1
ATOM 2551 C CA . THR A 1 332 ? -9.219 -5.156 -15.516 1 90.44 332 THR A CA 1
ATOM 2552 C C . THR A 1 332 ? -8.742 -6.586 -15.281 1 90.44 332 THR A C 1
ATOM 2554 O O . THR A 1 332 ? -7.602 -6.809 -14.875 1 90.44 332 THR A O 1
ATOM 2557 N N . TYR A 1 333 ? -9.656 -7.516 -15.547 1 95.31 333 TYR A N 1
ATOM 2558 C CA . TYR A 1 333 ? -9.328 -8.922 -15.336 1 95.31 333 TYR A CA 1
ATOM 2559 C C . TYR A 1 333 ? -8.18 -9.359 -16.234 1 95.31 333 TYR A C 1
ATOM 2561 O O . TYR A 1 333 ? -7.406 -10.25 -15.875 1 95.31 333 TYR A O 1
ATOM 2569 N N . SER A 1 334 ? -8 -8.703 -17.344 1 95.81 334 SER A N 1
ATOM 2570 C CA . SER A 1 334 ? -6.992 -9.109 -18.312 1 95.81 334 SER A CA 1
ATOM 2571 C C . SER A 1 334 ? -5.641 -8.484 -18 1 95.81 334 SER A C 1
ATOM 2573 O O . SER A 1 334 ? -4.637 -8.82 -18.641 1 95.81 334 SER A O 1
ATOM 2575 N N . ASP A 1 335 ? -5.559 -7.664 -17.031 1 95.06 335 ASP A N 1
ATOM 2576 C CA . ASP A 1 335 ? -4.324 -6.965 -16.703 1 95.06 335 ASP A CA 1
ATOM 2577 C C . ASP A 1 335 ? -3.441 -7.812 -15.789 1 95.06 335 ASP A C 1
ATOM 2579 O O . ASP A 1 335 ? -3.02 -7.355 -14.727 1 95.06 335 ASP A O 1
ATOM 2583 N N . LEU A 1 336 ? -3.164 -8.984 -16.219 1 96.38 336 LEU A N 1
ATOM 2584 C CA . LEU A 1 336 ? -2.299 -9.961 -15.562 1 96.38 336 LEU A CA 1
ATOM 2585 C C . LEU A 1 336 ? -1.226 -10.461 -16.531 1 96.38 336 LEU A C 1
ATOM 2587 O O . LEU A 1 336 ? -1.531 -10.859 -17.656 1 96.38 336 LEU A O 1
ATOM 2591 N N . ARG A 1 337 ? 0.061 -10.383 -16.078 1 94.69 337 ARG A N 1
ATOM 2592 C CA . ARG A 1 337 ? 1.17 -10.781 -16.938 1 94.69 337 ARG A CA 1
ATOM 2593 C C . ARG A 1 337 ? 2.203 -11.594 -16.172 1 94.69 337 ARG A C 1
ATOM 2595 O O . ARG A 1 337 ? 2.148 -11.664 -14.938 1 94.69 337 ARG A O 1
ATOM 2602 N N . ASN A 1 338 ? 3.002 -12.195 -16.969 1 90.94 338 ASN A N 1
ATOM 2603 C CA . ASN A 1 338 ? 4.246 -12.703 -16.406 1 90.94 338 ASN A CA 1
ATOM 2604 C C . ASN A 1 338 ? 5.32 -11.625 -16.344 1 90.94 338 ASN A C 1
ATOM 2606 O O . ASN A 1 338 ? 5.258 -10.641 -17.094 1 90.94 338 ASN A O 1
ATOM 2610 N N . LEU A 1 339 ? 6.195 -11.867 -15.438 1 87.56 339 LEU A N 1
ATOM 2611 C CA . LEU A 1 339 ? 7.277 -10.891 -15.352 1 87.56 339 LEU A CA 1
ATOM 2612 C C . LEU A 1 339 ? 8.164 -10.953 -16.594 1 87.56 339 LEU A C 1
ATOM 2614 O O . LEU A 1 339 ? 8.562 -12.031 -17.031 1 87.56 339 LEU A O 1
ATOM 2618 N N . ASN A 1 340 ? 8.414 -9.82 -17.094 1 85.25 340 ASN A N 1
ATOM 2619 C CA . ASN A 1 340 ? 9.297 -9.672 -18.25 1 85.25 340 ASN A CA 1
ATOM 2620 C C . ASN A 1 340 ? 10.672 -9.172 -17.844 1 85.25 340 ASN A C 1
ATOM 2622 O O . ASN A 1 340 ? 10.836 -7.996 -17.5 1 85.25 340 ASN A O 1
ATOM 2626 N N . ILE A 1 341 ? 11.633 -10.07 -18 1 83 341 ILE A N 1
ATOM 2627 C CA . ILE A 1 341 ? 12.977 -9.758 -17.531 1 83 341 ILE A CA 1
ATOM 2628 C C . ILE A 1 341 ? 13.539 -8.578 -18.328 1 83 341 ILE A C 1
ATOM 2630 O O . ILE A 1 341 ? 14.203 -7.703 -17.766 1 83 341 ILE A O 1
ATOM 2634 N N . GLY A 1 342 ? 13.312 -8.578 -19.609 1 83.19 342 GLY A N 1
ATOM 2635 C CA . GLY A 1 342 ? 13.766 -7.473 -20.438 1 83.19 342 GLY A CA 1
ATOM 2636 C C . GLY A 1 342 ? 13.242 -6.129 -19.969 1 83.19 342 GLY A C 1
ATOM 2637 O O . GLY A 1 342 ? 13.992 -5.145 -19.938 1 83.19 342 GLY A O 1
ATOM 2638 N N . ALA A 1 343 ? 12 -6.16 -19.594 1 83.62 343 ALA A N 1
ATOM 2639 C CA . ALA A 1 343 ? 11.398 -4.926 -19.094 1 83.62 343 ALA A CA 1
ATOM 2640 C C . ALA A 1 343 ? 12.062 -4.484 -17.781 1 83.62 343 ALA A C 1
ATOM 2642 O O . ALA A 1 343 ? 12.273 -3.289 -17.562 1 83.62 343 ALA A O 1
ATOM 2643 N N . VAL A 1 344 ? 12.367 -5.387 -16.969 1 86.19 344 VAL A N 1
ATOM 2644 C CA . VAL A 1 344 ? 13.016 -5.086 -15.695 1 86.19 344 VAL A CA 1
ATOM 2645 C C . VAL A 1 344 ? 14.414 -4.512 -15.945 1 86.19 344 VAL A C 1
ATOM 2647 O O . VAL A 1 344 ? 14.797 -3.516 -15.336 1 86.19 344 VAL A O 1
ATOM 2650 N N . VAL A 1 345 ? 15.109 -5.07 -16.828 1 84.25 345 VAL A N 1
ATOM 2651 C CA . VAL A 1 345 ? 16.438 -4.602 -17.188 1 84.25 345 VAL A CA 1
ATOM 2652 C C . VAL A 1 345 ? 16.359 -3.16 -17.688 1 84.25 345 VAL A C 1
ATOM 2654 O O . VAL A 1 345 ? 17.109 -2.299 -17.219 1 84.25 345 VAL A O 1
ATOM 2657 N N . SER A 1 346 ? 15.531 -2.945 -18.562 1 85.38 346 SER A N 1
ATOM 2658 C CA . SER A 1 346 ? 15.383 -1.614 -19.141 1 85.38 346 SER A CA 1
ATOM 2659 C C . SER A 1 346 ? 15.039 -0.58 -18.078 1 85.38 346 SER A C 1
ATOM 2661 O O . SER A 1 346 ? 15.578 0.529 -18.078 1 85.38 346 SER A O 1
ATOM 2663 N N . ALA A 1 347 ? 14.211 -0.948 -17.219 1 85.81 347 ALA A N 1
ATOM 2664 C CA . ALA A 1 347 ? 13.781 -0.033 -16.172 1 85.81 347 ALA A CA 1
ATOM 2665 C C . ALA A 1 347 ? 14.938 0.304 -15.234 1 85.81 347 ALA A C 1
ATOM 2667 O O . ALA A 1 347 ? 15.094 1.456 -14.828 1 85.81 347 ALA A O 1
ATOM 2668 N N . LEU A 1 348 ? 15.688 -0.64 -14.93 1 86.06 348 LEU A N 1
ATOM 2669 C CA . LEU A 1 348 ? 16.766 -0.447 -13.969 1 86.06 348 LEU A CA 1
ATOM 2670 C C . LEU A 1 348 ? 17.891 0.376 -14.586 1 86.06 348 LEU A C 1
ATOM 2672 O O . LEU A 1 348 ? 18.641 1.054 -13.867 1 86.06 348 LEU A O 1
ATOM 2676 N N . LEU A 1 349 ? 18.031 0.357 -15.867 1 84.56 349 LEU A N 1
ATOM 2677 C CA . LEU A 1 349 ? 19.141 1.021 -16.531 1 84.56 349 LEU A CA 1
ATOM 2678 C C . LEU A 1 349 ? 18.766 2.432 -16.969 1 84.56 349 LEU A C 1
ATOM 2680 O O . LEU A 1 349 ? 19.594 3.168 -17.5 1 84.56 349 LEU A O 1
ATOM 2684 N N . LYS A 1 350 ? 17.609 2.795 -16.781 1 79.12 350 LYS A N 1
ATOM 2685 C CA . LYS A 1 350 ? 17.172 4.156 -17.078 1 79.12 350 LYS A CA 1
ATOM 2686 C C . LYS A 1 350 ? 17.703 5.137 -16.031 1 79.12 350 LYS A C 1
ATOM 2688 O O . LYS A 1 350 ? 17.828 4.789 -14.852 1 79.12 350 LYS A O 1
ATOM 2693 N N . MET B 1 1 ? 76.062 7.809 -9.93 1 22.03 1 MET B N 1
ATOM 2694 C CA . MET B 1 1 ? 75.375 6.559 -10.148 1 22.03 1 MET B CA 1
ATOM 2695 C C . MET B 1 1 ? 74 6.59 -9.484 1 22.03 1 MET B C 1
ATOM 2697 O O . MET B 1 1 ? 73.688 5.75 -8.641 1 22.03 1 MET B O 1
ATOM 2701 N N . PRO B 1 2 ? 73.188 7.648 -9.336 1 23.67 2 PRO B N 1
ATOM 2702 C CA . PRO B 1 2 ? 72.188 8.141 -8.375 1 23.67 2 PRO B CA 1
ATOM 2703 C C . PRO B 1 2 ? 70.75 7.594 -8.641 1 23.67 2 PRO B C 1
ATOM 2705 O O . PRO B 1 2 ? 69.75 8.211 -8.242 1 23.67 2 PRO B O 1
ATOM 2708 N N . ARG B 1 3 ? 70.562 6.262 -9.016 1 25.97 3 ARG B N 1
ATOM 2709 C CA . ARG B 1 3 ? 69.375 5.711 -9.742 1 25.97 3 ARG B CA 1
ATOM 2710 C C . ARG B 1 3 ? 68.188 5.664 -8.852 1 25.97 3 ARG B C 1
ATOM 2712 O O . ARG B 1 3 ? 67.062 5.938 -9.312 1 25.97 3 ARG B O 1
ATOM 2719 N N . PHE B 1 4 ? 68.125 5.043 -7.641 1 25.25 4 PHE B N 1
ATOM 2720 C CA . PHE B 1 4 ? 67.125 4.047 -7.215 1 25.25 4 PHE B CA 1
ATOM 2721 C C . PHE B 1 4 ? 65.938 4.711 -6.5 1 25.25 4 PHE B C 1
ATOM 2723 O O . PHE B 1 4 ? 65.062 4.027 -5.988 1 25.25 4 PHE B O 1
ATOM 2730 N N . LYS B 1 5 ? 65.938 5.914 -5.973 1 29.39 5 LYS B N 1
ATOM 2731 C CA . LYS B 1 5 ? 65.125 6.168 -4.785 1 29.39 5 LYS B CA 1
ATOM 2732 C C . LYS B 1 5 ? 63.688 6.293 -5.145 1 29.39 5 LYS B C 1
ATOM 2734 O O . LYS B 1 5 ? 62.844 6.578 -4.281 1 29.39 5 LYS B O 1
ATOM 2739 N N . GLU B 1 6 ? 63.312 6.512 -6.391 1 29.2 6 GLU B N 1
ATOM 2740 C CA . GLU B 1 6 ? 62 7.094 -6.637 1 29.2 6 GLU B CA 1
ATOM 2741 C C . GLU B 1 6 ? 60.906 6.051 -6.469 1 29.2 6 GLU B C 1
ATOM 2743 O O . GLU B 1 6 ? 59.719 6.332 -6.727 1 29.2 6 GLU B O 1
ATOM 2748 N N . SER B 1 7 ? 61.281 4.715 -6.207 1 27.39 7 SER B N 1
ATOM 2749 C CA . SER B 1 7 ? 60.312 3.625 -6.379 1 27.39 7 SER B CA 1
ATOM 2750 C C . SER B 1 7 ? 59.344 3.555 -5.207 1 27.39 7 SER B C 1
ATOM 2752 O O . SER B 1 7 ? 58.406 2.762 -5.227 1 27.39 7 SER B O 1
ATOM 2754 N N . ARG B 1 8 ? 59.75 4.074 -4.027 1 31.08 8 ARG B N 1
ATOM 2755 C CA . ARG B 1 8 ? 59.031 3.703 -2.826 1 31.08 8 ARG B CA 1
ATOM 2756 C C . ARG B 1 8 ? 57.656 4.391 -2.789 1 31.08 8 ARG B C 1
ATOM 2758 O O . ARG B 1 8 ? 56.781 3.998 -2.02 1 31.08 8 ARG B O 1
ATOM 2765 N N . THR B 1 9 ? 57.625 5.574 -3.475 1 29.44 9 THR B N 1
ATOM 2766 C CA . THR B 1 9 ? 56.469 6.387 -3.162 1 29.44 9 THR B CA 1
ATOM 2767 C C . THR B 1 9 ? 55.219 5.789 -3.791 1 29.44 9 THR B C 1
ATOM 2769 O O . THR B 1 9 ? 54.094 6.055 -3.338 1 29.44 9 THR B O 1
ATOM 2772 N N . TRP B 1 10 ? 55.469 4.996 -4.941 1 27.47 10 TRP B N 1
ATOM 2773 C CA . TRP B 1 10 ? 54.281 4.508 -5.656 1 27.47 10 TRP B CA 1
ATOM 2774 C C . TRP B 1 10 ? 53.625 3.355 -4.902 1 27.47 10 TRP B C 1
ATOM 2776 O O . TRP B 1 10 ? 52.438 3.08 -5.094 1 27.47 10 TRP B O 1
ATOM 2786 N N . LEU B 1 11 ? 54.469 2.631 -4.133 1 29.33 11 LEU B N 1
ATOM 2787 C CA . LEU B 1 11 ? 53.969 1.429 -3.482 1 29.33 11 LEU B CA 1
ATOM 2788 C C . LEU B 1 11 ? 53 1.789 -2.352 1 29.33 11 LEU B C 1
ATOM 2790 O O . LEU B 1 11 ? 52.062 1.052 -2.08 1 29.33 11 LEU B O 1
ATOM 2794 N N . GLN B 1 12 ? 53.375 2.887 -1.655 1 25.52 12 GLN B N 1
ATOM 2795 C CA . GLN B 1 12 ? 52.562 3.182 -0.469 1 25.52 12 GLN B CA 1
ATOM 2796 C C . GLN B 1 12 ? 51.125 3.576 -0.847 1 25.52 12 GLN B C 1
ATOM 2798 O O . GLN B 1 12 ? 50.219 3.496 -0.021 1 25.52 12 GLN B O 1
ATOM 2803 N N . ILE B 1 13 ? 51 4.164 -2.064 1 28.27 13 ILE B N 1
ATOM 2804 C CA . ILE B 1 13 ? 49.688 4.652 -2.426 1 28.27 13 ILE B CA 1
ATOM 2805 C C . ILE B 1 13 ? 48.75 3.473 -2.73 1 28.27 13 ILE B C 1
ATOM 2807 O O . ILE B 1 13 ? 47.562 3.553 -2.525 1 28.27 13 ILE B O 1
ATOM 2811 N N . ILE B 1 14 ? 49.344 2.348 -3.246 1 29.06 14 ILE B N 1
ATOM 2812 C CA . ILE B 1 14 ? 48.562 1.178 -3.604 1 29.06 14 ILE B CA 1
ATOM 2813 C C . ILE B 1 14 ? 48.031 0.497 -2.336 1 29.06 14 ILE B C 1
ATOM 2815 O O . ILE B 1 14 ? 46.938 -0.048 -2.322 1 29.06 14 ILE B O 1
ATOM 2819 N N . LEU B 1 15 ? 48.906 0.453 -1.272 1 29.95 15 LEU B N 1
ATOM 2820 C CA . LEU B 1 15 ? 48.5 -0.29 -0.085 1 29.95 15 LEU B CA 1
ATOM 2821 C C . LEU B 1 15 ? 47.344 0.417 0.63 1 29.95 15 LEU B C 1
ATOM 2823 O O . LEU B 1 15 ? 46.625 -0.196 1.432 1 29.95 15 LEU B O 1
ATOM 2827 N N . PHE B 1 16 ? 47.344 1.759 0.553 1 28.86 16 PHE B N 1
ATOM 2828 C CA . PHE B 1 16 ? 46.312 2.48 1.28 1 28.86 16 PHE B CA 1
ATOM 2829 C C . PHE B 1 16 ? 44.938 2.289 0.618 1 28.86 16 PHE B C 1
ATOM 2831 O O . PHE B 1 16 ? 43.906 2.346 1.284 1 28.86 16 PHE B O 1
ATOM 2838 N N . SER B 1 17 ? 44.906 2.111 -0.714 1 29.38 17 SER B N 1
ATOM 2839 C CA . SER B 1 17 ? 43.625 1.987 -1.429 1 29.38 17 SER B CA 1
ATOM 2840 C C . SER B 1 17 ? 42.969 0.64 -1.153 1 29.38 17 SER B C 1
ATOM 2842 O O . SER B 1 17 ? 41.75 0.492 -1.318 1 29.38 17 SER B O 1
ATOM 2844 N N . ALA B 1 18 ? 43.781 -0.396 -0.947 1 29.7 18 ALA B N 1
ATOM 2845 C CA . ALA B 1 18 ? 43.219 -1.714 -0.636 1 29.7 18 ALA B CA 1
ATOM 2846 C C . ALA B 1 18 ? 42.562 -1.72 0.736 1 29.7 18 ALA B C 1
ATOM 2848 O O . ALA B 1 18 ? 41.625 -2.492 0.976 1 29.7 18 ALA B O 1
ATOM 2849 N N . ARG B 1 19 ? 43.125 -1.04 1.749 1 29.23 19 ARG B N 1
ATOM 2850 C CA . ARG B 1 19 ? 42.531 -1.023 3.084 1 29.23 19 ARG B CA 1
ATOM 2851 C C . ARG B 1 19 ? 41.188 -0.31 3.078 1 29.23 19 ARG B C 1
ATOM 2853 O O . ARG B 1 19 ? 40.344 -0.583 3.92 1 29.23 19 ARG B O 1
ATOM 2860 N N . PHE B 1 20 ? 41.094 0.724 2.184 1 30.06 20 PHE B N 1
ATOM 2861 C CA . PHE B 1 20 ? 39.812 1.442 2.188 1 30.06 20 PHE B CA 1
ATOM 2862 C C . PHE B 1 20 ? 38.719 0.618 1.512 1 30.06 20 PHE B C 1
ATOM 2864 O O . PHE B 1 20 ? 37.531 0.786 1.808 1 30.06 20 PHE B O 1
ATOM 2871 N N . ILE B 1 21 ? 39.062 -0.224 0.468 1 30.16 21 ILE B N 1
ATOM 2872 C CA . ILE B 1 21 ? 38.062 -1.069 -0.17 1 30.16 21 ILE B CA 1
ATOM 2873 C C . ILE B 1 21 ? 37.625 -2.152 0.804 1 30.16 21 ILE B C 1
ATOM 2875 O O . ILE B 1 21 ? 36.438 -2.473 0.873 1 30.16 21 ILE B O 1
ATOM 2879 N N . TYR B 1 22 ? 38.625 -2.842 1.534 1 29.33 22 TYR B N 1
ATOM 2880 C CA . TYR B 1 22 ? 38.25 -3.797 2.57 1 29.33 22 TYR B CA 1
ATOM 2881 C C . TYR B 1 22 ? 37.438 -3.115 3.682 1 29.33 22 TYR B C 1
ATOM 2883 O O . TYR B 1 22 ? 36.656 -3.76 4.383 1 29.33 22 TYR B O 1
ATOM 2891 N N . PHE B 1 23 ? 37.812 -1.819 4.008 1 28.39 23 PHE B N 1
ATOM 2892 C CA . PHE B 1 23 ? 37.062 -1.113 5.051 1 28.39 23 PHE B CA 1
ATOM 2893 C C . PHE B 1 23 ? 35.656 -0.803 4.594 1 28.39 23 PHE B C 1
ATOM 2895 O O . PHE B 1 23 ? 34.719 -0.889 5.387 1 28.39 23 PHE B O 1
ATOM 2902 N N . TYR B 1 24 ? 35.438 -0.428 3.291 1 28.8 24 TYR B N 1
ATOM 2903 C CA . TYR B 1 24 ? 34.062 -0.117 2.889 1 28.8 24 TYR B CA 1
ATOM 2904 C C . TYR B 1 24 ? 33.25 -1.388 2.742 1 28.8 24 TYR B C 1
ATOM 2906 O O . TYR B 1 24 ? 32.031 -1.358 2.891 1 28.8 24 TYR B O 1
ATOM 2914 N N . CYS B 1 25 ? 33.812 -2.523 2.182 1 29.09 25 CYS B N 1
ATOM 2915 C CA . CYS B 1 25 ? 33.125 -3.814 2.189 1 29.09 25 CYS B CA 1
ATOM 2916 C C . CYS B 1 25 ? 32.875 -4.297 3.617 1 29.09 25 CYS B C 1
ATOM 2918 O O . CYS B 1 25 ? 31.859 -4.922 3.904 1 29.09 25 CYS B O 1
ATOM 2920 N N . PHE B 1 26 ? 33.906 -4.273 4.566 1 29.98 26 PHE B N 1
ATOM 2921 C CA . PHE B 1 26 ? 33.75 -4.555 5.984 1 29.98 26 PHE B CA 1
ATOM 2922 C C . PHE B 1 26 ? 32.719 -3.621 6.605 1 29.98 26 PHE B C 1
ATOM 2924 O O . PHE B 1 26 ? 32 -4.008 7.527 1 29.98 26 PHE B O 1
ATOM 2931 N N . LEU B 1 27 ? 32.625 -2.383 6.18 1 29.23 27 LEU B N 1
ATOM 2932 C CA . LEU B 1 27 ? 31.562 -1.526 6.727 1 29.23 27 LEU B CA 1
ATOM 2933 C C . LEU B 1 27 ? 30.188 -2.008 6.293 1 29.23 27 LEU B C 1
ATOM 2935 O O . LEU B 1 27 ? 29.234 -1.949 7.07 1 29.23 27 LEU B O 1
ATOM 2939 N N . ASN B 1 28 ? 29.984 -2.469 5.074 1 29.97 28 ASN B N 1
ATOM 2940 C CA . ASN B 1 28 ? 28.672 -2.984 4.684 1 29.97 28 ASN B CA 1
ATOM 2941 C C . ASN B 1 28 ? 28.328 -4.27 5.43 1 29.97 28 ASN B C 1
ATOM 2943 O O . ASN B 1 28 ? 27.156 -4.539 5.719 1 29.97 28 ASN B O 1
ATOM 2947 N N . LEU B 1 29 ? 29.219 -5.344 5.539 1 29.94 29 LEU B N 1
ATOM 2948 C CA . LEU B 1 29 ? 29.047 -6.496 6.418 1 29.94 29 LEU B CA 1
ATOM 2949 C C . LEU B 1 29 ? 28.922 -6.059 7.871 1 29.94 29 LEU B C 1
ATOM 2951 O O . LEU B 1 29 ? 28.297 -6.754 8.68 1 29.94 29 LEU B O 1
ATOM 2955 N N . ILE B 1 30 ? 29.766 -5.141 8.367 1 29.53 30 ILE B N 1
ATOM 2956 C CA . ILE B 1 30 ? 29.656 -4.559 9.703 1 29.53 30 ILE B CA 1
ATOM 2957 C C . ILE B 1 30 ? 28.297 -3.871 9.852 1 29.53 30 ILE B C 1
ATOM 2959 O O . ILE B 1 30 ? 27.75 -3.811 10.953 1 29.53 30 ILE B O 1
ATOM 2963 N N . VAL B 1 31 ? 27.672 -3.396 8.836 1 31.03 31 VAL B N 1
ATOM 2964 C CA . VAL B 1 31 ? 26.359 -2.789 9.078 1 31.03 31 VAL B CA 1
ATOM 2965 C C . VAL B 1 31 ? 25.344 -3.873 9.438 1 31.03 31 VAL B C 1
ATOM 2967 O O . VAL B 1 31 ? 24.469 -3.656 10.273 1 31.03 31 VAL B O 1
ATOM 2970 N N . ALA B 1 32 ? 25.375 -5.105 8.891 1 30.88 32 ALA B N 1
ATOM 2971 C CA . ALA B 1 32 ? 24.391 -6.047 9.43 1 30.88 32 ALA B CA 1
ATOM 2972 C C . ALA B 1 32 ? 24.75 -6.469 10.852 1 30.88 32 ALA B C 1
ATOM 2974 O O . ALA B 1 32 ? 23.875 -6.602 11.703 1 30.88 32 ALA B O 1
ATOM 2975 N N . ALA B 1 33 ? 25.891 -7.262 11.094 1 30.33 33 ALA B N 1
ATOM 2976 C CA . ALA B 1 33 ? 26.25 -7.848 12.383 1 30.33 33 ALA B CA 1
ATOM 2977 C C . ALA B 1 33 ? 26.719 -6.777 13.359 1 30.33 33 ALA B C 1
ATOM 2979 O O . ALA B 1 33 ? 27.078 -7.082 14.5 1 30.33 33 ALA B O 1
ATOM 2980 N N . GLN B 1 34 ? 27.609 -5.836 13.039 1 31.83 34 GLN B N 1
ATOM 2981 C CA . GLN B 1 34 ? 28.016 -5.055 14.203 1 31.83 34 GLN B CA 1
ATOM 2982 C C . GLN B 1 34 ? 26.812 -4.594 15.008 1 31.83 34 GLN B C 1
ATOM 2984 O O . GLN B 1 34 ? 25.75 -4.316 14.445 1 31.83 34 GLN B O 1
ATOM 2989 N N . ALA B 1 35 ? 26.797 -4.691 16.234 1 35 35 ALA B N 1
ATOM 2990 C CA . ALA B 1 35 ? 25.938 -4.035 17.219 1 35 35 ALA B CA 1
ATOM 2991 C C . ALA B 1 35 ? 25.391 -2.719 16.672 1 35 35 ALA B C 1
ATOM 2993 O O . ALA B 1 35 ? 26.156 -1.863 16.219 1 35 35 ALA B O 1
ATOM 2994 N N . LYS B 1 36 ? 24.141 -2.535 16.062 1 43.34 36 LYS B N 1
ATOM 2995 C CA . LYS B 1 36 ? 23.328 -1.428 15.562 1 43.34 36 LYS B CA 1
ATOM 2996 C C . LYS B 1 36 ? 23.828 -0.095 16.125 1 43.34 36 LYS B C 1
ATOM 2998 O O . LYS B 1 36 ? 23.312 0.377 17.141 1 43.34 36 LYS B O 1
ATOM 3003 N N . SER B 1 37 ? 24.984 0.129 16.266 1 47.72 37 SER B N 1
ATOM 3004 C CA . SER B 1 37 ? 25.312 1.477 16.703 1 47.72 37 SER B CA 1
ATOM 3005 C C . SER B 1 37 ? 24.578 2.529 15.891 1 47.72 37 SER B C 1
ATOM 3007 O O . SER B 1 37 ? 24.641 2.52 14.656 1 47.72 37 SER B O 1
ATOM 3009 N N . SER B 1 38 ? 23.516 3.17 16.453 1 63.44 38 SER B N 1
ATOM 3010 C CA . SER B 1 38 ? 22.703 4.289 16 1 63.44 38 SER B CA 1
ATOM 3011 C C . SER B 1 38 ? 23.547 5.332 15.266 1 63.44 38 SER B C 1
ATOM 3013 O O . SER B 1 38 ? 24.672 5.605 15.656 1 63.44 38 SER B O 1
ATOM 3015 N N . TRP B 1 39 ? 23.328 5.48 13.867 1 73.5 39 TRP B N 1
ATOM 3016 C CA . TRP B 1 39 ? 23.969 6.613 13.203 1 73.5 39 TRP B CA 1
ATOM 3017 C C . TRP B 1 39 ? 24.203 7.758 14.18 1 73.5 39 TRP B C 1
ATOM 3019 O O . TRP B 1 39 ? 25.078 8.594 13.969 1 73.5 39 TRP B O 1
ATOM 3029 N N . PHE B 1 40 ? 23.578 7.633 15.281 1 76.69 40 PHE B N 1
ATOM 3030 C CA . PHE B 1 40 ? 23.688 8.656 16.312 1 76.69 40 PHE B CA 1
ATOM 3031 C C . PHE B 1 40 ? 25.062 8.586 17 1 76.69 40 PHE B C 1
ATOM 3033 O O . PHE B 1 40 ? 25.547 9.594 17.516 1 76.69 40 PHE B O 1
ATOM 3040 N N . GLY B 1 41 ? 25.688 7.445 16.906 1 78.88 41 GLY B N 1
ATOM 3041 C CA . GLY B 1 41 ? 27.016 7.273 17.469 1 78.88 41 GLY B CA 1
ATOM 3042 C C . GLY B 1 41 ? 28.062 8.109 16.766 1 78.88 41 GLY B C 1
ATOM 3043 O O . GLY B 1 41 ? 29.125 8.398 17.344 1 78.88 41 GLY B O 1
ATOM 3044 N N . ALA B 1 42 ? 27.781 8.547 15.578 1 80.44 42 ALA B N 1
ATOM 3045 C CA . ALA B 1 42 ? 28.719 9.367 14.82 1 80.44 42 ALA B CA 1
ATOM 3046 C C . ALA B 1 42 ? 28.953 10.711 15.516 1 80.44 42 ALA B C 1
ATOM 3048 O O . ALA B 1 42 ? 30 11.344 15.32 1 80.44 42 ALA B O 1
ATOM 3049 N N . PHE B 1 43 ? 28.109 11.125 16.344 1 87.31 43 PHE B N 1
ATOM 3050 C CA . PHE B 1 43 ? 28.219 12.414 17.016 1 87.31 43 PHE B CA 1
ATOM 3051 C C . PHE B 1 43 ? 29.219 12.344 18.172 1 87.31 43 PHE B C 1
ATOM 3053 O O . PHE B 1 43 ? 29.641 13.375 18.703 1 87.31 43 PHE B O 1
ATOM 3060 N N . LYS B 1 44 ? 29.609 11.18 18.547 1 86.25 44 LYS B N 1
ATOM 3061 C CA . LYS B 1 44 ? 30.625 11 19.594 1 86.25 44 LYS B CA 1
ATOM 3062 C C . LYS B 1 44 ? 31.922 11.688 19.219 1 86.25 44 LYS B C 1
ATOM 3064 O O . LYS B 1 44 ? 32.656 12.156 20.078 1 86.25 44 LYS B O 1
ATOM 3069 N N . ASN B 1 45 ? 32.125 11.82 17.969 1 84.44 45 ASN B N 1
ATOM 3070 C CA . ASN B 1 45 ? 33.344 12.414 17.453 1 84.44 45 ASN B CA 1
ATOM 3071 C C . ASN B 1 45 ? 33.375 13.922 17.703 1 84.44 45 ASN B C 1
ATOM 3073 O O . ASN B 1 45 ? 34.438 14.547 17.562 1 84.44 45 ASN B O 1
ATOM 3077 N N . LEU B 1 46 ? 32.344 14.484 18.125 1 87.81 46 LEU B N 1
ATOM 3078 C CA . LEU B 1 46 ? 32.25 15.922 18.328 1 87.81 46 LEU B CA 1
ATOM 3079 C C . LEU B 1 46 ? 32.531 16.266 19.797 1 87.81 46 LEU B C 1
ATOM 3081 O O . LEU B 1 46 ? 32.656 17.453 20.141 1 87.81 46 LEU B O 1
ATOM 3085 N N . VAL B 1 47 ? 32.562 15.234 20.562 1 87.31 47 VAL B N 1
ATOM 3086 C CA . VAL B 1 47 ? 32.781 15.461 22 1 87.31 47 VAL B CA 1
ATOM 3087 C C . VAL B 1 47 ? 34.219 15.938 22.234 1 87.31 47 VAL B C 1
ATOM 3089 O O . VAL B 1 47 ? 35.156 15.359 21.719 1 87.31 47 VAL B O 1
ATOM 3092 N N . GLY B 1 48 ? 34.344 16.953 22.953 1 84.06 48 GLY B N 1
ATOM 3093 C CA . GLY B 1 48 ? 35.656 17.484 23.281 1 84.06 48 GLY B CA 1
ATOM 3094 C C . GLY B 1 48 ? 35.594 18.828 23.984 1 84.06 48 GLY B C 1
ATOM 3095 O O . GLY B 1 48 ? 34.531 19.297 24.344 1 84.06 48 GLY B O 1
ATOM 3096 N N . ASN B 1 49 ? 36.812 19.391 24.156 1 85 49 ASN B N 1
ATOM 3097 C CA . ASN B 1 49 ? 36.906 20.656 24.891 1 85 49 ASN B CA 1
ATOM 3098 C C . ASN B 1 49 ? 37.062 21.844 23.938 1 85 49 ASN B C 1
ATOM 3100 O O . ASN B 1 49 ? 37.312 22.969 24.359 1 85 49 ASN B O 1
ATOM 3104 N N . LYS B 1 50 ? 36.875 21.547 22.672 1 86.69 50 LYS B N 1
ATOM 3105 C CA . LYS B 1 50 ? 37 22.609 21.672 1 86.69 50 LYS B CA 1
ATOM 3106 C C . LYS B 1 50 ? 35.656 22.938 21.047 1 86.69 50 LYS B C 1
ATOM 3108 O O . LYS B 1 50 ? 34.719 22.125 21.094 1 86.69 50 LYS B O 1
ATOM 3113 N N . ARG B 1 51 ? 35.625 24.172 20.516 1 92.06 51 ARG B N 1
ATOM 3114 C CA . ARG B 1 51 ? 34.438 24.578 19.797 1 92.06 51 ARG B CA 1
ATOM 3115 C C . ARG B 1 51 ? 34.25 23.766 18.531 1 92.06 51 ARG B C 1
ATOM 3117 O O . ARG B 1 51 ? 35.188 23.547 17.781 1 92.06 51 ARG B O 1
ATOM 3124 N N . ILE B 1 52 ? 33.094 23.266 18.375 1 91.75 52 ILE B N 1
ATOM 3125 C CA . ILE B 1 52 ? 32.75 22.453 17.203 1 91.75 52 ILE B CA 1
ATOM 3126 C C . ILE B 1 52 ? 32.719 23.328 15.953 1 91.75 52 ILE B C 1
ATOM 3128 O O . ILE B 1 52 ? 32.031 24.344 15.922 1 91.75 52 ILE B O 1
ATOM 3132 N N . SER B 1 53 ? 33.469 23.031 14.945 1 91.94 53 SER B N 1
ATOM 3133 C CA . SER B 1 53 ? 33.469 23.766 13.688 1 91.94 53 SER B CA 1
ATOM 3134 C C . SER B 1 53 ? 32.531 23.141 12.664 1 91.94 53 SER B C 1
ATOM 3136 O O . SER B 1 53 ? 32.062 22.016 12.852 1 91.94 53 SER B O 1
ATOM 3138 N N . ALA B 1 54 ? 32.375 23.875 11.602 1 91.69 54 ALA B N 1
ATOM 3139 C CA . ALA B 1 54 ? 31.547 23.375 10.5 1 91.69 54 ALA B CA 1
ATOM 3140 C C . ALA B 1 54 ? 32.156 22.141 9.875 1 91.69 54 ALA B C 1
ATOM 3142 O O . ALA B 1 54 ? 31.453 21.203 9.484 1 91.69 54 ALA B O 1
ATOM 3143 N N . GLU B 1 55 ? 33.406 22.141 9.82 1 90.56 55 GLU B N 1
ATOM 3144 C CA . GLU B 1 55 ? 34.125 21.016 9.227 1 90.56 55 GLU B CA 1
ATOM 3145 C C . GLU B 1 55 ? 34 19.766 10.086 1 90.56 55 GLU B C 1
ATOM 3147 O O . GLU B 1 55 ? 33.938 18.656 9.555 1 90.56 55 GLU B O 1
ATOM 3152 N N . ASP B 1 56 ? 33.906 19.953 11.391 1 88.69 56 ASP B N 1
ATOM 3153 C CA . ASP B 1 56 ? 33.75 18.844 12.312 1 88.69 56 ASP B CA 1
ATOM 3154 C C . ASP B 1 56 ? 32.406 18.172 12.148 1 88.69 56 ASP B C 1
ATOM 3156 O O . ASP B 1 56 ? 32.281 16.953 12.328 1 88.69 56 ASP B O 1
ATOM 3160 N N . ILE B 1 57 ? 31.438 18.953 11.812 1 91.88 57 ILE B N 1
ATOM 3161 C CA . ILE B 1 57 ? 30.047 18.5 11.859 1 91.88 57 ILE B CA 1
ATOM 3162 C C . ILE B 1 57 ? 29.672 17.859 10.523 1 91.88 57 ILE B C 1
ATOM 3164 O O . ILE B 1 57 ? 28.797 16.984 10.469 1 91.88 57 ILE B O 1
ATOM 3168 N N . GLU B 1 58 ? 30.281 18.203 9.477 1 90.69 58 GLU B N 1
ATOM 3169 C CA . GLU B 1 58 ? 29.875 17.875 8.117 1 90.69 58 GLU B CA 1
ATOM 3170 C C . GLU B 1 58 ? 29.75 16.359 7.926 1 90.69 58 GLU B C 1
ATOM 3172 O O . GLU B 1 58 ? 28.734 15.875 7.422 1 90.69 58 GLU B O 1
ATOM 3177 N N . PRO B 1 59 ? 30.766 15.625 8.352 1 87.19 59 PRO B N 1
ATOM 3178 C CA . PRO B 1 59 ? 30.641 14.188 8.148 1 87.19 59 PRO B CA 1
ATOM 3179 C C . PRO B 1 59 ? 29.484 13.57 8.922 1 87.19 59 PRO B C 1
ATOM 3181 O O . PRO B 1 59 ? 28.859 12.617 8.453 1 87.19 59 PRO B O 1
ATOM 3184 N N . VAL B 1 60 ? 29.266 14.055 10.055 1 88.44 60 VAL B N 1
ATOM 3185 C CA . VAL B 1 60 ? 28.188 13.547 10.898 1 88.44 60 VAL B CA 1
ATOM 3186 C C . VAL B 1 60 ? 26.828 13.891 10.281 1 88.44 60 VAL B C 1
ATOM 3188 O O . VAL B 1 60 ? 25.922 13.07 10.273 1 88.44 60 VAL B O 1
ATOM 3191 N N . LEU B 1 61 ? 26.797 15.055 9.734 1 92.06 61 LEU B N 1
ATOM 3192 C CA . LEU B 1 61 ? 25.547 15.484 9.102 1 92.06 61 LEU B CA 1
ATOM 3193 C C . LEU B 1 61 ? 25.281 14.68 7.836 1 92.06 61 LEU B C 1
ATOM 3195 O O . LEU B 1 61 ? 24.125 14.391 7.516 1 92.06 61 LEU B O 1
ATOM 3199 N N . GLU B 1 62 ? 26.266 14.344 7.195 1 87 62 GLU B N 1
ATOM 3200 C CA . GLU B 1 62 ? 26.109 13.508 6.008 1 87 62 GLU B CA 1
ATOM 3201 C C . GLU B 1 62 ? 25.562 12.133 6.375 1 87 62 GLU B C 1
ATOM 3203 O O . GLU B 1 62 ? 24.688 11.602 5.691 1 87 62 GLU B O 1
ATOM 3208 N N . THR B 1 63 ? 26.078 11.648 7.398 1 86 63 THR B N 1
ATOM 3209 C CA . THR B 1 63 ? 25.594 10.367 7.895 1 86 63 THR B CA 1
ATOM 3210 C C . THR B 1 63 ? 24.141 10.477 8.336 1 86 63 THR B C 1
ATOM 3212 O O . THR B 1 63 ? 23.328 9.594 8.047 1 86 63 THR B O 1
ATOM 3215 N N . MET B 1 64 ? 23.891 11.523 8.969 1 89.75 64 MET B N 1
ATOM 3216 C CA . MET B 1 64 ? 22.516 11.773 9.406 1 89.75 64 MET B CA 1
ATOM 3217 C C . MET B 1 64 ? 21.578 11.891 8.211 1 89.75 64 MET B C 1
ATOM 3219 O O . MET B 1 64 ? 20.5 11.289 8.203 1 89.75 64 MET B O 1
ATOM 3223 N N . ARG B 1 65 ? 21.984 12.602 7.281 1 89.62 65 ARG B N 1
ATOM 3224 C CA . ARG B 1 65 ? 21.188 12.805 6.078 1 89.62 65 ARG B CA 1
ATOM 3225 C C . ARG B 1 65 ? 20.875 11.477 5.395 1 89.62 65 ARG B C 1
ATOM 3227 O O . ARG B 1 65 ? 19.734 11.227 5.008 1 89.62 65 ARG B O 1
ATOM 3234 N N . GLU B 1 66 ? 21.844 10.703 5.289 1 83.81 66 GLU B N 1
ATOM 3235 C CA . GLU B 1 66 ? 21.672 9.383 4.676 1 83.81 66 GLU B CA 1
ATOM 3236 C C . GLU B 1 66 ? 20.672 8.539 5.469 1 83.81 66 GLU B C 1
ATOM 3238 O O . GLU B 1 66 ? 19.828 7.848 4.883 1 83.81 66 GLU B O 1
ATOM 3243 N N . ASN B 1 67 ? 20.812 8.648 6.703 1 85.62 67 ASN B N 1
ATOM 3244 C CA . ASN B 1 67 ? 19.906 7.867 7.543 1 85.62 67 ASN B CA 1
ATOM 3245 C C . ASN B 1 67 ? 18.469 8.375 7.445 1 85.62 67 ASN B C 1
ATOM 3247 O O . ASN B 1 67 ? 17.531 7.582 7.465 1 85.62 67 ASN B O 1
ATOM 3251 N N . LEU B 1 68 ? 18.359 9.641 7.387 1 88.62 68 LEU B N 1
ATOM 3252 C CA . LEU B 1 68 ? 17.031 10.219 7.219 1 88.62 68 LEU B CA 1
ATOM 3253 C C . LEU B 1 68 ? 16.391 9.75 5.914 1 88.62 68 LEU B C 1
ATOM 3255 O O . LEU B 1 68 ? 15.211 9.398 5.879 1 88.62 68 LEU B O 1
ATOM 3259 N N . ILE B 1 69 ? 17.172 9.672 4.918 1 82.81 69 ILE B N 1
ATOM 3260 C CA . ILE B 1 69 ? 16.688 9.258 3.605 1 82.81 69 ILE B CA 1
ATOM 3261 C C . ILE B 1 69 ? 16.328 7.777 3.637 1 82.81 69 ILE B C 1
ATOM 3263 O O . ILE B 1 69 ? 15.297 7.379 3.094 1 82.81 69 ILE B O 1
ATOM 3267 N N . LEU B 1 70 ? 17.109 7.047 4.316 1 77.44 70 LEU B N 1
ATOM 3268 C CA . LEU B 1 70 ? 16.828 5.625 4.473 1 77.44 70 LEU B CA 1
ATOM 3269 C C . LEU B 1 70 ? 15.5 5.406 5.203 1 77.44 70 LEU B C 1
ATOM 3271 O O . LEU B 1 70 ? 14.836 4.387 5.004 1 77.44 70 LEU B O 1
ATOM 3275 N N . LYS B 1 71 ? 15.172 6.383 5.973 1 83.19 71 LYS B N 1
ATOM 3276 C CA . LYS B 1 71 ? 13.922 6.309 6.715 1 83.19 71 LYS B CA 1
ATOM 3277 C C . LYS B 1 71 ? 12.797 7.035 5.98 1 83.19 71 LYS B C 1
ATOM 3279 O O . LYS B 1 71 ? 11.828 7.477 6.598 1 83.19 71 LYS B O 1
ATOM 3284 N N . ASN B 1 72 ? 12.961 7.348 4.734 1 81.44 72 ASN B N 1
ATOM 3285 C CA . ASN B 1 72 ? 11.961 7.824 3.781 1 81.44 72 ASN B CA 1
ATOM 3286 C C . ASN B 1 72 ? 11.734 9.328 3.918 1 81.44 72 ASN B C 1
ATOM 3288 O O . ASN B 1 72 ? 10.648 9.82 3.607 1 81.44 72 ASN B O 1
ATOM 3292 N N . VAL B 1 73 ? 12.711 9.961 4.484 1 88.25 73 VAL B N 1
ATOM 3293 C CA . VAL B 1 73 ? 12.664 11.414 4.402 1 88.25 73 VAL B CA 1
ATOM 3294 C C . VAL B 1 73 ? 13.195 11.875 3.047 1 88.25 73 VAL B C 1
ATOM 3296 O O . VAL B 1 73 ? 14.266 11.438 2.615 1 88.25 73 VAL B O 1
ATOM 3299 N N . ALA B 1 74 ? 12.359 12.68 2.434 1 84 74 ALA B N 1
ATOM 3300 C CA . ALA B 1 74 ? 12.805 13.211 1.148 1 84 74 ALA B CA 1
ATOM 3301 C C . ALA B 1 74 ? 14.062 14.062 1.312 1 84 74 ALA B C 1
ATOM 3303 O O . ALA B 1 74 ? 14.359 14.531 2.412 1 84 74 ALA B O 1
ATOM 3304 N N . ALA B 1 75 ? 14.719 14.273 0.259 1 82.94 75 ALA B N 1
ATOM 3305 C CA . ALA B 1 75 ? 16.031 14.906 0.276 1 82.94 75 ALA B CA 1
ATOM 3306 C C . ALA B 1 75 ? 15.961 16.328 0.831 1 82.94 75 ALA B C 1
ATOM 3308 O O . ALA B 1 75 ? 16.734 16.703 1.719 1 82.94 75 ALA B O 1
ATOM 3309 N N . GLU B 1 76 ? 15.086 17.047 0.404 1 86.88 76 GLU B N 1
ATOM 3310 C CA . GLU B 1 76 ? 15.023 18.453 0.786 1 86.88 76 GLU B CA 1
ATOM 3311 C C . GLU B 1 76 ? 14.703 18.609 2.27 1 86.88 76 GLU B C 1
ATOM 3313 O O . GLU B 1 76 ? 15.43 19.281 3.002 1 86.88 76 GLU B O 1
ATOM 3318 N N . PRO B 1 77 ? 13.625 17.969 2.691 1 91.38 77 PRO B N 1
ATOM 3319 C CA . PRO B 1 77 ? 13.414 18.078 4.137 1 91.38 77 PRO B CA 1
ATOM 3320 C C . PRO B 1 77 ? 14.555 17.484 4.949 1 91.38 77 PRO B C 1
ATOM 3322 O O . PRO B 1 77 ? 14.859 17.953 6.047 1 91.38 77 PRO B O 1
ATOM 3325 N N . ALA B 1 78 ? 15.156 16.469 4.488 1 92.5 78 ALA B N 1
A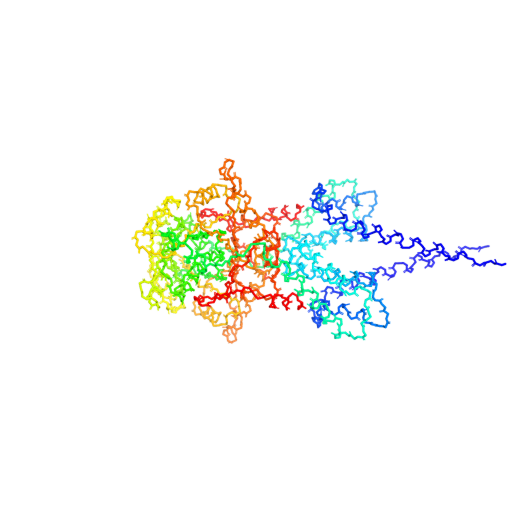TOM 3326 C CA . ALA B 1 78 ? 16.328 15.93 5.176 1 92.5 78 ALA B CA 1
ATOM 3327 C C . ALA B 1 78 ? 17.422 16.984 5.312 1 92.5 78 ALA B C 1
ATOM 3329 O O . ALA B 1 78 ? 18.016 17.125 6.383 1 92.5 78 ALA B O 1
ATOM 3330 N N . ASP B 1 79 ? 17.641 17.672 4.309 1 92.38 79 ASP B N 1
ATOM 3331 C CA . ASP B 1 79 ? 18.641 18.75 4.324 1 92.38 79 ASP B CA 1
ATOM 3332 C C . ASP B 1 79 ? 18.281 19.812 5.352 1 92.38 79 ASP B C 1
ATOM 3334 O O . ASP B 1 79 ? 19.141 20.297 6.086 1 92.38 79 ASP B O 1
ATOM 3338 N N . LYS B 1 80 ? 17.109 20.156 5.375 1 91.69 80 LYS B N 1
ATOM 3339 C CA . LYS B 1 80 ? 16.672 21.188 6.312 1 91.69 80 LYS B CA 1
ATOM 3340 C C . LYS B 1 80 ? 16.891 20.75 7.758 1 91.69 80 LYS B C 1
ATOM 3342 O O . LYS B 1 80 ? 17.328 21.531 8.594 1 91.69 80 LYS B O 1
ATOM 3347 N N . ILE B 1 81 ? 16.531 19.547 7.984 1 93.12 81 ILE B N 1
ATOM 3348 C CA . ILE B 1 81 ? 16.734 19 9.328 1 93.12 81 ILE B CA 1
ATOM 3349 C C . ILE B 1 81 ? 18.219 19.031 9.68 1 93.12 81 ILE B C 1
ATOM 3351 O O . ILE B 1 81 ? 18.594 19.484 10.758 1 93.12 81 ILE B O 1
ATOM 3355 N N . CYS B 1 82 ? 19.016 18.578 8.797 1 94.12 82 CYS B N 1
ATOM 3356 C CA . CYS B 1 82 ? 20.469 18.547 9.031 1 94.12 82 CYS B CA 1
ATOM 3357 C C . CYS B 1 82 ? 21.016 19.953 9.242 1 94.12 82 CYS B C 1
ATOM 3359 O O . CYS B 1 82 ? 21.859 20.156 10.109 1 94.12 82 CYS B O 1
ATOM 3361 N N . GLN B 1 83 ? 20.578 20.828 8.422 1 93.44 83 GLN B N 1
ATOM 3362 C CA . GLN B 1 83 ? 21.016 22.219 8.562 1 93.44 83 GLN B CA 1
ATOM 3363 C C . GLN B 1 83 ? 20.672 22.766 9.953 1 93.44 83 GLN B C 1
ATOM 3365 O O . GLN B 1 83 ? 21.484 23.453 10.57 1 93.44 83 GLN B O 1
ATOM 3370 N N . SER B 1 84 ? 19.516 22.5 10.359 1 92.19 84 SER B N 1
ATOM 3371 C CA . SER B 1 84 ? 19.109 22.953 11.688 1 92.19 84 SER B CA 1
ATOM 3372 C C . SER B 1 84 ? 20.016 22.375 12.766 1 92.19 84 SER B C 1
ATOM 3374 O O . SER B 1 84 ? 20.406 23.078 13.688 1 92.19 84 SER B O 1
ATOM 3376 N N . VAL B 1 85 ? 20.297 21.156 12.68 1 91.88 85 VAL B N 1
ATOM 3377 C CA . VAL B 1 85 ? 21.188 20.5 13.641 1 91.88 85 VAL B CA 1
ATOM 3378 C C . VAL B 1 85 ? 22.578 21.109 13.578 1 91.88 85 VAL B C 1
ATOM 3380 O O . VAL B 1 85 ? 23.172 21.406 14.609 1 91.88 85 VAL B O 1
ATOM 3383 N N . GLY B 1 86 ? 23.094 21.281 12.422 1 93.19 86 GLY B N 1
ATOM 3384 C CA . GLY B 1 86 ? 24.391 21.906 12.258 1 93.19 86 GLY B CA 1
ATOM 3385 C C . GLY B 1 86 ? 24.484 23.281 12.898 1 93.19 86 GLY B C 1
ATOM 3386 O O . GLY B 1 86 ? 25.438 23.578 13.602 1 93.19 86 GLY B O 1
ATOM 3387 N N . ARG B 1 87 ? 23.516 24.047 12.617 1 92.62 87 ARG B N 1
ATOM 3388 C CA . ARG B 1 87 ? 23.453 25.391 13.18 1 92.62 87 ARG B CA 1
ATOM 3389 C C . ARG B 1 87 ? 23.438 25.344 14.703 1 92.62 87 ARG B C 1
ATOM 3391 O O . ARG B 1 87 ? 24.047 26.188 15.367 1 92.62 87 ARG B O 1
ATOM 3398 N N . LYS B 1 88 ? 22.719 24.422 15.242 1 90.12 88 LYS B N 1
ATOM 3399 C CA . LYS B 1 88 ? 22.578 24.297 16.688 1 90.12 88 LYS B CA 1
ATOM 3400 C C . LYS B 1 88 ? 23.906 23.891 17.328 1 90.12 88 LYS B C 1
ATOM 3402 O O . LYS B 1 88 ? 24.203 24.281 18.469 1 90.12 88 LYS B O 1
ATOM 3407 N N . LEU B 1 89 ? 24.672 23.141 16.656 1 90.94 89 LEU B N 1
ATOM 3408 C CA . LEU B 1 89 ? 25.891 22.562 17.234 1 90.94 89 LEU B CA 1
ATOM 3409 C C . LEU B 1 89 ? 27.094 23.453 16.969 1 90.94 89 LEU B C 1
ATOM 3411 O O . LEU B 1 89 ? 28.031 23.484 17.781 1 90.94 89 LEU B O 1
ATOM 3415 N N . GLU B 1 90 ? 27.062 24.062 15.859 1 93.31 90 GLU B N 1
ATOM 3416 C CA . GLU B 1 90 ? 28.234 24.844 15.469 1 93.31 90 GLU B CA 1
ATOM 3417 C C . GLU B 1 90 ? 28.578 25.891 16.516 1 93.31 90 GLU B C 1
ATOM 3419 O O . GLU B 1 90 ? 27.688 26.625 16.984 1 93.31 90 GLU B O 1
ATOM 3424 N N . GLY B 1 91 ? 29.875 25.938 16.906 1 91.62 91 GLY B N 1
ATOM 3425 C CA . GLY B 1 91 ? 30.375 26.938 17.844 1 91.62 91 GLY B CA 1
ATOM 3426 C C . GLY B 1 91 ? 30.203 26.516 19.297 1 91.62 91 GLY B C 1
ATOM 3427 O O . GLY B 1 91 ? 30.719 27.172 20.188 1 91.62 91 GLY B O 1
ATOM 3428 N N . LYS B 1 92 ? 29.516 25.453 19.562 1 91 92 LYS B N 1
ATOM 3429 C CA . LYS B 1 92 ? 29.297 24.984 20.938 1 91 92 LYS B CA 1
ATOM 3430 C C . LYS B 1 92 ? 30.469 24.125 21.422 1 91 92 LYS B C 1
ATOM 3432 O O . LYS B 1 92 ? 31.188 23.562 20.609 1 91 92 LYS B O 1
ATOM 3437 N N . VAL B 1 93 ? 30.719 24.203 22.656 1 89.25 93 VAL B N 1
ATOM 3438 C CA . VAL B 1 93 ? 31.609 23.266 23.344 1 89.25 93 VAL B CA 1
ATOM 3439 C C . VAL B 1 93 ? 30.781 22.219 24.078 1 89.25 93 VAL B C 1
ATOM 3441 O O . VAL B 1 93 ? 29.984 22.547 24.953 1 89.25 93 VAL B O 1
ATOM 3444 N N . VAL B 1 94 ? 30.922 21.016 23.625 1 85.44 94 VAL B N 1
ATOM 3445 C CA . VAL B 1 94 ? 30.156 19.953 24.234 1 85.44 94 VAL B CA 1
ATOM 3446 C C . VAL B 1 94 ? 31.094 18.891 24.812 1 85.44 94 VAL B C 1
ATOM 3448 O O . VAL B 1 94 ? 31.734 18.141 24.062 1 85.44 94 VAL B O 1
ATOM 3451 N N . GLY B 1 95 ? 31.109 18.734 26.078 1 85.5 95 GLY B N 1
ATOM 3452 C CA . GLY B 1 95 ? 32.094 17.922 26.766 1 85.5 95 GLY B CA 1
ATOM 3453 C C . GLY B 1 95 ? 31.703 16.469 26.906 1 85.5 95 GLY B C 1
ATOM 3454 O O . GLY B 1 95 ? 32.531 15.617 27.266 1 85.5 95 GLY B O 1
ATOM 3455 N N . THR B 1 96 ? 30.422 16.203 26.797 1 89 96 THR B N 1
ATOM 3456 C CA . THR B 1 96 ? 29.969 14.828 26.953 1 89 96 THR B CA 1
ATOM 3457 C C . THR B 1 96 ? 29.078 14.414 25.797 1 89 96 THR B C 1
ATOM 3459 O O . THR B 1 96 ? 28.453 15.258 25.156 1 89 96 THR B O 1
ATOM 3462 N N . PHE B 1 97 ? 28.984 13.156 25.594 1 87.06 97 PHE B N 1
ATOM 3463 C CA . PHE B 1 97 ? 28.141 12.617 24.547 1 87.06 97 PHE B CA 1
ATOM 3464 C C . PHE B 1 97 ? 26.672 12.82 24.891 1 87.06 97 PHE B C 1
ATOM 3466 O O . PHE B 1 97 ? 25.844 13.07 24 1 87.06 97 PHE B O 1
ATOM 3473 N N . SER B 1 98 ? 26.406 12.734 26.156 1 87.94 98 SER B N 1
ATOM 3474 C CA . SER B 1 98 ? 25.031 12.945 26.578 1 87.94 98 SER B CA 1
ATOM 3475 C C . SER B 1 98 ? 24.547 14.344 26.219 1 87.94 98 SER B C 1
ATOM 3477 O O . SER B 1 98 ? 23.391 14.523 25.812 1 87.94 98 SER B O 1
ATOM 3479 N N . ARG B 1 99 ? 25.391 15.289 26.312 1 86.69 99 ARG B N 1
ATOM 3480 C CA . ARG B 1 99 ? 25.031 16.656 25.984 1 86.69 99 ARG B CA 1
ATOM 3481 C C . ARG B 1 99 ? 24.875 16.828 24.469 1 86.69 99 ARG B C 1
ATOM 3483 O O . ARG B 1 99 ? 23.953 17.5 24 1 86.69 99 ARG B O 1
ATOM 3490 N N . VAL B 1 100 ? 25.719 16.234 23.688 1 86.19 100 VAL B N 1
ATOM 3491 C CA . VAL B 1 100 ? 25.625 16.297 22.234 1 86.19 100 VAL B CA 1
ATOM 3492 C C . VAL B 1 100 ? 24.312 15.648 21.797 1 86.19 100 VAL B C 1
ATOM 3494 O O . VAL B 1 100 ? 23.578 16.203 20.969 1 86.19 100 VAL B O 1
ATOM 3497 N N . SER B 1 101 ? 24.047 14.516 22.391 1 87.19 101 SER B N 1
ATOM 3498 C CA . SER B 1 101 ? 22.828 13.789 22.062 1 87.19 101 SER B CA 1
ATOM 3499 C C . SER B 1 101 ? 21.594 14.633 22.359 1 87.19 101 SER B C 1
ATOM 3501 O O . SER B 1 101 ? 20.672 14.688 21.531 1 87.19 101 SER B O 1
ATOM 3503 N N . SER B 1 102 ? 21.656 15.25 23.469 1 89.88 102 SER B N 1
ATOM 3504 C CA . SER B 1 102 ? 20.516 16.078 23.859 1 89.88 102 SER B CA 1
ATOM 3505 C C . SER B 1 102 ? 20.344 17.25 22.891 1 89.88 102 SER B C 1
ATOM 3507 O O . SER B 1 102 ? 19.219 17.578 22.516 1 89.88 102 SER B O 1
ATOM 3509 N N . GLU B 1 103 ? 21.422 17.875 22.562 1 87.88 103 GLU B N 1
ATOM 3510 C CA . GLU B 1 103 ? 21.375 19.016 21.641 1 87.88 103 GLU B CA 1
ATOM 3511 C C . GLU B 1 103 ? 20.859 18.594 20.266 1 87.88 103 GLU B C 1
ATOM 3513 O O . GLU B 1 103 ? 20.078 19.297 19.641 1 87.88 103 GLU B O 1
ATOM 3518 N N . VAL B 1 104 ? 21.312 17.5 19.797 1 88.12 104 VAL B N 1
ATOM 3519 C CA . VAL B 1 104 ? 20.891 16.984 18.5 1 88.12 104 VAL B CA 1
ATOM 3520 C C . VAL B 1 104 ? 19.406 16.656 18.531 1 88.12 104 VAL B C 1
ATOM 3522 O O . VAL B 1 104 ? 18.656 17.047 17.625 1 88.12 104 VAL B O 1
ATOM 3525 N N . LYS B 1 105 ? 18.984 15.969 19.562 1 89.19 105 LYS B N 1
ATOM 3526 C CA . LYS B 1 105 ? 17.578 15.617 19.703 1 89.19 105 LYS B CA 1
ATOM 3527 C C . LYS B 1 105 ? 16.703 16.875 19.734 1 89.19 105 LYS B C 1
ATOM 3529 O O . LYS B 1 105 ? 15.656 16.922 19.078 1 89.19 105 LYS B O 1
ATOM 3534 N N . GLU B 1 106 ? 17.156 17.828 20.438 1 90.5 106 GLU B N 1
ATOM 3535 C CA . GLU B 1 106 ? 16.406 19.094 20.531 1 90.5 106 GLU B CA 1
ATOM 3536 C C . GLU B 1 106 ? 16.359 19.781 19.172 1 90.5 106 GLU B C 1
ATOM 3538 O O . GLU B 1 106 ? 15.32 20.328 18.781 1 90.5 106 GLU B O 1
ATOM 3543 N N . ALA B 1 107 ? 17.469 19.828 18.516 1 89.81 107 ALA B N 1
ATOM 3544 C CA . ALA B 1 107 ? 17.531 20.453 17.203 1 89.81 107 ALA B CA 1
ATOM 3545 C C . ALA B 1 107 ? 16.609 19.75 16.203 1 89.81 107 ALA B C 1
ATOM 3547 O O . ALA B 1 107 ? 15.906 20.406 15.43 1 89.81 107 ALA B O 1
ATOM 3548 N N . VAL B 1 108 ? 16.656 18.453 16.219 1 89.56 108 VAL B N 1
ATOM 3549 C CA . VAL B 1 108 ? 15.797 17.656 15.344 1 89.56 108 VAL B CA 1
ATOM 3550 C C . VAL B 1 108 ? 14.336 17.922 15.68 1 89.56 108 VAL B C 1
ATOM 3552 O O . VAL B 1 108 ? 13.516 18.141 14.789 1 89.56 108 VAL B O 1
ATOM 3555 N N . ARG B 1 109 ? 14.008 17.922 16.922 1 90.5 109 ARG B N 1
ATOM 3556 C CA . ARG B 1 109 ? 12.641 18.188 17.375 1 90.5 109 ARG B CA 1
ATOM 3557 C C . ARG B 1 109 ? 12.156 19.547 16.891 1 90.5 109 ARG B C 1
ATOM 3559 O O . ARG B 1 109 ? 11.047 19.672 16.359 1 90.5 109 ARG B O 1
ATOM 3566 N N . GLU B 1 110 ? 12.953 20.516 17.094 1 90.75 110 GLU B N 1
ATOM 3567 C CA . GLU B 1 110 ? 12.594 21.859 16.672 1 90.75 110 GLU B CA 1
ATOM 3568 C C . GLU B 1 110 ? 12.367 21.938 15.172 1 90.75 110 GLU B C 1
ATOM 3570 O O . GLU B 1 110 ? 11.398 22.531 14.711 1 90.75 110 GLU B O 1
ATOM 3575 N N . SER B 1 111 ? 13.266 21.344 14.484 1 90.06 111 SER B N 1
ATOM 3576 C CA . SER B 1 111 ? 13.164 21.344 13.031 1 90.06 111 SER B CA 1
ATOM 3577 C C . SER B 1 111 ? 11.898 20.625 12.562 1 90.06 111 SER B C 1
ATOM 3579 O O . SER B 1 111 ? 11.172 21.125 11.703 1 90.06 111 SER B O 1
ATOM 3581 N N . LEU B 1 112 ? 11.648 19.484 13.172 1 89.44 112 LEU B N 1
ATOM 3582 C CA . LEU B 1 112 ? 10.484 18.688 12.797 1 89.44 112 LEU B CA 1
ATOM 3583 C C . LEU B 1 112 ? 9.195 19.406 13.156 1 89.44 112 LEU B C 1
ATOM 3585 O O . LEU B 1 112 ? 8.211 19.344 12.414 1 89.44 112 LEU B O 1
ATOM 3589 N N . THR B 1 113 ? 9.203 20.047 14.289 1 87.62 113 THR B N 1
ATOM 3590 C CA . THR B 1 113 ? 8.039 20.828 14.68 1 87.62 113 THR B CA 1
ATOM 3591 C C . THR B 1 113 ? 7.73 21.906 13.633 1 87.62 113 THR B C 1
ATOM 3593 O O . THR B 1 113 ? 6.574 22.094 13.25 1 87.62 113 THR B O 1
ATOM 3596 N N . GLN B 1 114 ? 8.758 22.516 13.188 1 86.69 114 GLN B N 1
ATOM 3597 C CA . GLN B 1 114 ? 8.578 23.547 12.172 1 86.69 114 GLN B CA 1
ATOM 3598 C C . GLN B 1 114 ? 8.086 22.938 10.859 1 86.69 114 GLN B C 1
ATOM 3600 O O . GLN B 1 114 ? 7.184 23.469 10.211 1 86.69 114 GLN B O 1
ATOM 3605 N N . LEU B 1 115 ? 8.711 21.906 10.5 1 86 115 LEU B N 1
ATOM 3606 C CA . LEU B 1 115 ? 8.398 21.266 9.227 1 86 115 LEU B CA 1
ATOM 3607 C C . LEU B 1 115 ? 6.988 20.688 9.234 1 86 115 LEU B C 1
ATOM 3609 O O . LEU B 1 115 ? 6.328 20.641 8.188 1 86 115 LEU B O 1
ATOM 3613 N N . LEU B 1 116 ? 6.523 20.25 10.43 1 85.31 116 LEU B N 1
ATOM 3614 C CA . LEU B 1 116 ? 5.234 19.578 10.531 1 85.31 116 LEU B CA 1
ATOM 3615 C C . LEU B 1 116 ? 4.133 20.562 10.898 1 85.31 116 LEU B C 1
ATOM 3617 O O . LEU B 1 116 ? 2.961 20.188 10.984 1 85.31 116 LEU B O 1
ATOM 3621 N N . THR B 1 117 ? 4.59 21.766 11.188 1 81.94 117 THR B N 1
ATOM 3622 C CA . THR B 1 117 ? 3.586 22.797 11.414 1 81.94 117 THR B CA 1
ATOM 3623 C C . THR B 1 117 ? 2.949 23.234 10.102 1 81.94 117 THR B C 1
ATOM 3625 O O . THR B 1 117 ? 3.625 23.797 9.234 1 81.94 117 THR B O 1
ATOM 3628 N N . PRO B 1 118 ? 1.754 22.891 9.984 1 77.69 118 PRO B N 1
ATOM 3629 C CA . PRO B 1 118 ? 1.116 23.219 8.703 1 77.69 118 PRO B CA 1
ATOM 3630 C C . PRO B 1 118 ? 0.871 24.719 8.531 1 77.69 118 PRO B C 1
ATOM 3632 O O . PRO B 1 118 ? 0.831 25.469 9.516 1 77.69 118 PRO B O 1
ATOM 3635 N N . LYS B 1 119 ? 0.875 25.125 7.301 1 78.19 119 LYS B N 1
ATOM 3636 C CA . LYS B 1 119 ? 0.535 26.5 6.969 1 78.19 119 LYS B CA 1
ATOM 3637 C C . LYS B 1 119 ? -0.917 26.812 7.32 1 78.19 119 LYS B C 1
ATOM 3639 O O . LYS B 1 119 ? -1.236 27.922 7.738 1 78.19 119 LYS B O 1
ATOM 3644 N N . ARG B 1 120 ? -1.747 25.828 7.141 1 78.62 120 ARG B N 1
ATOM 3645 C CA . ARG B 1 120 ? -3.166 25.953 7.453 1 78.62 120 ARG B CA 1
ATOM 3646 C C . ARG B 1 120 ? -3.588 24.922 8.5 1 78.62 120 ARG B C 1
ATOM 3648 O O . ARG B 1 120 ? -3.164 23.766 8.445 1 78.62 120 ARG B O 1
ATOM 3655 N N . ARG B 1 121 ? -4.324 25.484 9.477 1 81.88 121 ARG B N 1
ATOM 3656 C CA . ARG B 1 121 ? -4.82 24.594 10.516 1 81.88 121 ARG B CA 1
ATOM 3657 C C . ARG B 1 121 ? -6.184 24.016 10.141 1 81.88 121 ARG B C 1
ATOM 3659 O O . ARG B 1 121 ? -7.043 24.734 9.617 1 81.88 121 ARG B O 1
ATOM 3666 N N . VAL B 1 122 ? -6.293 22.781 10.211 1 90.38 122 VAL B N 1
ATOM 3667 C CA . VAL B 1 122 ? -7.566 22.094 10 1 90.38 122 VAL B CA 1
ATOM 3668 C C . VAL B 1 122 ? -8.164 21.703 11.352 1 90.38 122 VAL B C 1
ATOM 3670 O O . VAL B 1 122 ? -7.559 20.938 12.102 1 90.38 122 VAL B O 1
ATOM 3673 N N . ASP B 1 123 ? -9.234 22.344 11.719 1 94.06 123 ASP B N 1
ATOM 3674 C CA . ASP B 1 123 ? -10.016 22 12.906 1 94.06 123 ASP B CA 1
ATOM 3675 C C . ASP B 1 123 ? -11.414 21.531 12.516 1 94.06 123 ASP B C 1
ATOM 3677 O O . ASP B 1 123 ? -12.344 22.344 12.445 1 94.06 123 ASP B O 1
ATOM 3681 N N . ILE B 1 124 ? -11.578 20.281 12.422 1 97.31 124 ILE B N 1
ATOM 3682 C CA . ILE B 1 124 ? -12.773 19.688 11.828 1 97.31 124 ILE B CA 1
ATOM 3683 C C . ILE B 1 124 ? -13.977 19.953 12.734 1 97.31 124 ILE B C 1
ATOM 3685 O O . ILE B 1 124 ? -15.031 20.391 12.273 1 97.31 124 ILE B O 1
ATOM 3689 N N . LEU B 1 125 ? -13.891 19.75 14.039 1 97.44 125 LEU B N 1
ATOM 3690 C CA . LEU B 1 125 ? -15.016 19.891 14.961 1 97.44 125 LEU B CA 1
ATOM 3691 C C . LEU B 1 125 ? -15.516 21.328 15.008 1 97.44 125 LEU B C 1
ATOM 3693 O O . LEU B 1 125 ? -16.719 21.578 14.992 1 97.44 125 LEU B O 1
ATOM 3697 N N . ARG B 1 126 ? -14.539 22.234 15.031 1 96.69 126 ARG B N 1
ATOM 3698 C CA . ARG B 1 126 ? -14.914 23.641 15 1 96.69 126 ARG B CA 1
ATOM 3699 C C . ARG B 1 126 ? -15.594 24 13.688 1 96.69 126 ARG B C 1
ATOM 3701 O O . ARG B 1 126 ? -16.594 24.719 13.68 1 96.69 126 ARG B O 1
ATOM 3708 N N . ASP B 1 127 ? -15.094 23.5 12.617 1 97.88 127 ASP B N 1
ATOM 3709 C CA . ASP B 1 127 ? -15.617 23.828 11.297 1 97.88 127 ASP B CA 1
ATOM 3710 C C . ASP B 1 127 ? -17.016 23.25 11.102 1 97.88 127 ASP B C 1
ATOM 3712 O O . ASP B 1 127 ? -17.844 23.844 10.406 1 97.88 127 ASP B O 1
ATOM 3716 N N . ILE B 1 128 ? -17.266 22.141 11.688 1 98.56 128 ILE B N 1
ATOM 3717 C CA . ILE B 1 128 ? -18.578 21.531 11.625 1 98.56 128 ILE B CA 1
ATOM 3718 C C . ILE B 1 128 ? -19.609 22.453 12.289 1 98.56 128 ILE B C 1
ATOM 3720 O O . ILE B 1 128 ? -20.703 22.656 11.766 1 98.56 128 ILE B O 1
ATOM 3724 N N . VAL B 1 129 ? -19.266 23.031 13.414 1 97.75 129 VAL B N 1
ATOM 3725 C CA . VAL B 1 129 ? -20.141 23.953 14.117 1 97.75 129 VAL B CA 1
ATOM 3726 C C . VAL B 1 129 ? -20.438 25.156 13.234 1 97.75 129 VAL B C 1
ATOM 3728 O O . VAL B 1 129 ? -21.578 25.625 13.164 1 97.75 129 VAL B O 1
ATOM 3731 N N . GLY B 1 130 ? -19.391 25.594 12.609 1 97.69 130 GLY B N 1
ATOM 3732 C CA . GLY B 1 130 ? -19.578 26.703 11.68 1 97.69 130 GLY B CA 1
ATOM 3733 C C . GLY B 1 130 ? -20.547 26.375 10.562 1 97.69 130 GLY B C 1
ATOM 3734 O O . GLY B 1 130 ? -21.438 27.172 10.25 1 97.69 130 GLY B O 1
ATOM 3735 N N . ALA B 1 131 ? -20.406 25.266 9.945 1 98.31 131 ALA B N 1
ATOM 3736 C CA . ALA B 1 131 ? -21.297 24.844 8.867 1 98.31 131 ALA B CA 1
ATOM 3737 C C . ALA B 1 131 ? -22.734 24.719 9.359 1 98.31 131 ALA B C 1
ATOM 3739 O O . ALA B 1 131 ? -23.672 25.109 8.672 1 98.31 131 ALA B O 1
ATOM 3740 N N . LYS B 1 132 ? -22.906 24.188 10.484 1 96.81 132 LYS B N 1
ATOM 3741 C CA . LYS B 1 132 ? -24.219 24.031 11.094 1 96.81 132 LYS B CA 1
ATOM 3742 C C . LYS B 1 132 ? -24.891 25.391 11.281 1 96.81 132 LYS B C 1
ATOM 3744 O O . LYS B 1 132 ? -26.094 25.531 11.047 1 96.81 132 LYS B O 1
ATOM 3749 N N . GLN B 1 133 ? -24.109 26.359 11.711 1 97.31 133 GLN B N 1
ATOM 3750 C CA . GLN B 1 133 ? -24.625 27.703 11.914 1 97.31 133 GLN B CA 1
ATOM 3751 C C . GLN B 1 133 ? -25.078 28.312 10.594 1 97.31 133 GLN B C 1
ATOM 3753 O O . GLN B 1 133 ? -26 29.141 10.57 1 97.31 133 GLN B O 1
ATOM 3758 N N . GLU B 1 134 ? -24.484 27.859 9.539 1 97.62 134 GLU B N 1
ATOM 3759 C CA . GLU B 1 134 ? -24.859 28.328 8.211 1 97.62 134 GLU B CA 1
ATOM 3760 C C . GLU B 1 134 ? -26.031 27.516 7.652 1 97.62 134 GLU B C 1
ATOM 3762 O O . GLU B 1 134 ? -26.516 27.797 6.555 1 97.62 134 GLU B O 1
ATOM 3767 N N . GLY B 1 135 ? -26.469 26.531 8.336 1 96.56 135 GLY B N 1
ATOM 3768 C CA . GLY B 1 135 ? -27.609 25.734 7.934 1 96.56 135 GLY B CA 1
ATOM 3769 C C . GLY B 1 135 ? -27.266 24.703 6.871 1 96.56 135 GLY B C 1
ATOM 3770 O O . GLY B 1 135 ? -28.125 24.328 6.066 1 96.56 135 GLY B O 1
ATOM 3771 N N . ARG B 1 136 ? -26.062 24.297 6.887 1 98 136 ARG B N 1
ATOM 3772 C CA . ARG B 1 136 ? -25.625 23.312 5.895 1 98 136 ARG B CA 1
ATOM 3773 C C . ARG B 1 136 ? -24.75 22.234 6.531 1 98 136 ARG B C 1
ATOM 3775 O O . ARG B 1 136 ? -24.172 22.453 7.602 1 98 136 ARG B O 1
ATOM 3782 N N . PRO B 1 137 ? -24.625 21.094 5.891 1 98.81 137 PRO B N 1
ATOM 3783 C CA . PRO B 1 137 ? -23.688 20.078 6.395 1 98.81 137 PRO B CA 1
ATOM 3784 C C . PRO B 1 137 ? -22.234 20.422 6.078 1 98.81 137 PRO B C 1
ATOM 3786 O O . PRO B 1 137 ? -21.953 21.156 5.129 1 98.81 137 PRO B O 1
ATOM 3789 N N . TYR B 1 138 ? -21.344 19.969 6.953 1 98.88 138 TYR B N 1
ATOM 3790 C CA . TYR B 1 138 ? -19.922 19.969 6.668 1 98.88 138 TYR B CA 1
ATOM 3791 C C . TYR B 1 138 ? -19.547 18.828 5.738 1 98.88 138 TYR B C 1
ATOM 3793 O O . TYR B 1 138 ? -19.828 17.672 6.031 1 98.88 138 TYR B O 1
ATOM 3801 N N . VAL B 1 139 ? -18.906 19.125 4.57 1 98.94 139 VAL B N 1
ATOM 3802 C CA . VAL B 1 139 ? -18.688 18.125 3.531 1 98.94 139 VAL B CA 1
ATOM 3803 C C . VAL B 1 139 ? -17.203 17.812 3.418 1 98.94 139 VAL B C 1
ATOM 3805 O O . VAL B 1 139 ? -16.391 18.719 3.225 1 98.94 139 VAL B O 1
ATOM 3808 N N . VAL B 1 140 ? -16.844 16.516 3.523 1 98.88 140 VAL B N 1
ATOM 3809 C CA . VAL B 1 140 ? -15.469 16.047 3.393 1 98.88 140 VAL B CA 1
ATOM 3810 C C . VAL B 1 140 ? -15.367 15.062 2.234 1 98.88 140 VAL B C 1
ATOM 3812 O O . VAL B 1 140 ? -16.156 14.117 2.15 1 98.88 140 VAL B O 1
ATOM 3815 N N . VAL B 1 141 ? -14.406 15.258 1.395 1 98.62 141 VAL B N 1
ATOM 3816 C CA . VAL B 1 141 ? -14.125 14.328 0.306 1 98.62 141 VAL B CA 1
ATOM 3817 C C . VAL B 1 141 ? -12.828 13.578 0.584 1 98.62 141 VAL B C 1
ATOM 3819 O O . VAL B 1 141 ? -11.82 14.188 0.942 1 98.62 141 VAL B O 1
ATOM 3822 N N . PHE B 1 142 ? -12.93 12.273 0.428 1 98.44 142 PHE B N 1
ATOM 3823 C CA . PHE B 1 142 ? -11.75 11.422 0.561 1 98.44 142 PHE B CA 1
ATOM 3824 C C . PHE B 1 142 ? -11.234 11 -0.809 1 98.44 142 PHE B C 1
ATOM 3826 O O . PHE B 1 142 ? -11.984 10.469 -1.627 1 98.44 142 PHE B O 1
ATOM 3833 N N . CYS B 1 143 ? -9.953 11.25 -1.053 1 97.19 143 CYS B N 1
ATOM 3834 C CA . CYS B 1 143 ? -9.352 10.805 -2.309 1 97.19 143 CYS B CA 1
ATOM 3835 C C . CYS B 1 143 ? -7.996 10.164 -2.07 1 97.19 143 CYS B C 1
ATOM 3837 O O . CYS B 1 143 ? -7.434 10.273 -0.977 1 97.19 143 CYS B O 1
ATOM 3839 N N . GLY B 1 144 ? -7.484 9.43 -3.035 1 94.75 144 GLY B N 1
ATOM 3840 C CA . GLY B 1 144 ? -6.242 8.68 -2.967 1 94.75 144 GLY B CA 1
ATOM 3841 C C . GLY B 1 144 ? -6.207 7.488 -3.91 1 94.75 144 GLY B C 1
ATOM 3842 O O . GLY B 1 144 ? -7.184 7.223 -4.613 1 94.75 144 GLY B O 1
ATOM 3843 N N . VAL B 1 145 ? -5.117 6.781 -3.834 1 89.62 145 VAL B N 1
ATOM 3844 C CA . VAL B 1 145 ? -4.922 5.684 -4.777 1 89.62 145 VAL B CA 1
ATOM 3845 C C . VAL B 1 145 ? -5.617 4.426 -4.262 1 89.62 145 VAL B C 1
ATOM 3847 O O . VAL B 1 145 ? -6.105 4.402 -3.129 1 89.62 145 VAL B O 1
ATOM 3850 N N . ASN B 1 146 ? -5.68 3.408 -5.082 1 85.75 146 ASN B N 1
ATOM 3851 C CA . ASN B 1 146 ? -6.328 2.154 -4.719 1 85.75 146 ASN B CA 1
ATOM 3852 C C . ASN B 1 146 ? -5.598 1.46 -3.57 1 85.75 146 ASN B C 1
ATOM 3854 O O . ASN B 1 146 ? -4.367 1.453 -3.525 1 85.75 146 ASN B O 1
ATOM 3858 N N . GLY B 1 147 ? -6.379 0.986 -2.588 1 85.94 147 GLY B N 1
ATOM 3859 C CA . GLY B 1 147 ? -5.852 0.075 -1.586 1 85.94 147 GLY B CA 1
ATOM 3860 C C . GLY B 1 147 ? -5.18 0.788 -0.427 1 85.94 147 GLY B C 1
ATOM 3861 O O . GLY B 1 147 ? -4.656 0.144 0.484 1 85.94 147 GLY B O 1
ATOM 3862 N N . VAL B 1 148 ? -5.242 2.084 -0.345 1 90.31 148 VAL B N 1
ATOM 3863 C CA . VAL B 1 148 ? -4.5 2.814 0.676 1 90.31 148 VAL B CA 1
ATOM 3864 C C . VAL B 1 148 ? -5.32 2.879 1.964 1 90.31 148 VAL B C 1
ATOM 3866 O O . VAL B 1 148 ? -4.82 3.314 3.004 1 90.31 148 VAL B O 1
ATOM 3869 N N . GLY B 1 149 ? -6.621 2.496 1.898 1 92.06 149 GLY B N 1
ATOM 3870 C CA . GLY B 1 149 ? -7.43 2.455 3.107 1 92.06 149 GLY B CA 1
ATOM 3871 C C . GLY B 1 149 ? -8.445 3.582 3.186 1 92.06 149 GLY B C 1
ATOM 3872 O O . GLY B 1 149 ? -8.836 3.99 4.277 1 92.06 149 GLY B O 1
ATOM 3873 N N . LYS B 1 150 ? -8.891 4.109 2.09 1 95.5 150 LYS B N 1
ATOM 3874 C CA . LYS B 1 150 ? -9.828 5.227 2.061 1 95.5 150 LYS B CA 1
ATOM 3875 C C . LYS B 1 150 ? -11.109 4.891 2.82 1 95.5 150 LYS B C 1
ATOM 3877 O O . LYS B 1 150 ? -11.445 5.551 3.805 1 95.5 150 LYS B O 1
ATOM 3882 N N . SER B 1 151 ? -11.773 3.816 2.465 1 96.06 151 SER B N 1
ATOM 3883 C CA . SER B 1 151 ? -13.062 3.477 3.066 1 96.06 151 SER B CA 1
ATOM 3884 C C . SER B 1 151 ? -12.898 3.092 4.531 1 96.06 151 SER B C 1
ATOM 3886 O O . SER B 1 151 ? -13.742 3.438 5.367 1 96.06 151 SER B O 1
ATOM 3888 N N . THR B 1 152 ? -11.844 2.395 4.836 1 94.19 152 THR B N 1
ATOM 3889 C CA . THR B 1 152 ? -11.586 1.973 6.211 1 94.19 152 THR B CA 1
ATOM 3890 C C . THR B 1 152 ? -11.352 3.182 7.113 1 94.19 152 THR B C 1
ATOM 3892 O O . THR B 1 152 ? -11.922 3.262 8.203 1 94.19 152 THR B O 1
ATOM 3895 N N . ASN B 1 153 ? -10.578 4.09 6.668 1 97.06 153 ASN B N 1
ATOM 3896 C CA . ASN B 1 153 ? -10.281 5.242 7.512 1 97.06 153 ASN B CA 1
ATOM 3897 C C . ASN B 1 153 ? -11.43 6.25 7.5 1 97.06 153 ASN B C 1
ATOM 3899 O O . ASN B 1 153 ? -11.641 6.961 8.484 1 97.06 153 ASN B O 1
ATOM 3903 N N . LEU B 1 154 ? -12.148 6.297 6.383 1 98.5 154 LEU B N 1
ATOM 3904 C CA . LEU B 1 154 ? -13.398 7.047 6.414 1 98.5 154 LEU B CA 1
ATOM 3905 C C . LEU B 1 154 ? -14.312 6.531 7.52 1 98.5 154 LEU B C 1
ATOM 3907 O O . LEU B 1 154 ? -14.914 7.32 8.258 1 98.5 154 LEU B O 1
ATOM 3911 N N . ALA B 1 155 ? -14.445 5.254 7.711 1 98.25 155 ALA B N 1
ATOM 3912 C CA . ALA B 1 155 ? -15.258 4.656 8.766 1 98.25 155 ALA B CA 1
ATOM 3913 C C . ALA B 1 155 ? -14.727 5.016 10.148 1 98.25 155 ALA B C 1
ATOM 3915 O O . ALA B 1 155 ? -15.5 5.293 11.07 1 98.25 155 ALA B O 1
ATOM 3916 N N . LYS B 1 156 ? -13.406 4.988 10.305 1 98.25 156 LYS B N 1
ATOM 3917 C CA . LYS B 1 156 ? -12.805 5.383 11.57 1 98.25 156 LYS B CA 1
ATOM 3918 C C . LYS B 1 156 ? -13.141 6.836 11.906 1 98.25 156 LYS B C 1
ATOM 3920 O O . LYS B 1 156 ? -13.453 7.156 13.055 1 98.25 156 LYS B O 1
ATOM 3925 N N . ILE B 1 157 ? -13.039 7.648 10.922 1 98.69 157 ILE B N 1
ATOM 3926 C CA . ILE B 1 157 ? -13.328 9.062 11.125 1 98.69 157 ILE B CA 1
ATOM 3927 C C . ILE B 1 157 ? -14.812 9.25 11.422 1 98.69 157 ILE B C 1
ATOM 3929 O O . ILE B 1 157 ? -15.195 10.086 12.242 1 98.69 157 ILE B O 1
ATOM 3933 N N . THR B 1 158 ? -15.688 8.477 10.773 1 98.88 158 THR B N 1
ATOM 3934 C CA . THR B 1 158 ? -17.109 8.484 11.094 1 98.88 158 THR B CA 1
ATOM 3935 C C . THR B 1 158 ? -17.328 8.148 12.57 1 98.88 158 THR B C 1
ATOM 3937 O O . THR B 1 158 ? -18.078 8.844 13.266 1 98.88 158 THR B O 1
ATOM 3940 N N . PHE B 1 159 ? -16.672 7.121 13.086 1 98.75 159 PHE B N 1
ATOM 3941 C CA . PHE B 1 159 ? -16.75 6.734 14.484 1 98.75 159 PHE B CA 1
ATOM 3942 C C . PHE B 1 159 ? -16.328 7.887 15.391 1 98.75 159 PHE B C 1
ATOM 3944 O O . PHE B 1 159 ? -17 8.195 16.375 1 98.75 159 PHE B O 1
ATOM 3951 N N . TRP B 1 160 ? -15.203 8.5 15.039 1 98.62 160 TRP B N 1
ATOM 3952 C CA . TRP B 1 160 ? -14.688 9.641 15.789 1 98.62 160 TRP B CA 1
ATOM 3953 C C . TRP B 1 160 ? -15.695 10.773 15.836 1 98.62 160 TRP B C 1
ATOM 3955 O O . TRP B 1 160 ? -15.906 11.391 16.875 1 98.62 160 TRP B O 1
ATOM 3965 N N . LEU B 1 161 ? -16.312 11.031 14.734 1 98.75 161 LEU B N 1
ATOM 3966 C CA . LEU B 1 161 ? -17.328 12.07 14.664 1 98.75 161 LEU B CA 1
ATOM 3967 C C . LEU B 1 161 ? -18.531 11.703 15.531 1 98.75 161 LEU B C 1
ATOM 3969 O O . LEU B 1 161 ? -19.094 12.555 16.234 1 98.75 161 LEU B O 1
ATOM 3973 N N . ASN B 1 162 ? -18.969 10.43 15.445 1 98.69 162 ASN B N 1
ATOM 3974 C CA . ASN B 1 162 ? -20.062 9.961 16.281 1 98.69 162 ASN B CA 1
ATOM 3975 C C . ASN B 1 162 ? -19.734 10.102 17.766 1 98.69 162 ASN B C 1
ATOM 3977 O O . ASN B 1 162 ? -20.594 10.516 18.562 1 98.69 162 ASN B O 1
ATOM 3981 N N . GLU B 1 163 ? -18.531 9.766 18.094 1 98.19 163 GLU B N 1
ATOM 3982 C CA . GLU B 1 163 ? -18.094 9.898 19.484 1 98.19 163 GLU B CA 1
ATOM 3983 C C . GLU B 1 163 ? -18.141 11.359 19.938 1 98.19 163 GLU B C 1
ATOM 3985 O O . GLU B 1 163 ? -18.25 11.633 21.141 1 98.19 163 GLU B O 1
ATOM 3990 N N . ASN B 1 164 ? -18.094 12.234 19.031 1 97.88 164 ASN B N 1
ATOM 3991 C CA . ASN B 1 164 ? -18.156 13.656 19.344 1 97.88 164 ASN B CA 1
ATOM 3992 C C . ASN B 1 164 ? -19.562 14.219 19.141 1 97.88 164 ASN B C 1
ATOM 3994 O O . ASN B 1 164 ? -19.734 15.438 19.078 1 97.88 164 ASN B O 1
ATOM 3998 N N . GLY B 1 165 ? -20.516 13.383 18.828 1 97.69 165 GLY B N 1
ATOM 3999 C CA . GLY B 1 165 ? -21.906 13.766 18.875 1 97.69 165 GLY B CA 1
ATOM 4000 C C . GLY B 1 165 ? -22.469 14.227 17.547 1 97.69 165 GLY B C 1
ATOM 4001 O O . GLY B 1 165 ? -23.5 14.875 17.484 1 97.69 165 GLY B O 1
ATOM 4002 N N . HIS B 1 166 ? -21.797 13.883 16.484 1 98.62 166 HIS B N 1
ATOM 4003 C CA . HIS B 1 166 ? -22.266 14.352 15.18 1 98.62 166 HIS B CA 1
ATOM 4004 C C . HIS B 1 166 ? -22.906 13.219 14.383 1 98.62 166 HIS B C 1
ATOM 4006 O O . HIS B 1 166 ? -22.406 12.086 14.406 1 98.62 166 HIS B O 1
ATOM 4012 N N . ARG B 1 167 ? -23.969 13.562 13.742 1 98.69 167 ARG B N 1
ATOM 4013 C CA . ARG B 1 167 ? -24.578 12.648 12.789 1 98.69 167 ARG B CA 1
ATOM 4014 C C . ARG B 1 167 ? -23.906 12.734 11.422 1 98.69 167 ARG B C 1
ATOM 4016 O O . ARG B 1 167 ? -23.547 13.828 10.977 1 98.69 167 ARG B O 1
ATOM 4023 N N . VAL B 1 168 ? -23.766 11.555 10.773 1 98.94 168 VAL B N 1
ATOM 4024 C CA . VAL B 1 168 ? -22.953 11.5 9.555 1 98.94 168 VAL B CA 1
ATOM 4025 C C . VAL B 1 168 ? -23.734 10.812 8.445 1 98.94 168 VAL B C 1
ATOM 4027 O O . VAL B 1 168 ? -24.406 9.805 8.68 1 98.94 168 VAL B O 1
ATOM 4030 N N . LEU B 1 169 ? -23.703 11.406 7.289 1 98.94 169 LEU B N 1
ATOM 4031 C CA . LEU B 1 169 ? -24.125 10.734 6.066 1 98.94 169 LEU B CA 1
ATOM 4032 C C . LEU B 1 169 ? -22.922 10.375 5.203 1 98.94 169 LEU B C 1
ATOM 4034 O O . LEU B 1 169 ? -22.109 11.242 4.859 1 98.94 169 LEU B O 1
ATOM 4038 N N . ILE B 1 170 ? -22.797 9.062 4.875 1 98.88 170 ILE B N 1
ATOM 4039 C CA . ILE B 1 170 ? -21.719 8.586 4 1 98.88 170 ILE B CA 1
ATOM 4040 C C . ILE B 1 170 ? -22.234 8.484 2.568 1 98.88 170 ILE B C 1
ATOM 4042 O O . ILE B 1 170 ? -23.281 7.871 2.32 1 98.88 170 ILE B O 1
ATOM 4046 N N . ALA B 1 171 ? -21.578 9.156 1.674 1 98.62 171 ALA B N 1
ATOM 4047 C CA . ALA B 1 171 ? -21.875 9.031 0.248 1 98.62 171 ALA B CA 1
ATOM 4048 C C . ALA B 1 171 ? -20.938 8.023 -0.419 1 98.62 171 ALA B C 1
ATOM 4050 O O . ALA B 1 171 ? -19.734 8.234 -0.474 1 98.62 171 ALA B O 1
ATOM 4051 N N . ALA B 1 172 ? -21.469 6.949 -0.95 1 97.5 172 ALA B N 1
ATOM 4052 C CA . ALA B 1 172 ? -20.703 5.875 -1.565 1 97.5 172 ALA B CA 1
ATOM 4053 C C . ALA B 1 172 ? -20.312 6.23 -3.002 1 97.5 172 ALA B C 1
ATOM 4055 O O . ALA B 1 172 ? -20.906 5.711 -3.951 1 97.5 172 ALA B O 1
ATOM 4056 N N . GLY B 1 173 ? -19.281 7.016 -3.121 1 95.69 173 GLY B N 1
ATOM 4057 C CA . GLY B 1 173 ? -18.922 7.535 -4.43 1 95.69 173 GLY B CA 1
ATOM 4058 C C . GLY B 1 173 ? -17.953 6.637 -5.18 1 95.69 173 GLY B C 1
ATOM 4059 O O . GLY B 1 173 ? -17.562 6.938 -6.309 1 95.69 173 GLY B O 1
ATOM 4060 N N . ASP B 1 174 ? -17.453 5.574 -4.547 1 93.19 174 ASP B N 1
ATOM 4061 C CA . ASP B 1 174 ? -16.766 4.535 -5.297 1 93.19 174 ASP B CA 1
ATOM 4062 C C . ASP B 1 174 ? -17.75 3.594 -5.984 1 93.19 174 ASP B C 1
ATOM 4064 O O . ASP B 1 174 ? -18.125 2.568 -5.418 1 93.19 174 ASP B O 1
ATOM 4068 N N . THR B 1 175 ? -18 3.879 -7.199 1 88.88 175 THR B N 1
ATOM 4069 C CA . THR B 1 175 ? -19.078 3.18 -7.891 1 88.88 175 THR B CA 1
ATOM 4070 C C . THR B 1 175 ? -18.516 2.17 -8.891 1 88.88 175 THR B C 1
ATOM 4072 O O . THR B 1 175 ? -19.25 1.646 -9.727 1 88.88 175 THR B O 1
ATOM 4075 N N . PHE B 1 176 ? -17.219 1.906 -8.766 1 82.12 176 PHE B N 1
ATOM 4076 C CA . PHE B 1 176 ? -16.625 1.019 -9.758 1 82.12 176 PHE B CA 1
ATOM 4077 C C . PHE B 1 176 ? -16.047 -0.229 -9.094 1 82.12 176 PHE B C 1
ATOM 4079 O O . PHE B 1 176 ? -16.062 -1.312 -9.68 1 82.12 176 PHE B O 1
ATOM 4086 N N . ARG B 1 177 ? -15.594 -0.069 -7.969 1 84 177 ARG B N 1
ATOM 4087 C CA . ARG B 1 177 ? -14.945 -1.193 -7.297 1 84 177 ARG B CA 1
ATOM 4088 C C . ARG B 1 177 ? -15.984 -2.178 -6.758 1 84 177 ARG B C 1
ATOM 4090 O O . ARG B 1 177 ? -16.891 -1.79 -6.016 1 84 177 ARG B O 1
ATOM 4097 N N . ALA B 1 178 ? -15.727 -3.381 -7.086 1 84.69 178 ALA B N 1
ATOM 4098 C CA . ALA B 1 178 ? -16.578 -4.449 -6.566 1 84.69 178 ALA B CA 1
ATOM 4099 C C . ALA B 1 178 ? -16.531 -4.488 -5.043 1 84.69 178 ALA B C 1
ATOM 4101 O O . ALA B 1 178 ? -15.461 -4.434 -4.438 1 84.69 178 ALA B O 1
ATOM 4102 N N . GLY B 1 179 ? -17.75 -4.5 -4.422 1 88.31 179 GLY B N 1
ATOM 4103 C CA . GLY B 1 179 ? -17.859 -4.656 -2.98 1 88.31 179 GLY B CA 1
ATOM 4104 C C . GLY B 1 179 ? -17.688 -3.354 -2.225 1 88.31 179 GLY B C 1
ATOM 4105 O O . GLY B 1 179 ? -17.844 -3.312 -1.004 1 88.31 179 GLY B O 1
ATOM 4106 N N . ALA B 1 180 ? -17.359 -2.293 -2.959 1 91.56 180 ALA B N 1
ATOM 4107 C CA . ALA B 1 180 ? -17.078 -1.027 -2.291 1 91.56 180 ALA B CA 1
ATOM 4108 C C . ALA B 1 180 ? -18.297 -0.516 -1.529 1 91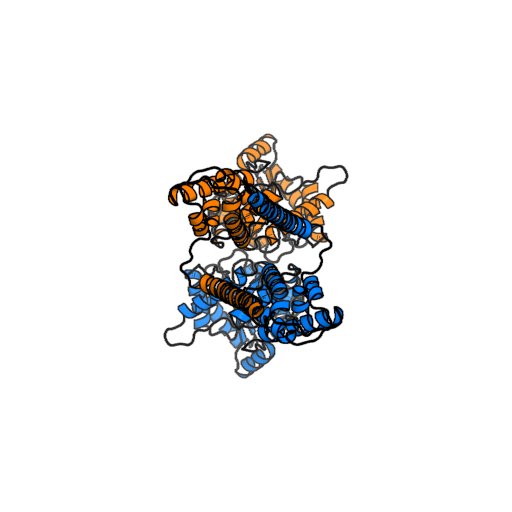.56 180 ALA B C 1
ATOM 4110 O O . ALA B 1 180 ? -18.188 -0.124 -0.365 1 91.56 180 ALA B O 1
ATOM 4111 N N . VAL B 1 181 ? -19.469 -0.567 -2.154 1 93.75 181 VAL B N 1
ATOM 4112 C CA . VAL B 1 181 ? -20.703 -0.084 -1.531 1 93.75 181 VAL B CA 1
ATOM 4113 C C . VAL B 1 181 ? -21.062 -0.983 -0.354 1 93.75 181 VAL B C 1
ATOM 4115 O O . VAL B 1 181 ? -21.438 -0.495 0.716 1 93.75 181 VAL B O 1
ATOM 4118 N N . GLU B 1 182 ? -20.906 -2.24 -0.524 1 92.75 182 GLU B N 1
ATOM 4119 C CA . GLU B 1 182 ? -21.234 -3.199 0.529 1 92.75 182 GLU B CA 1
ATOM 4120 C C . GLU B 1 182 ? -20.297 -3.031 1.729 1 92.75 182 GLU B C 1
ATOM 4122 O O . GLU B 1 182 ? -20.719 -3.219 2.873 1 92.75 182 GLU B O 1
ATOM 4127 N N . GLN B 1 183 ? -19.094 -2.75 1.437 1 93.81 183 GLN B N 1
ATOM 4128 C CA . GLN B 1 183 ? -18.172 -2.479 2.529 1 93.81 183 GLN B CA 1
ATOM 4129 C C . GLN B 1 183 ? -18.656 -1.321 3.393 1 93.81 183 GLN B C 1
ATOM 4131 O O . GLN B 1 183 ? -18.688 -1.428 4.621 1 93.81 183 GLN B O 1
ATOM 4136 N N . LEU B 1 184 ? -19.062 -0.269 2.752 1 97 184 LEU B N 1
ATOM 4137 C CA . LEU B 1 184 ? -19.562 0.888 3.482 1 97 184 LEU B CA 1
ATOM 4138 C C . LEU B 1 184 ? -20.859 0.549 4.203 1 97 184 LEU B C 1
ATOM 4140 O O . LEU B 1 184 ? -21.109 1.028 5.316 1 97 184 LEU B O 1
ATOM 4144 N N . ARG B 1 185 ? -21.719 -0.231 3.59 1 95.62 185 ARG B N 1
ATOM 4145 C CA . ARG B 1 185 ? -22.953 -0.668 4.227 1 95.62 185 ARG B CA 1
ATOM 4146 C C . ARG B 1 185 ? -22.656 -1.424 5.52 1 95.62 185 ARG B C 1
ATOM 4148 O O . ARG B 1 185 ? -23.344 -1.215 6.531 1 95.62 185 ARG B O 1
ATOM 4155 N N . THR B 1 186 ? -21.719 -2.262 5.465 1 93.88 186 THR B N 1
ATOM 4156 C CA . THR B 1 186 ? -21.328 -3.02 6.648 1 93.88 186 THR B CA 1
ATOM 4157 C C . THR B 1 186 ? -20.812 -2.09 7.742 1 93.88 186 THR B C 1
ATOM 4159 O O . THR B 1 186 ? -21.172 -2.23 8.906 1 93.88 186 THR B O 1
ATOM 4162 N N . HIS B 1 187 ? -19.953 -1.163 7.398 1 96.5 187 HIS B N 1
ATOM 4163 C CA . HIS B 1 187 ? -19.469 -0.19 8.367 1 96.5 187 HIS B CA 1
ATOM 4164 C C . HIS B 1 187 ? -20.625 0.6 8.984 1 96.5 187 HIS B C 1
ATOM 4166 O O . HIS B 1 187 ? -20.656 0.82 10.195 1 96.5 187 HIS B O 1
ATOM 4172 N N . THR B 1 188 ? -21.531 1.021 8.125 1 98.19 188 THR B N 1
ATOM 4173 C CA . THR B 1 188 ? -22.672 1.787 8.594 1 98.19 188 THR B CA 1
ATOM 4174 C C . THR B 1 188 ? -23.469 0.994 9.633 1 98.19 188 THR B C 1
ATOM 4176 O O . THR B 1 188 ? -23.828 1.527 10.68 1 98.19 188 THR B O 1
ATOM 4179 N N . LYS B 1 189 ? -23.688 -0.247 9.336 1 96.69 189 LYS B N 1
ATOM 4180 C CA . LYS B 1 189 ? -24.406 -1.118 10.258 1 96.69 189 LYS B CA 1
ATOM 4181 C C . LYS B 1 189 ? -23.672 -1.234 11.594 1 96.69 189 LYS B C 1
ATOM 4183 O O . LYS B 1 189 ? -24.281 -1.093 12.656 1 96.69 189 LYS B O 1
ATOM 4188 N N . HIS B 1 190 ? -22.438 -1.443 11.555 1 95.56 190 HIS B N 1
ATOM 4189 C CA . HIS B 1 190 ? -21.641 -1.61 12.766 1 95.56 190 HIS B CA 1
ATOM 4190 C C . HIS B 1 190 ? -21.578 -0.316 13.57 1 95.56 190 HIS B C 1
ATOM 4192 O O . HIS B 1 190 ? -21.688 -0.34 14.805 1 95.56 190 HIS B O 1
ATOM 4198 N N . LEU B 1 191 ? -21.375 0.732 12.898 1 97.88 191 LEU B N 1
ATOM 4199 C CA . LEU B 1 191 ? -21.297 2.027 13.562 1 97.88 191 LEU B CA 1
ATOM 4200 C C . LEU B 1 191 ? -22.625 2.381 14.234 1 97.88 191 LEU B C 1
ATOM 4202 O O . LEU B 1 191 ? -22.641 2.908 15.344 1 97.88 191 LEU B O 1
ATOM 4206 N N . ASN B 1 192 ? -23.75 2.086 13.578 1 98.25 192 ASN B N 1
ATOM 4207 C CA . ASN B 1 192 ? -25.062 2.348 14.156 1 98.25 192 ASN B CA 1
ATOM 4208 C C . ASN B 1 192 ? -25.344 1.428 15.344 1 98.25 192 ASN B C 1
ATOM 4210 O O . ASN B 1 192 ? -26.156 1.752 16.203 1 98.25 192 ASN B O 1
ATOM 4214 N N . ALA B 1 193 ? -24.703 0.256 15.336 1 96.75 193 ALA B N 1
ATOM 4215 C CA . ALA B 1 193 ? -24.812 -0.607 16.5 1 96.75 193 ALA B CA 1
ATOM 4216 C C . ALA B 1 193 ? -24.125 0.027 17.719 1 96.75 193 ALA B C 1
ATOM 4218 O O . ALA B 1 193 ? -24.578 -0.158 18.859 1 96.75 193 ALA B O 1
ATOM 4219 N N . LEU B 1 194 ? -23.125 0.758 17.531 1 96.31 194 LEU B N 1
ATOM 4220 C CA . LEU B 1 194 ? -22.375 1.431 18.594 1 96.31 194 LEU B CA 1
ATOM 4221 C C . LEU B 1 194 ? -23.047 2.754 18.969 1 96.31 194 LEU B C 1
ATOM 4223 O O . LEU B 1 194 ? -23.094 3.113 20.141 1 96.31 194 LEU B O 1
ATOM 4227 N N . HIS B 1 195 ? -23.516 3.496 17.984 1 97.38 195 HIS B N 1
ATOM 4228 C CA . HIS B 1 195 ? -24.219 4.766 18.141 1 97.38 195 HIS B CA 1
ATOM 4229 C C . HIS B 1 195 ? -25.516 4.781 17.328 1 97.38 195 HIS B C 1
ATOM 4231 O O . HIS B 1 195 ? -25.516 5.18 16.156 1 97.38 195 HIS B O 1
ATOM 4237 N N . PRO B 1 196 ? -26.594 4.488 17.875 1 96.94 196 PRO B N 1
ATOM 4238 C CA . PRO B 1 196 ? -27.859 4.312 17.141 1 96.94 196 PRO B CA 1
ATOM 4239 C C . PRO B 1 196 ? -28.25 5.559 16.359 1 96.94 196 PRO B C 1
ATOM 4241 O O . PRO B 1 196 ? -28.203 6.672 16.875 1 96.94 196 PRO B O 1
ATOM 4244 N N . ASN B 1 197 ? -28.578 5.359 15.07 1 95.62 197 ASN B N 1
ATOM 4245 C CA . ASN B 1 197 ? -29.125 6.355 14.156 1 95.62 197 ASN B CA 1
ATOM 4246 C C . ASN B 1 197 ? -28.141 7.5 13.922 1 95.62 197 ASN B C 1
ATOM 4248 O O . ASN B 1 197 ? -28.547 8.641 13.719 1 95.62 197 ASN B O 1
ATOM 4252 N N . SER B 1 198 ? -26.891 7.191 14.023 1 98.19 198 SER B N 1
ATOM 4253 C CA . SER B 1 198 ? -25.891 8.25 13.93 1 98.19 198 SER B CA 1
ATOM 4254 C C . SER B 1 198 ? -25.266 8.289 12.539 1 98.19 198 SER B C 1
ATOM 4256 O O . SER B 1 198 ? -24.609 9.266 12.18 1 98.19 198 SER B O 1
ATOM 4258 N N . VAL B 1 199 ? -25.438 7.207 11.805 1 98.75 199 VAL B N 1
ATOM 4259 C CA . VAL B 1 199 ? -24.797 7.117 10.492 1 98.75 199 VAL B CA 1
ATOM 4260 C C . VAL B 1 199 ? -25.812 6.652 9.453 1 98.75 199 VAL B C 1
ATOM 4262 O O . VAL B 1 199 ? -26.594 5.727 9.703 1 98.75 199 VAL B O 1
ATOM 4265 N N . GLN B 1 200 ? -25.875 7.301 8.352 1 98.69 200 GLN B N 1
ATOM 4266 C CA . GLN B 1 200 ? -26.656 6.895 7.188 1 98.69 200 GLN B CA 1
ATOM 4267 C C . GLN B 1 200 ? -25.766 6.715 5.961 1 98.69 200 GLN B C 1
ATOM 4269 O O . GLN B 1 200 ? -24.703 7.32 5.867 1 98.69 200 GLN B O 1
ATOM 4274 N N . LEU B 1 201 ? -26.188 5.816 5.086 1 98.44 201 LEU B N 1
ATOM 4275 C CA . LEU B 1 201 ? -25.5 5.562 3.83 1 98.44 201 LEU B CA 1
ATOM 4276 C C . LEU B 1 201 ? -26.344 5.973 2.637 1 98.44 201 LEU B C 1
ATOM 4278 O O . LEU B 1 201 ? -27.531 5.645 2.576 1 98.44 201 LEU B O 1
ATOM 4282 N N . PHE B 1 202 ? -25.828 6.812 1.778 1 98.31 202 PHE B N 1
ATOM 4283 C CA . PHE B 1 202 ? -26.453 7.109 0.493 1 98.31 202 PHE B CA 1
ATOM 4284 C C . PHE B 1 202 ? -25.688 6.434 -0.644 1 98.31 202 PHE B C 1
ATOM 4286 O O . PHE B 1 202 ? -24.484 6.621 -0.793 1 98.31 202 PHE B O 1
ATOM 4293 N N . GLU B 1 203 ? -26.281 5.633 -1.403 1 96 203 GLU B N 1
ATOM 4294 C CA . GLU B 1 203 ? -25.719 4.91 -2.539 1 96 203 GLU B CA 1
ATOM 4295 C C . GLU B 1 203 ? -26.703 4.875 -3.711 1 96 203 GLU B C 1
ATOM 4297 O O . GLU B 1 203 ? -27.922 4.91 -3.512 1 96 203 GLU B O 1
ATOM 4302 N N . GLN B 1 204 ? -26.219 4.906 -4.938 1 91.25 204 GLN B N 1
ATOM 4303 C CA . GLN B 1 204 ? -27.062 4.855 -6.133 1 91.25 204 GLN B CA 1
ATOM 4304 C C . GLN B 1 204 ? -26.656 3.686 -7.031 1 91.25 204 GLN B C 1
ATOM 4306 O O . GLN B 1 204 ? -27.109 3.604 -8.18 1 91.25 204 GLN B O 1
ATOM 4311 N N . GLY B 1 205 ? -25.859 2.842 -6.562 1 81.06 205 GLY B N 1
ATOM 4312 C CA . GLY B 1 205 ? -25.453 1.696 -7.359 1 81.06 205 GLY B CA 1
ATOM 4313 C C . GLY B 1 205 ? -24.156 1.922 -8.109 1 81.06 205 GLY B C 1
ATOM 4314 O O . GLY B 1 205 ? -23.547 2.994 -8.016 1 81.06 205 GLY B O 1
ATOM 4315 N N . TYR B 1 206 ? -23.75 0.948 -8.906 1 79.81 206 TYR B N 1
ATOM 4316 C CA . TYR B 1 206 ? -22.469 0.97 -9.602 1 79.81 206 TYR B CA 1
ATOM 4317 C C . TYR B 1 206 ? -22.594 1.636 -10.961 1 79.81 206 TYR B C 1
ATOM 4319 O O . TYR B 1 206 ? -23.672 1.615 -11.57 1 79.81 206 TYR B O 1
ATOM 4327 N N . GLY B 1 207 ? -21.484 2.33 -11.406 1 80.94 207 GLY B N 1
ATOM 4328 C CA . GLY B 1 207 ? -21.406 2.941 -12.727 1 80.94 207 GLY B CA 1
ATOM 4329 C C . GLY B 1 207 ? -21.969 4.352 -12.766 1 80.94 207 GLY B C 1
ATOM 4330 O O . GLY B 1 207 ? -21.922 5.016 -13.805 1 80.94 207 GLY B O 1
ATOM 4331 N N . LYS B 1 208 ? -22.438 4.859 -11.68 1 83.75 208 LYS B N 1
ATOM 4332 C CA . LYS B 1 208 ? -23.031 6.191 -11.625 1 83.75 208 LYS B CA 1
ATOM 4333 C C . LYS B 1 208 ? -21.953 7.262 -11.43 1 83.75 208 LYS B C 1
ATOM 4335 O O . LYS B 1 208 ? -20.859 6.973 -10.938 1 83.75 208 LYS B O 1
ATOM 4340 N N . ASP B 1 209 ? -22.359 8.414 -11.844 1 90.94 209 ASP B N 1
ATOM 4341 C CA . ASP B 1 209 ? -21.5 9.586 -11.711 1 90.94 209 ASP B CA 1
ATOM 4342 C C . ASP B 1 209 ? -21.328 9.977 -10.242 1 90.94 209 ASP B C 1
ATOM 4344 O O . ASP B 1 209 ? -22.312 10.336 -9.578 1 90.94 209 ASP B O 1
ATOM 4348 N N . SER B 1 210 ? -20.109 10.008 -9.82 1 94.44 210 SER B N 1
ATOM 4349 C CA . SER B 1 210 ? -19.844 10.227 -8.406 1 94.44 210 SER B CA 1
ATOM 4350 C C . SER B 1 210 ? -20.141 11.672 -8.008 1 94.44 210 SER B C 1
ATOM 4352 O O . SER B 1 210 ? -20.516 11.945 -6.863 1 94.44 210 SER B O 1
ATOM 4354 N N . ALA B 1 211 ? -19.969 12.633 -8.945 1 96.25 211 ALA B N 1
ATOM 4355 C CA . ALA B 1 211 ? -20.25 14.031 -8.641 1 96.25 211 ALA B CA 1
ATOM 4356 C C . ALA B 1 211 ? -21.719 14.25 -8.336 1 96.25 211 ALA B C 1
ATOM 4358 O O . ALA B 1 211 ? -22.078 14.922 -7.367 1 96.25 211 ALA B O 1
ATOM 4359 N N . SER B 1 212 ? -22.531 13.703 -9.156 1 97.06 212 SER B N 1
ATOM 4360 C CA . SER B 1 212 ? -23.969 13.82 -8.961 1 97.06 212 SER B CA 1
ATOM 4361 C C . SER B 1 212 ? -24.422 13.086 -7.699 1 97.06 212 SER B C 1
ATOM 4363 O O . SER B 1 212 ? -25.328 13.539 -7 1 97.06 212 SER B O 1
ATOM 4365 N N . LEU B 1 213 ? -23.844 11.984 -7.492 1 97.19 213 LEU B N 1
ATOM 4366 C CA . LEU B 1 213 ? -24.141 11.227 -6.277 1 97.19 213 LEU B CA 1
ATOM 4367 C C . LEU B 1 213 ? -23.812 12.047 -5.035 1 97.19 213 LEU B C 1
ATOM 4369 O O . LEU B 1 213 ? -24.625 12.109 -4.098 1 97.19 213 LEU B O 1
ATOM 4373 N N . ALA B 1 214 ? -22.656 12.664 -5.008 1 98.19 214 ALA B N 1
ATOM 4374 C CA . ALA B 1 214 ? -22.25 13.508 -3.883 1 98.19 214 ALA B CA 1
ATOM 4375 C C . ALA B 1 214 ? -23.219 14.68 -3.703 1 98.19 214 ALA B C 1
ATOM 4377 O O . ALA B 1 214 ? -23.609 15 -2.578 1 98.19 214 ALA B O 1
ATOM 4378 N N . ALA B 1 215 ? -23.609 15.25 -4.797 1 98.38 215 ALA B N 1
ATOM 4379 C CA . ALA B 1 215 ? -24.547 16.359 -4.742 1 98.38 215 ALA B CA 1
ATOM 4380 C C . ALA B 1 215 ? -25.875 15.922 -4.109 1 98.38 215 ALA B C 1
ATOM 4382 O O . ALA B 1 215 ? -26.422 16.625 -3.268 1 98.38 215 ALA B O 1
ATOM 4383 N N . ALA B 1 216 ? -26.328 14.836 -4.566 1 98.12 216 ALA B N 1
ATOM 4384 C CA . ALA B 1 216 ? -27.578 14.305 -4.023 1 98.12 216 ALA B CA 1
ATOM 4385 C C . ALA B 1 216 ? -27.453 14.023 -2.529 1 98.12 216 ALA B C 1
ATOM 4387 O O . ALA B 1 216 ? -28.359 14.32 -1.756 1 98.12 216 ALA B O 1
ATOM 4388 N N . ALA B 1 217 ? -26.344 13.477 -2.135 1 98.62 217 ALA B N 1
ATOM 4389 C CA . ALA B 1 217 ? -26.094 13.172 -0.729 1 98.62 217 ALA B CA 1
ATOM 4390 C C . ALA B 1 217 ? -26.094 14.438 0.116 1 98.62 217 ALA B C 1
ATOM 4392 O O . ALA B 1 217 ? -26.656 14.469 1.213 1 98.62 217 ALA B O 1
ATOM 4393 N N . ILE B 1 218 ? -25.469 15.453 -0.37 1 98.75 218 ILE B N 1
ATOM 4394 C CA . ILE B 1 218 ? -25.406 16.734 0.331 1 98.75 218 ILE B CA 1
ATOM 4395 C C . ILE B 1 218 ? -26.812 17.312 0.479 1 98.75 218 ILE B C 1
ATOM 4397 O O . ILE B 1 218 ? -27.172 17.812 1.547 1 98.75 218 ILE B O 1
ATOM 4401 N N . GLY B 1 219 ? -27.578 17.25 -0.585 1 98.44 219 GLY B N 1
ATOM 4402 C CA . GLY B 1 219 ? -28.953 17.688 -0.516 1 98.44 219 GLY B CA 1
ATOM 4403 C C . GLY B 1 219 ? -29.766 16.953 0.542 1 98.44 219 GLY B C 1
ATOM 4404 O O . GLY B 1 219 ? -30.469 17.594 1.331 1 98.44 219 GLY B O 1
ATOM 4405 N N . ILE B 1 220 ? -29.609 15.695 0.616 1 98.5 220 ILE B N 1
ATOM 4406 C CA . ILE B 1 220 ? -30.328 14.859 1.577 1 98.5 220 ILE B CA 1
ATOM 4407 C C . ILE B 1 220 ? -29.891 15.219 2.996 1 98.5 220 ILE B C 1
ATOM 4409 O O . ILE B 1 220 ? -30.719 15.32 3.9 1 98.5 220 ILE B O 1
ATOM 4413 N N . ALA B 1 221 ? -28.641 15.398 3.172 1 98.75 221 ALA B N 1
ATOM 4414 C CA . ALA B 1 221 ? -28.125 15.758 4.488 1 98.75 221 ALA B CA 1
ATOM 4415 C C . ALA B 1 221 ? -28.688 17.094 4.957 1 98.75 221 ALA B C 1
ATOM 4417 O O . ALA B 1 221 ? -29.016 17.25 6.133 1 98.75 221 ALA B O 1
ATOM 4418 N N . SER B 1 222 ? -28.719 18 4.086 1 98.31 222 SER B N 1
ATOM 4419 C CA . SER B 1 222 ? -29.312 19.297 4.41 1 98.31 222 SER B CA 1
ATOM 4420 C C . SER B 1 222 ? -30.766 19.156 4.812 1 98.31 222 SER B C 1
ATOM 4422 O O . SER B 1 222 ? -31.203 19.719 5.816 1 98.31 222 SER B O 1
ATOM 4424 N N . GLU B 1 223 ? -31.484 18.391 4.055 1 97.94 223 GLU B N 1
ATOM 4425 C CA . GLU B 1 223 ? -32.906 18.188 4.305 1 97.94 223 GLU B CA 1
ATOM 4426 C C . GLU B 1 223 ? -33.125 17.5 5.652 1 97.94 223 GLU B C 1
ATOM 4428 O O . GLU B 1 223 ? -34.094 17.828 6.355 1 97.94 223 GLU B O 1
ATOM 4433 N N . ARG B 1 224 ? -32.25 16.688 5.977 1 97.5 224 ARG B N 1
ATOM 4434 C CA . ARG B 1 224 ? -32.438 15.859 7.164 1 97.5 224 ARG B CA 1
ATOM 4435 C C . ARG B 1 224 ? -31.672 16.406 8.352 1 97.5 224 ARG B C 1
ATOM 4437 O O . ARG B 1 224 ? -31.578 15.766 9.398 1 97.5 224 ARG B O 1
ATOM 4444 N N . ALA B 1 225 ? -31.016 17.516 8.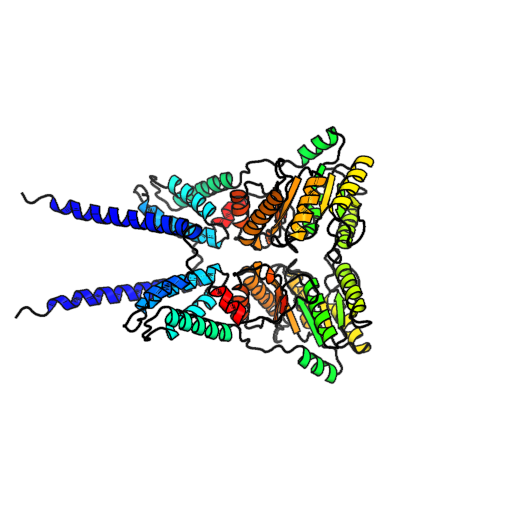172 1 97.25 225 ALA B N 1
ATOM 4445 C CA . ALA B 1 225 ? -30.234 18.188 9.211 1 97.25 225 ALA B CA 1
ATOM 4446 C C . ALA B 1 225 ? -29.125 17.281 9.734 1 97.25 225 ALA B C 1
ATOM 4448 O O . ALA B 1 225 ? -28.969 17.141 10.953 1 97.25 225 ALA B O 1
ATOM 4449 N N . ILE B 1 226 ? -28.547 16.594 8.852 1 98.62 226 ILE B N 1
ATOM 4450 C CA . ILE B 1 226 ? -27.359 15.812 9.18 1 98.62 226 ILE B CA 1
ATOM 4451 C C . ILE B 1 226 ? -26.125 16.719 9.211 1 98.62 226 ILE B C 1
ATOM 4453 O O . ILE B 1 226 ? -25.984 17.609 8.359 1 98.62 226 ILE B O 1
ATOM 4457 N N . ASP B 1 227 ? -25.25 16.469 10.117 1 98.75 227 ASP B N 1
ATOM 4458 C CA . ASP B 1 227 ? -24.188 17.422 10.43 1 98.75 227 ASP B CA 1
ATOM 4459 C C . ASP B 1 227 ? -23.062 17.344 9.398 1 98.75 227 ASP B C 1
ATOM 4461 O O . ASP B 1 227 ? -22.469 18.359 9.031 1 98.75 227 ASP B O 1
ATOM 4465 N N . VAL B 1 228 ? -22.703 16.125 9.008 1 98.94 228 VAL B N 1
ATOM 4466 C CA . VAL B 1 228 ? -21.5 15.922 8.211 1 98.94 228 VAL B CA 1
ATOM 4467 C C . VAL B 1 228 ? -21.812 14.969 7.055 1 98.94 228 VAL B C 1
ATOM 4469 O O . VAL B 1 228 ? -22.531 13.977 7.227 1 98.94 228 VAL B O 1
ATOM 4472 N N . VAL B 1 229 ? -21.297 15.242 5.871 1 98.94 229 VAL B N 1
ATOM 4473 C CA . VAL B 1 229 ? -21.297 14.328 4.734 1 98.94 229 VAL B CA 1
ATOM 4474 C C . VAL B 1 229 ? -19.859 13.906 4.414 1 98.94 229 VAL B C 1
ATOM 4476 O O . VAL B 1 229 ? -18.984 14.758 4.211 1 98.94 229 VAL B O 1
ATOM 4479 N N . LEU B 1 230 ? -19.609 12.648 4.461 1 98.94 230 LEU B N 1
ATOM 4480 C CA . LEU B 1 230 ? -18.328 12.094 4.035 1 98.94 230 LEU B CA 1
ATOM 4481 C C . LEU B 1 230 ? -18.453 11.406 2.678 1 98.94 230 LEU B C 1
ATOM 4483 O O . LEU B 1 230 ? -19.219 10.453 2.529 1 98.94 230 LEU B O 1
AT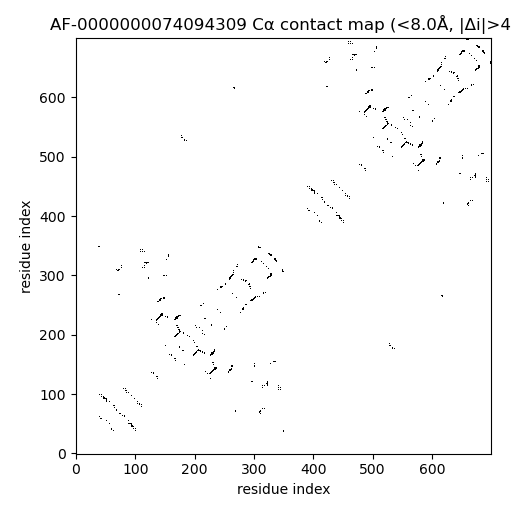OM 4487 N N . VAL B 1 231 ? -17.688 11.875 1.73 1 98.75 231 VAL B N 1
ATOM 4488 C CA . VAL B 1 231 ? -17.781 11.352 0.369 1 98.75 231 VAL B CA 1
ATOM 4489 C C . VAL B 1 231 ? -16.594 10.43 0.093 1 98.75 231 VAL B C 1
ATOM 4491 O O . VAL B 1 231 ? -15.445 10.891 0.018 1 98.75 231 VAL B O 1
ATOM 4494 N N . ASP B 1 232 ? -16.891 9.164 -0.064 1 97.94 232 ASP B N 1
ATOM 4495 C CA . ASP B 1 232 ? -15.891 8.195 -0.517 1 97.94 232 ASP B CA 1
ATOM 4496 C C . ASP B 1 232 ? -15.734 8.242 -2.035 1 97.94 232 ASP B C 1
ATOM 4498 O O . ASP B 1 232 ? -16.703 8.445 -2.758 1 97.94 232 ASP B O 1
ATOM 4502 N N . THR B 1 233 ? -14.539 8.156 -2.494 1 96.38 233 THR B N 1
ATOM 4503 C CA . THR B 1 233 ? -14.328 8.148 -3.939 1 96.38 233 THR B CA 1
ATOM 4504 C C . THR B 1 233 ? -13.555 6.906 -4.367 1 96.38 233 THR B C 1
ATOM 4506 O O . THR B 1 233 ? -12.922 6.25 -3.537 1 96.38 233 THR B O 1
ATOM 4509 N N . ALA B 1 234 ? -13.609 6.672 -5.641 1 91.81 234 ALA B N 1
ATOM 4510 C CA . ALA B 1 234 ? -12.805 5.594 -6.207 1 91.81 234 ALA B CA 1
ATOM 4511 C C . ALA B 1 234 ? -11.312 5.902 -6.094 1 91.81 234 ALA B C 1
ATOM 4513 O O . ALA B 1 234 ? -10.898 7.055 -6.223 1 91.81 234 ALA B O 1
ATOM 4514 N N . GLY B 1 235 ? -10.602 4.797 -5.844 1 86.62 235 GLY B N 1
ATOM 4515 C CA . GLY B 1 235 ? -9.156 4.957 -5.938 1 86.62 235 GLY B CA 1
ATOM 4516 C C . GLY B 1 235 ? -8.688 5.312 -7.336 1 86.62 235 GLY B C 1
ATOM 4517 O O . GLY B 1 235 ? -9.211 4.793 -8.32 1 86.62 235 GLY B O 1
ATOM 4518 N N . ARG B 1 236 ? -7.676 6.191 -7.402 1 77.69 236 ARG B N 1
ATOM 4519 C CA . ARG B 1 236 ? -7.195 6.699 -8.68 1 77.69 236 ARG B CA 1
ATOM 4520 C C . ARG B 1 236 ? -5.672 6.785 -8.703 1 77.69 236 ARG B C 1
ATOM 4522 O O . ARG B 1 236 ? -5.07 7.41 -7.824 1 77.69 236 ARG B O 1
ATOM 4529 N N . MET B 1 237 ? -5.246 6.156 -9.797 1 75.31 237 MET B N 1
ATOM 4530 C CA . MET B 1 237 ? -3.83 6.438 -10.023 1 75.31 237 MET B CA 1
ATOM 4531 C C . MET B 1 237 ? -3.631 7.863 -10.523 1 75.31 237 MET B C 1
ATOM 4533 O O . MET B 1 237 ? -4.414 8.359 -11.328 1 75.31 237 MET B O 1
ATOM 4537 N N . GLN B 1 238 ? -2.629 8.422 -10.039 1 73.62 238 GLN B N 1
ATOM 4538 C CA . GLN B 1 238 ? -2.393 9.828 -10.328 1 73.62 238 GLN B CA 1
ATOM 4539 C C . GLN B 1 238 ? -2.223 10.062 -11.828 1 73.62 238 GLN B C 1
ATOM 4541 O O . GLN B 1 238 ? -2.51 11.148 -12.336 1 73.62 238 GLN B O 1
ATOM 4546 N N . ASP B 1 239 ? -1.888 9.055 -12.531 1 73.88 239 ASP B N 1
ATOM 4547 C CA . ASP B 1 239 ? -1.616 9.211 -13.953 1 73.88 239 ASP B CA 1
ATOM 4548 C C . ASP B 1 239 ? -2.834 8.828 -14.789 1 73.88 239 ASP B C 1
ATOM 4550 O O . ASP B 1 239 ? -2.805 8.922 -16.016 1 73.88 239 ASP B O 1
ATOM 4554 N N . ASN B 1 240 ? -3.857 8.492 -14.039 1 81.31 240 ASN B N 1
ATOM 4555 C CA . ASN B 1 240 ? -5.102 8.195 -14.742 1 81.31 240 ASN B CA 1
ATOM 4556 C C . ASN B 1 240 ? -5.926 9.453 -14.984 1 81.31 240 ASN B C 1
ATOM 4558 O O . ASN B 1 240 ? -6.766 9.82 -14.156 1 81.31 240 ASN B O 1
ATOM 4562 N N . GLU B 1 241 ? -5.836 10.039 -16.125 1 85.88 241 GLU B N 1
ATOM 4563 C CA . GLU B 1 241 ? -6.371 11.367 -16.422 1 85.88 241 GLU B CA 1
ATOM 4564 C C . GLU B 1 241 ? -7.895 11.383 -16.328 1 85.88 241 GLU B C 1
ATOM 4566 O O . GLU B 1 241 ? -8.484 12.25 -15.688 1 85.88 241 GLU B O 1
ATOM 4571 N N . PRO B 1 242 ? -8.578 10.406 -16.906 1 85.19 242 PRO B N 1
ATOM 4572 C CA . PRO B 1 242 ? -10.039 10.422 -16.812 1 85.19 242 PRO B CA 1
ATOM 4573 C C . PRO B 1 242 ? -10.539 10.375 -15.375 1 85.19 242 PRO B C 1
ATOM 4575 O O . PRO B 1 242 ? -11.469 11.109 -15.016 1 85.19 242 PRO B O 1
ATOM 4578 N N . LEU B 1 243 ? -9.945 9.617 -14.586 1 85.44 243 LEU B N 1
ATOM 4579 C CA . LEU B 1 243 ? -10.391 9.484 -13.203 1 85.44 243 LEU B CA 1
ATOM 4580 C C . LEU B 1 243 ? -10.055 10.742 -12.398 1 85.44 243 LEU B C 1
ATOM 4582 O O . LEU B 1 243 ? -10.828 11.156 -11.531 1 85.44 243 LEU B O 1
ATOM 4586 N N . MET B 1 244 ? -8.992 11.344 -12.773 1 91.38 244 MET B N 1
ATOM 4587 C CA . MET B 1 244 ? -8.617 12.578 -12.086 1 91.38 244 MET B CA 1
ATOM 4588 C C . MET B 1 244 ? -9.547 13.719 -12.484 1 91.38 244 MET B C 1
ATOM 4590 O O . MET B 1 244 ? -9.875 14.57 -11.656 1 91.38 244 MET B O 1
ATOM 4594 N N . ARG B 1 245 ? -9.914 13.742 -13.695 1 92.25 245 ARG B N 1
ATOM 4595 C CA . ARG B 1 245 ? -10.875 14.734 -14.148 1 92.25 245 ARG B CA 1
ATOM 4596 C C . ARG B 1 245 ? -12.211 14.57 -13.43 1 92.25 245 ARG B C 1
ATOM 4598 O O . ARG B 1 245 ? -12.844 15.562 -13.062 1 92.25 245 ARG B O 1
ATOM 4605 N N . GLU B 1 246 ? -12.594 13.352 -13.258 1 92.75 246 GLU B N 1
ATOM 4606 C CA . GLU B 1 246 ? -13.82 13.07 -12.523 1 92.75 246 GLU B CA 1
ATOM 4607 C C . GLU B 1 246 ? -13.734 13.562 -11.086 1 92.75 246 GLU B C 1
ATOM 4609 O O . GLU B 1 246 ? -14.695 14.125 -10.555 1 92.75 246 GLU B O 1
ATOM 4614 N N . LEU B 1 247 ? -12.625 13.336 -10.5 1 94.94 247 LEU B N 1
ATOM 4615 C CA . LEU B 1 247 ? -12.406 13.805 -9.133 1 94.94 247 LEU B CA 1
ATOM 4616 C C . LEU B 1 247 ? -12.453 15.328 -9.07 1 94.94 247 LEU B C 1
ATOM 4618 O O . LEU B 1 247 ? -13.086 15.891 -8.18 1 94.94 247 LEU B O 1
ATOM 4622 N N . ALA B 1 248 ? -11.805 15.945 -9.977 1 94.88 248 ALA B N 1
ATOM 4623 C CA . ALA B 1 248 ? -11.797 17.406 -10.023 1 94.88 248 ALA B CA 1
ATOM 4624 C C . ALA B 1 248 ? -13.211 17.953 -10.211 1 94.88 248 ALA B C 1
ATOM 4626 O O . ALA B 1 248 ? -13.594 18.938 -9.562 1 94.88 248 ALA B O 1
ATOM 4627 N N . LYS B 1 249 ? -13.898 17.344 -11.078 1 94.62 249 LYS B N 1
ATOM 4628 C CA . LYS B 1 249 ? -15.289 17.719 -11.305 1 94.62 249 LYS B CA 1
ATOM 4629 C C . LYS B 1 249 ? -16.109 17.594 -10.031 1 94.62 249 LYS B C 1
ATOM 4631 O O . LYS B 1 249 ? -16.891 18.484 -9.688 1 94.62 249 LYS B O 1
ATOM 4636 N N . LEU B 1 250 ? -15.984 16.5 -9.344 1 96.69 250 LEU B N 1
ATOM 4637 C CA . LEU B 1 250 ? -16.688 16.25 -8.094 1 96.69 250 LEU B CA 1
ATOM 4638 C C . LEU B 1 250 ? -16.422 17.359 -7.086 1 96.69 250 LEU B C 1
ATOM 4640 O O . LEU B 1 250 ? -17.344 17.875 -6.453 1 96.69 250 LEU B O 1
ATOM 4644 N N . ILE B 1 251 ? -15.195 17.719 -7.008 1 96.94 251 ILE B N 1
ATOM 4645 C CA . ILE B 1 251 ? -14.773 18.734 -6.043 1 96.94 251 ILE B CA 1
ATOM 4646 C C . ILE B 1 251 ? -15.281 20.109 -6.48 1 96.94 251 ILE B C 1
ATOM 4648 O O . ILE B 1 251 ? -15.797 20.875 -5.668 1 96.94 251 ILE B O 1
ATOM 4652 N N . ARG B 1 252 ? -15.195 20.375 -7.703 1 94.62 252 ARG B N 1
ATOM 4653 C CA . ARG B 1 252 ? -15.609 21.656 -8.234 1 94.62 252 ARG B CA 1
ATOM 4654 C C . ARG B 1 252 ? -17.109 21.859 -8.062 1 94.62 252 ARG B C 1
ATOM 4656 O O . ARG B 1 252 ? -17.562 22.922 -7.613 1 94.62 252 ARG B O 1
ATOM 4663 N N . ILE B 1 253 ? -17.844 20.891 -8.375 1 94.56 253 ILE B N 1
ATOM 4664 C CA . ILE B 1 253 ? -19.297 20.984 -8.414 1 94.56 253 ILE B CA 1
ATOM 4665 C C . ILE B 1 253 ? -19.844 21.031 -6.992 1 94.56 253 ILE B C 1
ATOM 4667 O O . ILE B 1 253 ? -20.812 21.75 -6.719 1 94.56 253 ILE B O 1
ATOM 4671 N N . ASN B 1 254 ? -19.203 20.328 -6.102 1 97.62 254 ASN B N 1
ATOM 4672 C CA . ASN B 1 254 ? -19.812 20.156 -4.785 1 97.62 254 ASN B CA 1
ATOM 4673 C C . ASN B 1 254 ? -19.172 21.062 -3.746 1 97.62 254 ASN B C 1
ATOM 4675 O O . ASN B 1 254 ? -19.672 21.188 -2.625 1 97.62 254 ASN B O 1
ATOM 4679 N N . GLU B 1 255 ? -18.031 21.641 -4.047 1 95.94 255 GLU B N 1
ATOM 4680 C CA . GLU B 1 255 ? -17.344 22.609 -3.193 1 95.94 255 GLU B CA 1
ATOM 4681 C C . GLU B 1 255 ? -17.234 22.094 -1.757 1 95.94 255 GLU B C 1
ATOM 4683 O O . GLU B 1 255 ? -17.688 22.766 -0.824 1 95.94 255 GLU B O 1
ATOM 4688 N N . PRO B 1 256 ? -16.625 21 -1.564 1 98.31 256 PRO B N 1
ATOM 4689 C CA . PRO B 1 256 ? -16.516 20.453 -0.208 1 98.31 256 PRO B CA 1
ATOM 4690 C C . PRO B 1 256 ? -15.75 21.391 0.734 1 98.31 256 PRO B C 1
ATOM 4692 O O . PRO B 1 256 ? -14.977 22.234 0.28 1 98.31 256 PRO B O 1
ATOM 4695 N N . ASP B 1 257 ? -16.047 21.234 2.02 1 98.25 257 ASP B N 1
ATOM 4696 C CA . ASP B 1 257 ? -15.375 22.031 3.043 1 98.25 257 ASP B CA 1
ATOM 4697 C C . ASP B 1 257 ? -13.938 21.547 3.248 1 98.25 257 ASP B C 1
ATOM 4699 O O . ASP B 1 257 ? -13.062 22.328 3.627 1 98.25 257 ASP B O 1
ATOM 4703 N N . LEU B 1 258 ? -13.719 20.297 3.039 1 98.31 258 LEU B N 1
ATOM 4704 C CA . LEU B 1 258 ? -12.43 19.656 3.299 1 98.31 258 LEU B CA 1
ATOM 4705 C C . LEU B 1 258 ? -12.156 18.547 2.293 1 98.31 258 LEU B C 1
ATOM 4707 O O . LEU B 1 258 ? -13.023 17.703 2.041 1 98.31 258 LEU B O 1
ATOM 4711 N N . VAL B 1 259 ? -11.016 18.578 1.68 1 98.06 259 VAL B N 1
ATOM 4712 C CA . VAL B 1 259 ? -10.539 17.516 0.813 1 98.06 259 VAL B CA 1
ATOM 4713 C C . VAL B 1 259 ? -9.359 16.812 1.469 1 98.06 259 VAL B C 1
ATOM 4715 O O . VAL B 1 259 ? -8.297 17.406 1.664 1 98.06 259 VAL B O 1
ATOM 4718 N N . LEU B 1 260 ? -9.547 15.508 1.748 1 98.12 260 LEU B N 1
ATOM 4719 C CA . LEU B 1 260 ? -8.516 14.727 2.422 1 98.12 260 LEU B CA 1
ATOM 4720 C C . LEU B 1 260 ? -7.887 13.719 1.464 1 98.12 260 LEU B C 1
ATOM 4722 O O . LEU B 1 260 ? -8.586 12.938 0.822 1 98.12 260 LEU B O 1
ATOM 4726 N N . PHE B 1 261 ? -6.629 13.805 1.423 1 97.31 261 PHE B N 1
ATOM 4727 C CA . PHE B 1 261 ? -5.867 12.789 0.717 1 97.31 261 PHE B CA 1
ATOM 4728 C C . PHE B 1 261 ? -5.48 11.648 1.659 1 97.31 261 PHE B C 1
ATOM 4730 O O . PHE B 1 261 ? -4.887 11.891 2.713 1 97.31 261 PHE B O 1
ATOM 4737 N N . VAL B 1 262 ? -5.816 10.445 1.23 1 96.81 262 VAL B N 1
ATOM 4738 C CA . VAL B 1 262 ? -5.461 9.266 2.016 1 96.81 262 VAL B CA 1
ATOM 4739 C C . VAL B 1 262 ? -4.254 8.57 1.385 1 96.81 262 VAL B C 1
ATOM 4741 O O . VAL B 1 262 ? -4.309 8.156 0.225 1 96.81 262 VAL B O 1
ATOM 4744 N N . GLY B 1 263 ? -3.145 8.484 2.164 1 92.56 263 GLY B N 1
ATOM 4745 C CA . GLY B 1 263 ? -1.935 7.812 1.72 1 92.56 263 GLY B CA 1
ATOM 4746 C C . GLY B 1 263 ? -1.392 6.824 2.736 1 92.56 263 GLY B C 1
ATOM 4747 O O . GLY B 1 263 ? -1.673 6.941 3.932 1 92.56 263 GLY B O 1
ATOM 4748 N N . GLU B 1 264 ? -0.613 5.93 2.195 1 89.06 264 GLU B N 1
ATOM 4749 C CA . GLU B 1 264 ? -0.017 4.926 3.07 1 89.06 264 GLU B CA 1
ATOM 4750 C C . GLU B 1 264 ? 1.381 5.344 3.518 1 89.06 264 GLU B C 1
ATOM 4752 O O . GLU B 1 264 ? 2.166 5.855 2.719 1 89.06 264 GLU B O 1
ATOM 4757 N N . ALA B 1 265 ? 1.653 5.043 4.754 1 84.75 265 ALA B N 1
ATOM 4758 C CA . ALA B 1 265 ? 2.949 5.41 5.32 1 84.75 265 ALA B CA 1
ATOM 4759 C C . ALA B 1 265 ? 4.062 4.539 4.75 1 84.75 265 ALA B C 1
ATOM 4761 O O . ALA B 1 265 ? 5.176 5.016 4.516 1 84.75 265 ALA B O 1
ATOM 4762 N N . LEU B 1 266 ? 3.748 3.33 4.406 1 76.75 266 LEU B N 1
ATOM 4763 C CA . LEU B 1 266 ? 4.73 2.314 4.047 1 76.75 266 LEU B CA 1
ATOM 4764 C C . LEU B 1 266 ? 5.324 2.598 2.67 1 76.75 266 LEU B C 1
ATOM 4766 O O . LEU B 1 266 ? 6.422 2.129 2.354 1 76.75 266 LEU B O 1
ATOM 4770 N N . VAL B 1 267 ? 4.602 3.363 1.889 1 77.5 267 VAL B N 1
ATOM 4771 C CA . VAL B 1 267 ? 5.051 3.527 0.51 1 77.5 267 VAL B CA 1
ATOM 4772 C C . VAL B 1 267 ? 6.105 4.625 0.437 1 77.5 267 VAL B C 1
ATOM 4774 O O . VAL B 1 267 ? 6.766 4.793 -0.592 1 77.5 267 VAL B O 1
ATOM 4777 N N . GLY B 1 268 ? 6.301 5.434 1.386 1 76.38 268 GLY B N 1
ATOM 4778 C CA . GLY B 1 268 ? 7.395 6.387 1.478 1 76.38 268 GLY B CA 1
ATOM 4779 C C . GLY B 1 268 ? 7.297 7.512 0.465 1 76.38 268 GLY B C 1
ATOM 4780 O O . GLY B 1 268 ? 6.262 8.172 0.365 1 76.38 268 GLY B O 1
ATOM 4781 N N . ASN B 1 269 ? 8.344 7.656 -0.352 1 76.31 269 ASN B N 1
ATOM 4782 C CA . ASN B 1 269 ? 8.453 8.758 -1.3 1 76.31 269 ASN B CA 1
ATOM 4783 C C . ASN B 1 269 ? 7.387 8.672 -2.387 1 76.31 269 ASN B C 1
ATOM 4785 O O . ASN B 1 269 ? 6.957 9.695 -2.922 1 76.31 269 ASN B O 1
ATOM 4789 N N . GLU B 1 270 ? 7.012 7.57 -2.646 1 78.69 270 GLU B N 1
ATOM 4790 C CA . GLU B 1 270 ? 5.957 7.414 -3.643 1 78.69 270 GLU B CA 1
ATOM 4791 C C . GLU B 1 270 ? 4.66 8.07 -3.182 1 78.69 270 GLU B C 1
ATOM 4793 O O . GLU B 1 270 ? 3.898 8.602 -3.996 1 78.69 270 GLU B O 1
ATOM 4798 N N . ALA B 1 271 ? 4.406 7.949 -1.907 1 84.44 271 ALA B N 1
ATOM 4799 C CA . ALA B 1 271 ? 3.219 8.617 -1.378 1 84.44 271 ALA B CA 1
ATOM 4800 C C . ALA B 1 271 ? 3.303 10.125 -1.579 1 84.44 271 ALA B C 1
ATOM 4802 O O . ALA B 1 271 ? 2.295 10.773 -1.871 1 84.44 271 ALA B O 1
ATOM 4803 N N . VAL B 1 272 ? 4.445 10.641 -1.421 1 84.88 272 VAL B N 1
ATOM 4804 C CA . VAL B 1 272 ? 4.676 12.07 -1.627 1 84.88 272 VAL B CA 1
ATOM 4805 C C . VAL B 1 272 ? 4.422 12.422 -3.09 1 84.88 272 VAL B C 1
ATOM 4807 O O . VAL B 1 272 ? 3.732 13.406 -3.385 1 84.88 272 VAL B O 1
ATOM 4810 N N . ASP B 1 273 ? 4.949 11.68 -3.945 1 85.19 273 ASP B N 1
ATOM 4811 C CA . ASP B 1 273 ? 4.758 11.891 -5.375 1 85.19 273 ASP B CA 1
ATOM 4812 C C . ASP B 1 273 ? 3.277 11.828 -5.75 1 85.19 273 ASP B C 1
ATOM 4814 O O . ASP B 1 273 ? 2.801 12.633 -6.559 1 85.19 273 ASP B O 1
ATOM 4818 N N . GLN B 1 274 ? 2.617 10.891 -5.195 1 88.12 274 GLN B N 1
ATOM 4819 C CA . GLN B 1 274 ? 1.185 10.758 -5.434 1 88.12 274 GLN B CA 1
ATOM 4820 C C . GLN B 1 274 ? 0.441 12.023 -5.012 1 88.12 274 GLN B C 1
ATOM 4822 O O . GLN B 1 274 ? -0.367 12.555 -5.773 1 88.12 274 GLN B O 1
ATOM 4827 N N . LEU B 1 275 ? 0.745 12.469 -3.875 1 92 275 LEU B N 1
ATOM 4828 C CA . LEU B 1 275 ? 0.097 13.656 -3.332 1 92 275 LEU B CA 1
ATOM 4829 C C . LEU B 1 275 ? 0.34 14.867 -4.23 1 92 275 LEU B C 1
ATOM 4831 O O . LEU B 1 275 ? -0.59 15.617 -4.531 1 92 275 LEU B O 1
ATOM 4835 N N . VAL B 1 276 ? 1.512 15.039 -4.668 1 91.06 276 VAL B N 1
ATOM 4836 C CA . VAL B 1 276 ? 1.875 16.156 -5.535 1 91.06 276 VAL B CA 1
ATOM 4837 C C . VAL B 1 276 ? 1.117 16.047 -6.859 1 91.06 276 VAL B C 1
ATOM 4839 O O . VAL B 1 276 ? 0.557 17.031 -7.34 1 91.06 276 VAL B O 1
ATOM 4842 N N . LYS B 1 277 ? 1.11 14.906 -7.352 1 91 277 LYS B N 1
ATOM 4843 C CA . LYS B 1 277 ? 0.448 14.68 -8.633 1 91 277 LYS B CA 1
ATOM 4844 C C . LYS B 1 277 ? -1.062 14.867 -8.516 1 91 277 LYS B C 1
ATOM 4846 O O . LYS B 1 277 ? -1.708 15.359 -9.445 1 91 277 LYS B O 1
ATOM 4851 N N . PHE B 1 278 ? -1.64 14.453 -7.426 1 94.69 278 PHE B N 1
ATOM 4852 C CA . PHE B 1 278 ? -3.057 14.703 -7.191 1 94.69 278 PHE B CA 1
ATOM 4853 C C . PHE B 1 278 ? -3.342 16.203 -7.16 1 94.69 278 PHE B C 1
ATOM 4855 O O . PHE B 1 278 ? -4.285 16.672 -7.801 1 94.69 278 PHE B O 1
ATOM 4862 N N . ASN B 1 279 ? -2.523 16.938 -6.473 1 94.12 279 ASN B N 1
ATOM 4863 C CA . ASN B 1 279 ? -2.682 18.391 -6.414 1 94.12 279 ASN B CA 1
ATOM 4864 C C . ASN B 1 279 ? -2.561 19.016 -7.797 1 94.12 279 ASN B C 1
ATOM 4866 O O . ASN B 1 279 ? -3.346 19.906 -8.156 1 94.12 279 ASN B O 1
ATOM 4870 N N . GLN B 1 280 ? -1.623 18.562 -8.484 1 93.19 280 GLN B N 1
ATOM 4871 C CA . GLN B 1 280 ? -1.414 19.094 -9.828 1 93.19 280 GLN B CA 1
ATOM 4872 C C . GLN B 1 280 ? -2.619 18.812 -10.727 1 93.19 280 GLN B C 1
ATOM 4874 O O . GLN B 1 280 ? -3.055 19.672 -11.484 1 93.19 280 GLN B O 1
ATOM 4879 N N . ALA B 1 281 ? -3.07 17.609 -10.602 1 92.88 281 ALA B N 1
ATOM 4880 C CA . ALA B 1 281 ? -4.223 17.234 -11.414 1 92.88 281 ALA B CA 1
ATOM 4881 C C . ALA B 1 281 ? -5.445 18.062 -11.055 1 92.88 281 ALA B C 1
ATOM 4883 O O . ALA B 1 281 ? -6.203 18.484 -11.938 1 92.88 281 ALA B O 1
ATOM 4884 N N . LEU B 1 282 ? -5.668 18.297 -9.812 1 94.5 282 LEU B N 1
ATOM 4885 C CA . LEU B 1 282 ? -6.773 19.141 -9.367 1 94.5 282 LEU B CA 1
ATOM 4886 C C . LEU B 1 282 ? -6.609 20.578 -9.875 1 94.5 282 LEU B C 1
ATOM 4888 O O . LEU B 1 282 ? -7.574 21.188 -10.328 1 94.5 282 LEU B O 1
ATOM 4892 N N . ALA B 1 283 ? -5.434 21.078 -9.844 1 93.94 283 ALA B N 1
ATOM 4893 C CA . ALA B 1 283 ? -5.156 22.422 -10.328 1 93.94 283 ALA B CA 1
ATOM 4894 C C . ALA B 1 283 ? -5.395 22.516 -11.828 1 93.94 283 ALA B C 1
ATOM 4896 O O . ALA B 1 283 ? -5.996 23.484 -12.305 1 93.94 283 ALA B O 1
ATOM 4897 N N . ASP B 1 284 ? -4.957 21.516 -12.523 1 93 284 ASP B N 1
ATOM 4898 C CA . ASP B 1 284 ? -5.051 21.5 -13.984 1 93 284 ASP B CA 1
ATOM 4899 C C . ASP B 1 284 ? -6.508 21.422 -14.438 1 93 284 ASP B C 1
ATOM 4901 O O . ASP B 1 284 ? -6.836 21.844 -15.555 1 93 284 ASP B O 1
ATOM 4905 N N . ASN B 1 285 ? -7.34 20.906 -13.594 1 91.94 285 ASN B N 1
ATOM 4906 C CA . ASN B 1 285 ? -8.734 20.703 -13.977 1 91.94 285 ASN B CA 1
ATOM 4907 C C . ASN B 1 285 ? -9.656 21.656 -13.242 1 91.94 285 ASN B C 1
ATOM 4909 O O . ASN B 1 285 ? -10.867 21.422 -13.156 1 91.94 285 ASN B O 1
ATOM 4913 N N . ALA B 1 286 ? -9.039 22.625 -12.727 1 89.75 286 ALA B N 1
ATOM 4914 C CA . ALA B 1 286 ? -9.828 23.672 -12.078 1 89.75 286 ALA B CA 1
ATOM 4915 C C . ALA B 1 286 ? -10.516 24.562 -13.117 1 89.75 286 ALA B C 1
ATOM 4917 O O . ALA B 1 286 ? -10.125 24.562 -14.289 1 89.75 286 ALA B O 1
ATOM 4918 N N . THR B 1 287 ? -11.586 25.141 -12.758 1 86.56 287 THR B N 1
ATOM 4919 C CA . THR B 1 287 ? -12.219 26.125 -13.617 1 86.56 287 THR B CA 1
ATOM 4920 C C . THR B 1 287 ? -11.273 27.281 -13.914 1 86.56 287 THR B C 1
ATOM 4922 O O . THR B 1 287 ? -10.688 27.859 -13 1 86.56 287 THR B O 1
ATOM 4925 N N . PRO B 1 288 ? -11.164 27.578 -15.258 1 84.81 288 PRO B N 1
ATOM 4926 C CA . PRO B 1 288 ? -10.273 28.688 -15.594 1 84.81 288 PRO B CA 1
ATOM 4927 C C . PRO B 1 288 ? -10.656 29.984 -14.875 1 84.81 288 PRO B C 1
ATOM 4929 O O . PRO B 1 288 ? -11.836 30.359 -14.852 1 84.81 288 PRO B O 1
ATOM 4932 N N . GLY B 1 289 ? -9.711 30.641 -14.227 1 85.75 289 GLY B N 1
ATOM 4933 C CA . GLY B 1 289 ? -9.953 31.922 -13.555 1 85.75 289 GLY B CA 1
ATOM 4934 C C . GLY B 1 289 ? -10.336 31.75 -12.102 1 85.75 289 GLY B C 1
ATOM 4935 O O . GLY B 1 289 ? -10.383 32.719 -11.352 1 85.75 289 GLY B O 1
ATOM 4936 N N . ALA B 1 290 ? -10.703 30.547 -11.719 1 84.94 290 ALA B N 1
ATOM 4937 C CA . ALA B 1 290 ? -11.062 30.297 -10.328 1 84.94 290 ALA B CA 1
ATOM 4938 C C . ALA B 1 290 ? -9.906 29.641 -9.578 1 84.94 290 ALA B C 1
ATOM 4940 O O . ALA B 1 290 ? -9.102 28.906 -10.164 1 84.94 290 ALA B O 1
ATOM 4941 N N . PRO B 1 291 ? -9.797 30.094 -8.297 1 88.06 291 PRO B N 1
ATOM 4942 C CA . PRO B 1 291 ? -8.766 29.391 -7.535 1 88.06 291 PRO B CA 1
ATOM 4943 C C . PRO B 1 291 ? -9 27.875 -7.48 1 88.06 291 PRO B C 1
ATOM 4945 O O . PRO B 1 291 ? -10.133 27.422 -7.344 1 88.06 291 PRO B O 1
ATOM 4948 N N . ALA B 1 292 ? -8.008 27.141 -7.625 1 89.31 292 ALA B N 1
ATOM 4949 C CA . ALA B 1 292 ? -8.109 25.672 -7.621 1 89.31 292 ALA B CA 1
ATOM 4950 C C . ALA B 1 292 ? -8.375 25.156 -6.215 1 89.31 292 ALA B C 1
ATOM 4952 O O . ALA B 1 292 ? -7.781 25.625 -5.242 1 89.31 292 ALA B O 1
ATOM 4953 N N . ARG B 1 293 ? -9.32 24.328 -6.18 1 93.56 293 ARG B N 1
ATOM 4954 C CA . ARG B 1 293 ? -9.555 23.594 -4.93 1 93.56 293 ARG B CA 1
ATOM 4955 C C . ARG B 1 293 ? -8.617 22.406 -4.809 1 93.56 293 ARG B C 1
ATOM 4957 O O . ARG B 1 293 ? -8.781 21.406 -5.52 1 93.56 293 ARG B O 1
ATOM 4964 N N . LEU B 1 294 ? -7.652 22.516 -3.891 1 94.38 294 LEU B N 1
ATOM 4965 C CA . LEU B 1 294 ? -6.629 21.469 -3.758 1 94.38 294 LEU B CA 1
ATOM 4966 C C . LEU B 1 294 ? -6.848 20.656 -2.49 1 94.38 294 LEU B C 1
ATOM 4968 O O . LEU B 1 294 ? -7.883 20.781 -1.833 1 94.38 294 LEU B O 1
ATOM 4972 N N . ILE B 1 295 ? -5.953 19.797 -2.232 1 95.88 295 ILE B N 1
ATOM 4973 C CA . ILE B 1 295 ? -6.004 18.969 -1.039 1 95.88 295 ILE B CA 1
ATOM 4974 C C . ILE B 1 295 ? -5.75 19.812 0.201 1 95.88 295 ILE B C 1
ATOM 4976 O O . ILE B 1 295 ? -4.848 20.656 0.212 1 95.88 295 ILE B O 1
ATOM 4980 N N . ASP B 1 296 ? -6.57 19.547 1.212 1 95.94 296 ASP B N 1
ATOM 4981 C CA . ASP B 1 296 ? -6.512 20.375 2.414 1 95.94 296 ASP B CA 1
ATOM 4982 C C . ASP B 1 296 ? -5.723 19.688 3.521 1 95.94 296 ASP B C 1
ATOM 4984 O O . ASP B 1 296 ? -5.211 20.328 4.434 1 95.94 296 ASP B O 1
ATOM 4988 N N . GLY B 1 297 ? -5.734 18.406 3.477 1 96.19 297 GLY B N 1
ATOM 4989 C CA . GLY B 1 297 ? -5.121 17.625 4.543 1 96.19 297 GLY B CA 1
ATOM 4990 C C . GLY B 1 297 ? -4.824 16.203 4.141 1 96.19 297 GLY B C 1
ATOM 4991 O O . GLY B 1 297 ? -5.27 15.734 3.088 1 96.19 297 GLY B O 1
ATOM 4992 N N . ILE B 1 298 ? -4.117 15.555 5.062 1 95.88 298 ILE B N 1
ATOM 4993 C CA . ILE B 1 298 ? -3.625 14.211 4.758 1 95.88 298 ILE B CA 1
ATOM 4994 C C . ILE B 1 298 ? -4.07 13.242 5.852 1 95.88 298 ILE B C 1
ATOM 4996 O O . ILE B 1 298 ? -4.012 13.57 7.039 1 95.88 298 ILE B O 1
ATOM 5000 N N . VAL B 1 299 ? -4.57 12.117 5.438 1 97.06 299 VAL B N 1
ATOM 5001 C CA . VAL B 1 299 ? -4.754 10.961 6.312 1 97.06 299 VAL B CA 1
ATOM 5002 C C . VAL B 1 299 ? -3.707 9.898 5.992 1 97.06 299 VAL B C 1
ATOM 5004 O O . VAL B 1 299 ? -3.684 9.359 4.883 1 97.06 299 VAL B O 1
ATOM 5007 N N . LEU B 1 300 ? -2.85 9.688 6.945 1 94.56 300 LEU B N 1
ATOM 5008 C CA . LEU B 1 300 ? -1.824 8.664 6.762 1 94.56 300 LEU B CA 1
ATOM 5009 C C . LEU B 1 300 ? -2.264 7.336 7.375 1 94.56 300 LEU B C 1
ATOM 5011 O O . LEU B 1 300 ? -2.6 7.277 8.562 1 94.56 300 LEU B O 1
ATOM 5015 N N . THR B 1 301 ? -2.207 6.285 6.527 1 93.69 301 THR B N 1
ATOM 5016 C CA . THR B 1 301 ? -2.748 5.008 6.988 1 93.69 301 THR B CA 1
ATOM 5017 C C . THR B 1 301 ? -1.631 3.988 7.184 1 93.69 301 THR B C 1
ATOM 5019 O O . THR B 1 301 ? -0.498 4.207 6.75 1 93.69 301 THR B O 1
ATOM 5022 N N . LYS B 1 302 ? -1.953 2.857 7.961 1 87.44 302 LYS B N 1
ATOM 5023 C CA . LYS B 1 302 ? -1.068 1.727 8.227 1 87.44 302 LYS B CA 1
ATOM 5024 C C . LYS B 1 302 ? 0.215 2.18 8.914 1 87.44 302 LYS B C 1
ATOM 5026 O O . LYS B 1 302 ? 1.298 1.671 8.625 1 87.44 302 LYS B O 1
ATOM 5031 N N . PHE B 1 303 ? 0.037 3.15 9.719 1 86.88 303 PHE B N 1
ATOM 5032 C CA . PHE B 1 303 ? 1.174 3.742 10.414 1 86.88 303 PHE B CA 1
ATOM 5033 C C . PHE B 1 303 ? 1.755 2.766 11.43 1 86.88 303 PHE B C 1
ATOM 5035 O O . PHE B 1 303 ? 2.914 2.893 11.828 1 86.88 303 PHE B O 1
ATOM 5042 N N . ASP B 1 304 ? 1.021 1.833 11.797 1 80.38 304 ASP B N 1
ATOM 5043 C CA . ASP B 1 304 ? 1.439 0.821 12.758 1 80.38 304 ASP B CA 1
ATOM 5044 C C . ASP B 1 304 ? 2.359 -0.21 12.109 1 80.38 304 ASP B C 1
ATOM 5046 O O . ASP B 1 304 ? 3.002 -1.002 12.805 1 80.38 304 ASP B O 1
ATOM 5050 N N . THR B 1 305 ? 2.355 -0.149 10.883 1 76.31 305 THR B N 1
ATOM 5051 C CA . THR B 1 305 ? 3.141 -1.168 10.203 1 76.31 305 THR B CA 1
ATOM 5052 C C . THR B 1 305 ? 4.566 -0.677 9.953 1 76.31 305 THR B C 1
ATOM 5054 O O . THR B 1 305 ? 5.43 -1.45 9.539 1 76.31 305 THR B O 1
ATOM 5057 N N . ILE B 1 306 ? 4.676 0.605 10.164 1 76.62 306 ILE B N 1
ATOM 5058 C CA . ILE B 1 306 ? 5.992 1.159 9.859 1 76.62 306 ILE B CA 1
ATOM 5059 C C . ILE B 1 306 ? 6.797 1.317 11.141 1 76.62 306 ILE B C 1
ATOM 5061 O O . ILE B 1 306 ? 6.238 1.635 12.195 1 76.62 306 ILE B O 1
ATOM 5065 N N . ASP B 1 307 ? 7.844 0.746 11.336 1 73.69 307 ASP B N 1
ATOM 5066 C CA . ASP B 1 307 ? 8.695 0.87 12.508 1 73.69 307 ASP B CA 1
ATOM 5067 C C . ASP B 1 307 ? 9.367 2.24 12.562 1 73.69 307 ASP B C 1
ATOM 5069 O O . ASP B 1 307 ? 8.789 3.203 13.07 1 73.69 307 ASP B O 1
ATOM 5073 N N . ASP B 1 308 ? 10.375 2.393 11.953 1 77.69 308 ASP B N 1
ATOM 5074 C CA . ASP B 1 308 ? 11.141 3.635 12.031 1 77.69 308 ASP B CA 1
ATOM 5075 C C . ASP B 1 308 ? 11.109 4.387 10.703 1 77.69 308 ASP B C 1
ATOM 5077 O O . ASP B 1 308 ? 11.703 5.457 10.57 1 77.69 308 ASP B O 1
ATOM 5081 N N . LYS B 1 309 ? 10.289 3.994 9.766 1 80.25 309 LYS B N 1
ATOM 5082 C CA . LYS B 1 309 ? 10.234 4.625 8.453 1 80.25 309 LYS B CA 1
ATOM 5083 C C . LYS B 1 309 ? 9.117 5.664 8.391 1 80.25 309 LYS B C 1
ATOM 5085 O O . LYS B 1 309 ? 8.242 5.59 7.523 1 80.25 309 LYS B O 1
ATOM 5090 N N . VAL B 1 310 ? 9.227 6.668 9.219 1 83.88 310 VAL B N 1
ATOM 5091 C CA . VAL B 1 310 ? 8.156 7.637 9.414 1 83.88 310 VAL B CA 1
ATOM 5092 C C . VAL B 1 310 ? 8.406 8.867 8.539 1 83.88 310 VAL B C 1
ATOM 5094 O O . VAL B 1 310 ? 7.68 9.859 8.625 1 83.88 310 VAL B O 1
ATOM 5097 N N . GLY B 1 311 ? 9.367 8.859 7.68 1 88.06 311 GLY B N 1
ATOM 5098 C CA . GLY B 1 311 ? 9.805 10.023 6.926 1 88.06 311 GLY B CA 1
ATOM 5099 C C . GLY B 1 311 ? 8.766 10.516 5.934 1 88.06 311 GLY B C 1
ATOM 5100 O O . GLY B 1 311 ? 8.727 11.703 5.609 1 88.06 311 GLY B O 1
ATOM 5101 N N . ALA B 1 312 ? 7.906 9.609 5.52 1 86.25 312 ALA B N 1
ATOM 5102 C CA . ALA B 1 312 ? 6.848 10 4.59 1 86.25 312 ALA B CA 1
ATOM 5103 C C . ALA B 1 312 ? 5.977 11.102 5.184 1 86.25 312 ALA B C 1
ATOM 5105 O O . ALA B 1 312 ? 5.566 12.023 4.477 1 86.25 312 ALA B O 1
ATOM 5106 N N . ALA B 1 313 ? 5.711 10.992 6.445 1 89.44 313 ALA B N 1
ATOM 5107 C CA . ALA B 1 313 ? 4.902 12 7.121 1 89.44 313 ALA B CA 1
ATOM 5108 C C . ALA B 1 313 ? 5.566 13.375 7.051 1 89.44 313 ALA B C 1
ATOM 5110 O O . ALA B 1 313 ? 4.91 14.375 6.754 1 89.44 313 ALA B O 1
ATOM 5111 N N . VAL B 1 314 ? 6.797 13.398 7.254 1 90.25 314 VAL B N 1
ATOM 5112 C CA . VAL B 1 314 ? 7.559 14.641 7.234 1 90.25 314 VAL B CA 1
ATOM 5113 C C . VAL B 1 314 ? 7.594 15.211 5.816 1 90.25 314 VAL B C 1
ATOM 5115 O O . VAL B 1 314 ? 7.336 16.391 5.609 1 90.25 314 VAL B O 1
ATOM 5118 N N . SER B 1 315 ? 7.883 14.406 4.934 1 90 315 SER B N 1
ATOM 5119 C CA . SER B 1 315 ? 8.047 14.812 3.541 1 90 315 SER B CA 1
ATOM 5120 C C . SER B 1 315 ? 6.73 15.312 2.955 1 90 315 SER B C 1
ATOM 5122 O O . SER B 1 315 ? 6.711 16.312 2.238 1 90 315 SER B O 1
ATOM 5124 N N . MET B 1 316 ? 5.652 14.648 3.258 1 89.44 316 MET B N 1
ATOM 5125 C CA . MET B 1 316 ? 4.355 15.039 2.713 1 89.44 316 MET B CA 1
ATOM 5126 C C . MET B 1 316 ? 3.941 16.422 3.219 1 89.44 316 MET B C 1
ATOM 5128 O O . MET B 1 316 ? 3.477 17.25 2.443 1 89.44 316 MET B O 1
ATOM 5132 N N . THR B 1 317 ? 4.09 16.609 4.48 1 89.75 317 THR B N 1
ATOM 5133 C CA . THR B 1 317 ? 3.711 17.891 5.066 1 89.75 317 THR B CA 1
ATOM 5134 C C . THR B 1 317 ? 4.605 19.016 4.543 1 89.75 317 THR B C 1
ATOM 5136 O O . THR B 1 317 ? 4.121 20.094 4.195 1 89.75 317 THR B O 1
ATOM 5139 N N . TYR B 1 318 ? 5.855 18.75 4.48 1 87.25 318 TYR B N 1
ATOM 5140 C CA . TYR B 1 318 ? 6.809 19.766 4.031 1 87.25 318 TYR B CA 1
ATOM 5141 C C . TYR B 1 318 ? 6.555 20.141 2.576 1 87.25 318 TYR B C 1
ATOM 5143 O O . TYR B 1 318 ? 6.5 21.328 2.238 1 87.25 318 TYR B O 1
ATOM 5151 N N . ILE B 1 319 ? 6.379 19.219 1.769 1 84.5 319 ILE B N 1
ATOM 5152 C CA . ILE B 1 319 ? 6.324 19.438 0.327 1 84.5 319 ILE B CA 1
ATOM 5153 C C . ILE B 1 319 ? 4.977 20.062 -0.05 1 84.5 319 ILE B C 1
ATOM 5155 O O . ILE B 1 319 ? 4.91 20.938 -0.917 1 84.5 319 ILE B O 1
ATOM 5159 N N . THR B 1 320 ? 3.938 19.672 0.542 1 86.31 320 THR B N 1
ATOM 5160 C CA . THR B 1 320 ? 2.619 20.125 0.119 1 86.31 320 THR B CA 1
ATOM 5161 C C . THR B 1 320 ? 2.139 21.281 1 1 86.31 320 THR B C 1
ATOM 5163 O O . THR B 1 320 ? 1.221 22.016 0.626 1 86.31 320 THR B O 1
ATOM 5166 N N . GLY B 1 321 ? 2.723 21.359 2.164 1 87.81 321 GLY B N 1
ATOM 5167 C CA . GLY B 1 321 ? 2.287 22.375 3.117 1 87.81 321 GLY B CA 1
ATOM 5168 C C . GLY B 1 321 ? 1.005 22 3.836 1 87.81 321 GLY B C 1
ATOM 5169 O O . GLY B 1 321 ? 0.505 22.766 4.664 1 87.81 321 GLY B O 1
ATOM 5170 N N . GLN B 1 322 ? 0.495 20.875 3.566 1 90.75 322 GLN B N 1
ATOM 5171 C CA . GLN B 1 322 ? -0.771 20.469 4.164 1 90.75 322 GLN B CA 1
ATOM 5172 C C . GLN B 1 322 ? -0.541 19.656 5.43 1 90.75 322 GLN B C 1
ATOM 5174 O O . GLN B 1 322 ? 0.434 18.906 5.523 1 90.75 322 GLN B O 1
ATOM 5179 N N . PRO B 1 323 ? -1.443 19.734 6.367 1 92.94 323 PRO B N 1
ATOM 5180 C CA . PRO B 1 323 ? -1.289 19 7.629 1 92.94 323 PRO B CA 1
ATOM 5181 C C . PRO B 1 323 ? -1.685 17.531 7.512 1 92.94 323 PRO B C 1
ATOM 5183 O O . PRO B 1 323 ? -2.541 17.188 6.695 1 92.94 323 PRO B O 1
ATOM 5186 N N . ILE B 1 324 ? -1.042 16.797 8.352 1 93.5 324 ILE B N 1
ATOM 5187 C CA . ILE B 1 324 ? -1.569 15.461 8.633 1 93.5 324 ILE B CA 1
ATOM 5188 C C . ILE B 1 324 ? -2.689 15.555 9.664 1 93.5 324 ILE B C 1
ATOM 5190 O O . ILE B 1 324 ? -2.439 15.875 10.828 1 93.5 324 ILE B O 1
ATOM 5194 N N . VAL B 1 325 ? -3.865 15.219 9.234 1 95.06 325 VAL B N 1
ATOM 5195 C CA . VAL B 1 325 ? -5.043 15.422 10.07 1 95.06 325 VAL B CA 1
ATOM 5196 C C . VAL B 1 325 ? -5.25 14.203 10.969 1 95.06 325 VAL B C 1
ATOM 5198 O O . VAL B 1 325 ? -5.625 14.344 12.133 1 95.06 325 VAL B O 1
ATOM 5201 N N . PHE B 1 326 ? -5.059 13.023 10.367 1 96.38 326 PHE B N 1
ATOM 5202 C CA . PHE B 1 326 ? -5.234 11.773 11.102 1 96.38 326 PHE B CA 1
ATOM 5203 C C . PHE B 1 326 ? -4.16 10.766 10.703 1 96.38 326 PHE B C 1
ATOM 5205 O O . PHE B 1 326 ? -3.633 10.812 9.594 1 96.38 326 PHE B O 1
ATOM 5212 N N . VAL B 1 327 ? -3.902 9.945 11.648 1 95 327 VAL B N 1
ATOM 5213 C CA . VAL B 1 327 ? -3.055 8.781 11.414 1 95 327 VAL B CA 1
ATOM 5214 C C . VAL B 1 327 ? -3.807 7.508 11.812 1 95 327 VAL B C 1
ATOM 5216 O O . VAL B 1 327 ? -4.266 7.379 12.945 1 95 327 VAL B O 1
ATOM 5219 N N . GLY B 1 328 ? -3.957 6.59 10.812 1 94.31 328 GLY B N 1
ATOM 5220 C CA . GLY B 1 328 ? -4.496 5.273 11.117 1 94.31 328 GLY B CA 1
ATOM 5221 C C . GLY B 1 328 ? -3.457 4.312 11.664 1 94.31 328 GLY B C 1
ATOM 5222 O O . GLY B 1 328 ? -2.441 4.051 11.016 1 94.31 328 GLY B O 1
ATOM 5223 N N . CYS B 1 329 ? -3.689 3.664 12.82 1 90.75 329 CYS B N 1
ATOM 5224 C CA . CYS B 1 329 ? -2.648 2.9 13.5 1 90.75 329 CYS B CA 1
ATOM 5225 C C . CYS B 1 329 ? -3.148 1.51 13.875 1 90.75 329 CYS B C 1
ATOM 5227 O O . CYS B 1 329 ? -2.707 0.934 14.867 1 90.75 329 CYS B O 1
ATOM 5229 N N . GLY B 1 330 ? -4.031 0.983 13.156 1 86.12 330 GLY B N 1
ATOM 5230 C CA . GLY B 1 330 ? -4.559 -0.342 13.445 1 86.12 330 GLY B CA 1
ATOM 5231 C C . GLY B 1 330 ? -5.801 -0.678 12.648 1 86.12 330 GLY B C 1
ATOM 5232 O O . GLY B 1 330 ? -6.113 -0.007 11.664 1 86.12 330 GLY B O 1
ATOM 5233 N N . GLN B 1 331 ? -6.559 -1.686 13.148 1 82.62 331 GLN B N 1
ATOM 5234 C CA . GLN B 1 331 ? -7.645 -2.225 12.336 1 82.62 331 GLN B CA 1
ATOM 5235 C C . GLN B 1 331 ? -9.008 -1.864 12.93 1 82.62 331 GLN B C 1
ATOM 5237 O O . GLN B 1 331 ? -10.031 -1.991 12.258 1 82.62 331 GLN B O 1
ATOM 5242 N N . THR B 1 332 ? -9.078 -1.433 14.133 1 90.62 332 THR B N 1
ATOM 5243 C CA . THR B 1 332 ? -10.352 -1.129 14.766 1 90.62 332 THR B CA 1
ATOM 5244 C C . THR B 1 332 ? -10.742 0.326 14.523 1 90.62 332 THR B C 1
ATOM 5246 O O . THR B 1 332 ? -9.914 1.139 14.117 1 90.62 332 THR B O 1
ATOM 5249 N N . TYR B 1 333 ? -12.008 0.613 14.805 1 95.38 333 TYR B N 1
ATOM 5250 C CA . TYR B 1 333 ? -12.516 1.964 14.586 1 95.38 333 TYR B CA 1
ATOM 5251 C C . TYR B 1 333 ? -11.789 2.965 15.484 1 95.38 333 TYR B C 1
ATOM 5253 O O . TYR B 1 333 ? -11.633 4.133 15.117 1 95.38 333 TYR B O 1
ATOM 5261 N N . SER B 1 334 ? -11.281 2.502 16.578 1 95.94 334 SER B N 1
ATOM 5262 C CA . SER B 1 334 ? -10.664 3.398 17.562 1 95.94 334 SER B CA 1
ATOM 5263 C C . SER B 1 334 ? -9.188 3.617 17.234 1 95.94 334 SER B C 1
ATOM 5265 O O . SER B 1 334 ? -8.531 4.449 17.875 1 95.94 334 SER B O 1
ATOM 5267 N N . ASP B 1 335 ? -8.664 2.975 16.281 1 95.12 335 ASP B N 1
ATOM 5268 C CA . ASP B 1 335 ? -7.246 3.072 15.945 1 95.12 335 ASP B CA 1
ATOM 5269 C C . ASP B 1 335 ? -6.98 4.262 15.023 1 95.12 335 ASP B C 1
ATOM 5271 O O . ASP B 1 335 ? -6.391 4.105 13.953 1 95.12 335 ASP B O 1
ATOM 5275 N N . LEU B 1 336 ? -7.379 5.391 15.453 1 96.44 336 LEU B N 1
ATOM 5276 C CA . LEU B 1 336 ? -7.195 6.684 14.805 1 96.44 336 LEU B CA 1
ATOM 5277 C C . LEU B 1 336 ? -6.57 7.691 15.758 1 96.44 336 LEU B C 1
ATOM 5279 O O . LEU B 1 336 ? -7.035 7.855 16.891 1 96.44 336 LEU B O 1
ATOM 5283 N N . ARG B 1 337 ? -5.465 8.344 15.305 1 94.81 337 ARG B N 1
ATOM 5284 C CA . ARG B 1 337 ? -4.754 9.281 16.156 1 94.81 337 ARG B CA 1
ATOM 5285 C C . ARG B 1 337 ? -4.34 10.531 15.383 1 94.81 337 ARG B C 1
ATOM 5287 O O . ARG B 1 337 ? -4.43 10.555 14.156 1 94.81 337 ARG B O 1
ATOM 5294 N N . ASN B 1 338 ? -3.986 11.461 16.203 1 90.88 338 ASN B N 1
ATOM 5295 C CA . ASN B 1 338 ? -3.227 12.57 15.625 1 90.88 338 ASN B CA 1
ATOM 5296 C C . ASN B 1 338 ? -1.736 12.25 15.562 1 90.88 338 ASN B C 1
ATOM 5298 O O . ASN B 1 338 ? -1.247 11.398 16.297 1 90.88 338 ASN B O 1
ATOM 5302 N N . LEU B 1 339 ? -1.153 12.945 14.656 1 87.56 339 LEU B N 1
ATOM 5303 C CA . LEU B 1 339 ? 0.286 12.727 14.562 1 87.56 339 LEU B CA 1
ATOM 5304 C C . LEU B 1 339 ? 0.996 13.25 15.805 1 87.56 339 LEU B C 1
ATOM 5306 O O . LEU B 1 339 ? 0.737 14.375 16.25 1 87.56 339 LEU B O 1
ATOM 5310 N N . ASN B 1 340 ? 1.834 12.453 16.297 1 85.31 340 ASN B N 1
ATOM 5311 C CA . ASN B 1 340 ? 2.662 12.797 17.453 1 85.31 340 ASN B CA 1
ATOM 5312 C C . ASN B 1 340 ? 4.09 13.141 17.031 1 85.31 340 ASN B C 1
ATOM 5314 O O . ASN B 1 340 ? 4.867 12.242 16.688 1 85.31 340 ASN B O 1
ATOM 5318 N N . ILE B 1 341 ? 4.395 14.398 17.203 1 83.06 341 ILE B N 1
ATOM 5319 C CA . ILE B 1 341 ? 5.691 14.883 16.734 1 83.06 341 ILE B CA 1
ATOM 5320 C C . ILE B 1 341 ? 6.809 14.203 17.531 1 83.06 341 ILE B C 1
ATOM 5322 O O . ILE B 1 341 ? 7.84 13.828 16.953 1 83.06 341 ILE B O 1
ATOM 5326 N N . GLY B 1 342 ? 6.609 14.078 18.812 1 83.5 342 GLY B N 1
ATOM 5327 C CA . GLY B 1 342 ? 7.598 13.398 19.625 1 83.5 342 GLY B CA 1
ATOM 5328 C C . GLY B 1 342 ? 7.898 11.992 19.156 1 83.5 342 GLY B C 1
ATOM 5329 O O . GLY B 1 342 ? 9.055 11.57 19.109 1 83.5 342 GLY B O 1
ATOM 5330 N N . ALA B 1 343 ? 6.848 11.344 18.781 1 83.62 343 ALA B N 1
ATOM 5331 C CA . ALA B 1 343 ? 7.02 9.984 18.281 1 83.62 343 ALA B CA 1
ATOM 5332 C C . ALA B 1 343 ? 7.809 9.977 16.969 1 83.62 343 ALA B C 1
ATOM 5334 O O . ALA B 1 343 ? 8.641 9.094 16.75 1 83.62 343 ALA B O 1
ATOM 5335 N N . VAL B 1 344 ? 7.57 10.898 16.156 1 86.06 344 VAL B N 1
ATOM 5336 C CA . VAL B 1 344 ? 8.273 11 14.875 1 86.06 344 VAL B CA 1
ATOM 5337 C C . VAL B 1 344 ? 9.758 11.281 15.117 1 86.06 344 VAL B C 1
ATOM 5339 O O . VAL B 1 344 ? 10.625 10.656 14.5 1 86.06 344 VAL B O 1
ATOM 5342 N N . VAL B 1 345 ? 10.031 12.125 16 1 84.5 345 VAL B N 1
ATOM 5343 C CA . VAL B 1 345 ? 11.406 12.461 16.359 1 84.5 345 VAL B CA 1
ATOM 5344 C C . VAL B 1 345 ? 12.141 11.211 16.844 1 84.5 345 VAL B C 1
ATOM 5346 O O . VAL B 1 345 ? 13.234 10.898 16.375 1 84.5 345 VAL B O 1
ATOM 5349 N N . SER B 1 346 ? 11.555 10.57 17.734 1 85.56 346 SER B N 1
ATOM 5350 C CA . SER B 1 346 ? 12.172 9.375 18.312 1 85.56 346 SER B CA 1
ATOM 5351 C C . SER B 1 346 ? 12.438 8.32 17.234 1 85.56 346 SER B C 1
ATOM 5353 O O . SER B 1 346 ? 13.5 7.688 17.234 1 85.56 346 SER B O 1
ATOM 5355 N N . ALA B 1 347 ? 11.539 8.18 16.391 1 85.75 347 ALA B N 1
ATOM 5356 C CA . ALA B 1 347 ? 11.68 7.18 15.344 1 85.75 347 ALA B CA 1
ATOM 5357 C C . ALA B 1 347 ? 12.82 7.527 14.398 1 85.75 347 ALA B C 1
ATOM 5359 O O . ALA B 1 347 ? 13.586 6.648 13.984 1 85.75 347 ALA B O 1
ATOM 5360 N N . LEU B 1 348 ? 12.945 8.734 14.094 1 85.94 348 LEU B N 1
ATOM 5361 C CA . LEU B 1 348 ? 13.953 9.156 13.125 1 85.94 348 LEU B CA 1
ATOM 5362 C C . LEU B 1 348 ? 15.344 9.094 13.734 1 85.94 348 LEU B C 1
ATOM 5364 O O . LEU B 1 348 ? 16.328 8.938 13.016 1 85.94 348 LEU B O 1
ATOM 5368 N N . LEU B 1 349 ? 15.453 9.18 15.023 1 84.69 349 LEU B N 1
ATOM 5369 C CA . LEU B 1 349 ? 16.75 9.234 15.68 1 84.69 349 LEU B CA 1
ATOM 5370 C C . LEU B 1 349 ? 17.203 7.844 16.109 1 84.69 349 LEU B C 1
ATOM 5372 O O . LEU B 1 349 ? 18.312 7.68 16.625 1 84.69 349 LEU B O 1
ATOM 5376 N N . LYS B 1 350 ? 16.438 6.902 15.922 1 79.06 350 LYS B N 1
ATOM 5377 C CA . LYS B 1 350 ? 16.812 5.523 16.203 1 79.06 350 LYS B CA 1
ATOM 5378 C C . LYS B 1 350 ? 17.766 4.984 15.148 1 79.06 350 LYS B C 1
ATOM 5380 O O . LYS B 1 350 ? 17.672 5.34 13.977 1 79.06 350 LYS B O 1
#

Radius of gyration: 28.82 Å; Cα contacts (8 Å, |Δi|>4): 1230; chains: 2; bounding box: 108×73×55 Å

Foldseek 3Di:
DPDDPVPVVVVVVVVVVVVVVVVVVVVVVCCVPPDVPFLLCLCQQQADQDFRALVSCVVSLVSLLVLLVVLQADNVLSVQLSVQLSVQRGRDHHHDSVRNSVSSLVSNLVSLCVLQDFPDDDDPVVVLVVQVVVLFAAEEEEAAAPPLQRLQVLLLVLLVVVVVPFAEEEQQLAQADPCSLVVNVVSQVVSCVVPPPRYHYQYDHHPDQSLVSQVVSRVVCSVVVGRHYYYYHHGDALPPLVRLLSVLSSCQNRVHPAYEYEGELVVRVVRLVRQVSSQVSQCVNDDPPDDGDHHAEYEYECPQVRQLSRNSQSNNCNVVSHHHPWYARDRDSNRIDHDDSSVNSVSSRD/DPPDDPPPVVVVVVVVVVVVVVVVVVVVVCCVPPDVPFLLCLCQQQADQDFRALVNCVVSLVSLLVLLVVLQADNVLSVQLSVQLSVQRGRDHHHDSVRNSVSSLVSNLVSLCVLQDFPDDDDPVVVLVVQVVVLFAAEEEEAAAPPLQRLQVLLLVLLVVVVVPFAEEEQQLAQADPCSLVVNVVSQVVSCVVPPPRYHYQYDHHPDQSLVSQVVSRVVCSVVVGRHYYYYHHGDALPPLVRLLSVLSSCQNRVHPAYEYEGELVVRVVRLVRQVSSQVSQCVNHDPPDDGDHHAEYEYECPQVRQLSRNSQSNNCNVVSHHHPWYARDRDSNRIDHDDSSVNSVSSRD

Nearest PDB structures (foldseek):
  6y32-assembly4_H  TM=9.256E-01  e=2.143E-40  Homo sapiens
  6y32-assembly1_B  TM=9.166E-01  e=2.459E-38  Homo sapiens
  6frk-assembly1_y  TM=9.074E-01  e=2.459E-38  Oryctolagus cuniculus
  7obq-assembly1_y  TM=7.923E-01  e=2.820E-36  Oryctolagus cuniculus
  5l3s-assembly4_H  TM=9.234E-01  e=4.309E-25  Sulfolobus acidocaldarius DSM 639

Secondary structure (DSSP, 8-state):
----GGGHHHHHHHHHHHHHHHHHHHHHHHHHHS----GGGGGGGG-SSSBPPHHHHHHHHHHHHHHHHHTT--HHHHHHHHHHHHHHHTT-B--SHHHHHHHHHHHHHHHHHHHHS-SS---HHHHHHHHHHTTS-EEEEEEE-TTS-HHHHHHHHHHHHHHTT--EEEEEE--SSTTHHHHHHHHHHHHHHHSTT-EEEE---TT--HHHHHHHHHHHHHHTT-SEEEEEE----TT-HHHHHHHHHHHHHH--SEEEEEEESTTTHHHHHHHHHHHHHHHHTSPTTSPP----EEEEE-GGG-SS-THHHHHHHHHH---EEEEE-SSSTT-EE---HHHHHHHHH-/----GGGHHHHHHHHHHHHHHHHHHHHHHHHHHS----GGGGGGGG-SSSBPPHHHHHHHHHHHHHHHHHTT--HHHHHHHHHHHHHHHTT-B--SHHHHHHHHHHHHHHHHHHHHS-SS---HHHHHHHHHHTTS-EEEEEEE-TTS-HHHHHHHHHHHHHHTT--EEEEEE--SSTTHHHHHHHHHHHHHHHSTT-EEEE---TT--HHHHHHHHHHHHHHTT-SEEEEEE----TT-HHHHHHHHHHHHHH--SEEEEEEEGGGTHHHHHHHHHHHHHHHHTSPTTSPP----EEEEE-GGG-SS-THHHHHHHHHH---EEEEE-SSSTT-EE---HHHHHHHHH-

Sequence (700 aa):
MPRFKESRTWLQIILFSARFIYFYCFLNLIVAAQAKSSWFGAFKNLVGNKRISAEDIEPVLETMRENLILKNVAAEPADKICQSVGRKLEGKVVGTFSRVSSEVKEAVRESLTQLLTPKRRVDILRDIVGAKQEGRPYVVVFCGVNGVGKSTNLAKITFWLNENGHRVLIAAGDTFRAGAVEQLRTHTKHLNALHPNSVQLFEQGYGKDSASLAAAAIGIASERAIDVVLVDTAGRMQDNEPLMRELAKLIRINEPDLVLFVGEALVGNEAVDQLVKFNQALADNATPGAPARLIDGIVLTKFDTIDDKVGAAVSMTYITGQPIVFVGCGQTYSDLRNLNIGAVVSALLKMPRFKESRTWLQIILFSARFIYFYCFLNLIVAAQAKSSWFGAFKNLVGNKRISAEDIEPVLETMRENLILKNVAAEPADKICQSVGRKLEGKVVGTFSRVSSEVKEAVRESLTQLLTPKRRVDILRDIVGAKQEGRPYVVVFCGVNGVGKSTNLAKITFWLNENGHRVLIAAGDTFRAGAVEQLRTHTKHLNALHPNSVQLFEQGYGKDSASLAAAAIGIASERAIDVVLVDTAGRMQDNEPLMRELAKLIRINEPDLVLFVGEALVGNEAVDQLVKFNQALADNATPGAPARLIDGIVLTKFDTIDDKVGAAVSMTYITGQPIVFVGCGQTYSDLRNLNIGAVVSALLK

=== Feature glossary ===
A reading guide for the features in this record.

Start from the sequence.

  · Sequence gives the chain of amino acids in standard one-letter code (A=alanine, C=cysteine, …, Y=tyrosine), read N→C. It is the only feature that is directly encoded by the gene; all structural features are derived from the folded form of this sequence.

Fold it, and you get atomic coordinates and the backbone conformation that goes with them.

  · Structure coordinates are given as an mmCIF _atom_site loop: one row per atom with element, residue name, chain id, sequence number, and x/y/z position in Å. Only the four main-chain atoms per residue are included here; side chains are omitted to keep the record compact.

  · Backbone dihedral angles. Every residue except chain termini has a φ (preceding-C → N → Cα → C) and a ψ (N → Cα → C → next-N). They are reported in degrees following the IUPAC sign convention. Secondary structure is essentially a statement about which (φ, ψ) basin each residue occupies.

  · Eight-state secondary structure (DSSP): H is the canonical α-helix, G the tighter 3₁₀-helix, I the wider π-helix; E/B are β-structure, T and S are turns and bends, and '-' is everything else. DSSP derives these from the pattern of main-chain N–H···O=C hydrogen bonds, not from the sequence.

  · SS3 is a coarse helix/strand/coil call (letters a/b/c) made by the P-SEA algorithm from inter-Cα distances and dihedrals. It is less detailed than DSSP but needs only Cα positions.

Summarize the fold with a handful of shape descriptors and a per-residue structural alphabet.

  · Radius of gyration (Rg) is the root-mean-square distance of Cα atoms from their centroid — a single number for overall size and compactness. A globular domain of N residues has Rg ≈ 2.2·N^0.38 Å; an extended or disordered chain has a much larger Rg. The Cα contact count is the number of residue pairs whose Cα atoms are within 8 Å and are more than four positions apart in sequence — a standard proxy for tertiary packing density. The bounding box is the smallest axis-aligned box enclosing all Cα atoms.

  · 3Di is Foldseek's structural alphabet. Each residue is assigned one of twenty discrete states based on how its Cα sits relative to its spatial (not sequential) neighbors. Aligning 3Di strings finds structural homologs roughly as well as full 3D superposition, but orders of magnitude faster.

  · Solvent-accessible surface area (SASA) is the area in Å² traced out by the centre of a 1.4 Å probe sphere (a water molecule) rolled over the protein's van der Waals surface (Shrake–Rupley / Lee–Richards construction). Buried residues have near-zero SASA; fully exposed residues can exceed 200 Å². The total SASA scales roughly with the number of surface residues.

Ask how reliable the model is.

  · For AlphaFold models, the B-factor field carries pLDDT — the model's own estimate of local accuracy on a 0–100 scale. Regions with pLDDT<50 should be treated as essentially unmodeled; they often correspond to intrinsically disordered segments.

  · For experimental (PDB) structures, the B-factor (temperature factor) quantifies the positional spread of each atom in the crystal — a combination of thermal vibration and static disorder — in units of Å². High B-factors mark flexible loops or poorly resolved regions; low B-factors mark the rigid, well-ordered core.

  · Predicted Aligned Error (PAE) is an AlphaFold confidence matrix: entry (i, j) is the expected error in the position of residue j, in ångströms, when the prediction is superimposed on the true structure at residue i. Low PAE within a block of residues means that block is internally rigid and well-predicted; high PAE between two blocks means their relative placement is uncertain even if each block individually is confident.

Place it in context: what it resembles, what it is annotated as, and how it looks.

  · Structural nearest neighbors (via Foldseek easy-search vs the PDB). Reported per hit: target PDB id, E-value, and alignment TM-score. A TM-score above ~0.5 is the conventional threshold for 'same fold'.

  · Functional annotations link the protein to curated databases. InterPro entries identify conserved domains and families by matching the sequence against member-database signatures (Pfam, PROSITE, CDD, …). Gene Ontology (GO) terms describe molecular function, biological process, and cellular component in a controlled vocabulary. CATH places the structure in a hierarchical fold classification (Class/Architecture/Topology/Homologous-superfamily). The organism is the source species.

  · The contact map is a binary N×N matrix image: pixel (i, j) is dark where Cα_i and Cα_j are within 8 Å and |i−j|>4. Because the |i−j|>4 filter removes local helical contacts, off-diagonal stripes parallel to the main diagonal indicate parallel β-sheets; stripes perpendicular to it indicate antiparallel β-sheets. The Ramachandran plot scatters every residue's (φ, ψ) pair against the sterically allowed regions. The PAE heatmap renders the predicted-aligned-error matrix.

  · Six rendered views show the 3D structure from the faces of a cube — i.e. along ±x, ±y, ±z. Rendering representation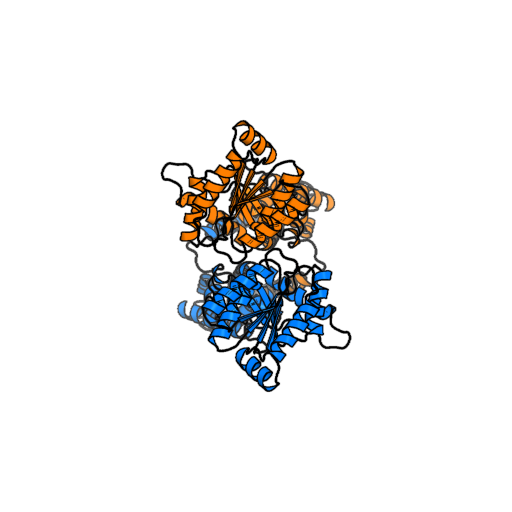 is drawn randomly per protein from cartoon (secondary-structure ribbons), sticks (backbone bonds), or molecular surface; coloring is either N→C rainbow (blue at the N-terminus through red at the C-terminus) or one color per chain.